Protein AF-A0A936GLV2-F1 (afdb_monomer)

Foldseek 3Di:
DQFWDDPPADLVNLLVVLLVCLQVVVLVVVVVVVVDPPDAAEAEAFAFFAQDQVCVQVLQAPCVVVVVVTGTDHRVSSRSSSVSSVVSNVVNCVVSVHHYQYADVCQADPVRHGDPQQADRRDRRHGDPVSVVRRVVSVCVVQCPPVVRVPPDVPPPPDDPCPPPDLLVDCCSQFVPDALLGRFNDDADPAFAELAFAEWEAAFLLRLLVQVLCVVVNRNDAALADDPDDPVVCVQLVRSSTNFLQPHDAALLLLLVLLCLLVVVDDDPDQWFADPVRAIAGQRRLPSPVVHHNDPVRRVVVSNSRSPSVNVSLLRGQEYEYEHHWQKWKAFPPRGDTGPDADPLSGHDHDCVGIDIGGDALVRRLVSLVSSLVSSCVSPVNYAYEYEYDLFFFLDDPDPDDSVVNRVRTRVSSVVNLVVLCPPVSSNYHYQYLNCSQPPVSCVLVQADPVSGQGDPSSSVSSSVSCPVRRHDDDDPDDDDDPPDDPVVVVVVVVVSSVPCGSSCSVVPD

Secondary structure (DSSP, 8-state):
--SB--TT--HHHHHHHHHHHHHHHHHHHHHHHTS---S--EEEPPPPPPS-HHHHHHT--TTTTGGGTSPBPPHHHHHHHHHHHHHHHHHHHHHTTPEEEPPPGGGB-TTSSBPGGGB-TT-TTSB-HHHHHHHHHHHHHHHHTSTTSTT--TT-----TTTT--GGGSHIIIIITS-GGG-------SS-B-TTS-EEEEESTHHHHHHHHHHHTT--B---S--SS-HHHHHHTTTTSSSSS-----SHHHHHHHHHHHTTS---S---EE-TTS-EE-TTSTTSSTT-BSSHHHHHHHHHHHHHHHHHHHHH-SEEEEEE--SEEEEETTT--EESS-TTTSSS---TTTEEEEE--HHHHHHHHHHHHHHHHHH-TT-EEEEEE--PPPS---SSS-HHHHHHHHHHHHHHHHHHHHHSGGG-EEE--HHHHHHSGGGTTTTB-TTSSSBPHHHHHHHHHHHHHHHBPPPP-------SS-HHHHHHHHHHHHTS--TTHHHH--

Nearest PDB structures (foldseek):
  7pzh-assembly4_GGG  TM=6.208E-01  e=1.234E-02  Phocaeicola vulgatus
  3skv-assembly3_A  TM=5.458E-01  e=1.063E-01  Streptomyces sp. SF2575
  6wgd-assembly3_C  TM=3.210E-01  e=5.577E-01  Bacillus licheniformis
  6wgd-assembly1_A  TM=3.170E-01  e=1.426E+00  Bacillus licheniformis
  6wgd-assembly2_B  TM=2.918E-01  e=9.688E-01  Bacillus licheniformis

Structure (mmCIF, N/CA/C/O backbone):
data_AF-A0A936GLV2-F1
#
_entry.id   AF-A0A936GLV2-F1
#
loop_
_atom_site.group_PDB
_atom_site.id
_atom_site.type_symbol
_atom_site.label_atom_id
_atom_site.label_alt_id
_atom_site.label_comp_id
_atom_site.label_asym_id
_atom_site.label_entity_id
_atom_site.label_seq_id
_atom_site.pdbx_PDB_ins_code
_atom_site.Cartn_x
_atom_site.Cartn_y
_atom_site.Cartn_z
_atom_site.occupancy
_atom_site.B_iso_or_equiv
_atom_site.auth_seq_id
_atom_site.auth_comp_id
_atom_site.auth_asym_id
_atom_site.auth_atom_id
_atom_site.pdbx_PDB_model_num
ATOM 1 N N . MET A 1 1 ? -44.659 -33.394 48.955 1.00 60.62 1 MET A N 1
ATOM 2 C CA . MET A 1 1 ? -45.405 -34.154 49.986 1.00 60.62 1 MET A CA 1
ATOM 3 C C . MET A 1 1 ? -46.129 -33.253 50.974 1.00 60.62 1 MET A C 1
ATOM 5 O O . MET A 1 1 ? -47.227 -33.599 51.362 1.00 60.62 1 MET A O 1
ATOM 9 N N . GLY A 1 2 ? -45.586 -32.088 51.345 1.00 77.75 2 GLY A N 1
ATOM 10 C CA . GLY A 1 2 ? -46.227 -31.228 52.347 1.00 77.75 2 GLY A CA 1
AT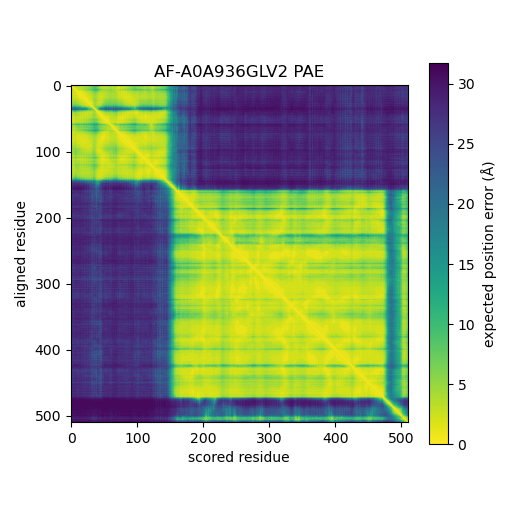OM 11 C C . GLY A 1 2 ? -47.503 -30.480 51.929 1.00 77.75 2 GLY A C 1
ATOM 12 O O . GLY A 1 2 ? -48.122 -29.882 52.794 1.00 77.75 2 GLY A O 1
ATOM 13 N N . LEU A 1 3 ? -47.900 -30.480 50.647 1.00 84.69 3 LEU A N 1
ATOM 14 C CA . LEU A 1 3 ? -49.025 -29.665 50.150 1.00 84.69 3 LEU A CA 1
ATOM 15 C C . LEU A 1 3 ? -50.387 -30.383 50.185 1.00 84.69 3 LEU A C 1
ATOM 17 O O . LEU A 1 3 ? -51.413 -29.748 50.411 1.00 84.69 3 LEU A O 1
ATOM 21 N N . VAL A 1 4 ? -50.403 -31.696 49.956 1.00 86.50 4 VAL A N 1
ATOM 22 C CA . VAL A 1 4 ? -51.623 -32.511 49.839 1.00 86.50 4 VAL A CA 1
ATOM 23 C C . VAL A 1 4 ? -51.592 -33.651 50.844 1.00 86.50 4 VAL A C 1
ATOM 25 O O . VAL A 1 4 ? -50.513 -34.075 51.267 1.00 86.50 4 VAL A O 1
ATOM 28 N N . ASP A 1 5 ? -52.759 -34.151 51.224 1.00 85.19 5 ASP A N 1
ATOM 29 C CA . ASP A 1 5 ? -52.865 -35.350 52.047 1.00 85.19 5 ASP A CA 1
ATOM 30 C C . ASP A 1 5 ? -52.547 -36.602 51.223 1.00 85.19 5 ASP A C 1
ATOM 32 O O . ASP A 1 5 ? -52.976 -36.751 50.074 1.00 85.19 5 ASP A O 1
ATOM 36 N N . ILE A 1 6 ? -51.759 -37.500 51.816 1.00 84.00 6 ILE A N 1
ATOM 37 C CA . ILE A 1 6 ? -51.332 -38.747 51.186 1.00 84.00 6 ILE A CA 1
ATOM 38 C C . ILE A 1 6 ? -51.916 -39.901 52.006 1.00 84.00 6 ILE A C 1
ATOM 40 O O . ILE A 1 6 ? -51.579 -40.021 53.188 1.00 84.00 6 ILE A O 1
ATOM 44 N N . PRO A 1 7 ? -52.786 -40.743 51.418 1.00 83.06 7 PRO A N 1
ATOM 45 C CA . PRO A 1 7 ? -53.372 -41.874 52.126 1.00 83.06 7 PRO A CA 1
ATOM 46 C C . PRO A 1 7 ? -52.301 -42.778 52.746 1.00 83.06 7 PRO A C 1
ATOM 48 O O . PRO A 1 7 ? -51.342 -43.162 52.081 1.00 83.06 7 PRO A O 1
ATOM 51 N N . GLY A 1 8 ? -52.470 -43.116 54.026 1.00 84.50 8 GLY A N 1
ATOM 52 C CA . GLY A 1 8 ? -51.568 -44.015 54.751 1.00 84.50 8 GLY A CA 1
ATOM 53 C C . GLY A 1 8 ? -50.257 -43.393 55.246 1.00 84.50 8 GLY A C 1
ATOM 54 O O . GLY A 1 8 ? -49.459 -44.115 55.832 1.00 84.50 8 GLY A O 1
ATOM 55 N N . ILE A 1 9 ? -50.032 -42.087 55.054 1.00 87.31 9 ILE A N 1
ATOM 56 C CA . ILE A 1 9 ? -48.833 -41.387 55.543 1.00 87.31 9 ILE A CA 1
ATOM 57 C C . ILE A 1 9 ? -49.235 -40.356 56.600 1.00 87.31 9 ILE A C 1
ATOM 59 O O . ILE A 1 9 ? -50.067 -39.483 56.342 1.00 87.31 9 ILE A O 1
ATOM 63 N N . THR A 1 10 ? -48.635 -40.432 57.788 1.00 90.81 10 THR A N 1
ATOM 64 C CA . THR A 1 10 ? -48.925 -39.497 58.883 1.00 90.81 10 THR A CA 1
ATOM 65 C C . THR A 1 10 ? -48.148 -38.185 58.737 1.00 90.81 10 THR A C 1
ATOM 67 O O . THR A 1 10 ? -47.119 -38.111 58.063 1.00 90.81 10 THR A O 1
ATOM 70 N N . ASP A 1 11 ? -48.590 -37.127 59.423 1.00 88.25 11 ASP A N 1
ATOM 71 C CA . ASP A 1 11 ? -47.835 -35.867 59.478 1.00 88.25 11 ASP A CA 1
ATOM 72 C C . ASP A 1 11 ? -46.449 -36.041 60.136 1.00 88.25 11 ASP A C 1
ATOM 74 O O . ASP A 1 11 ? -45.522 -35.295 59.813 1.00 88.25 11 ASP A O 1
ATOM 78 N N . ALA A 1 12 ? -46.272 -37.044 61.006 1.00 89.75 12 ALA A N 1
ATOM 79 C CA . ALA A 1 12 ? -44.973 -37.395 61.581 1.00 89.75 12 ALA A CA 1
ATOM 80 C C . ALA A 1 12 ? -44.027 -37.995 60.525 1.00 89.75 12 ALA A C 1
ATOM 82 O O . ALA A 1 12 ? -42.866 -37.587 60.442 1.00 89.75 12 ALA A O 1
ATOM 83 N N . ASP A 1 13 ? -44.536 -38.880 59.664 1.00 90.94 13 ASP A N 1
ATOM 84 C CA . ASP A 1 13 ? -43.765 -39.458 58.555 1.00 90.94 13 ASP A CA 1
ATOM 85 C C . ASP A 1 13 ? -43.343 -38.374 57.554 1.00 90.94 13 ASP A C 1
ATOM 87 O O . ASP A 1 13 ? -42.190 -38.325 57.114 1.00 90.94 13 ASP A O 1
ATOM 91 N N . ILE A 1 14 ? -44.256 -37.448 57.232 1.00 90.31 14 ILE A N 1
ATOM 92 C CA . ILE A 1 14 ? -43.960 -36.316 56.342 1.00 90.31 14 ILE A CA 1
ATOM 93 C C . ILE A 1 14 ? -42.936 -35.381 56.989 1.00 90.31 14 ILE A C 1
ATOM 95 O O . ILE A 1 14 ? -41.999 -34.963 56.314 1.00 90.31 14 ILE A O 1
ATOM 99 N N . SER A 1 15 ? -43.068 -35.087 58.284 1.00 91.44 15 SER A N 1
ATOM 100 C CA . SER A 1 15 ? -42.112 -34.261 59.035 1.00 91.44 15 SER A CA 1
ATOM 101 C C . SER A 1 15 ? -40.698 -34.839 58.984 1.00 91.44 15 SER A C 1
ATOM 103 O O . SER A 1 15 ? -39.748 -34.124 58.653 1.00 91.44 15 SER A O 1
ATOM 105 N N . LEU A 1 16 ? -40.559 -36.143 59.244 1.00 91.56 16 LEU A N 1
ATOM 106 C CA . LEU A 1 16 ? -39.280 -36.848 59.168 1.00 91.56 16 LEU A CA 1
ATOM 107 C C . LEU A 1 16 ? -38.716 -36.826 57.742 1.00 91.56 16 LEU A C 1
ATOM 109 O O . LEU A 1 16 ? -37.529 -36.566 57.539 1.00 91.56 16 LEU A O 1
ATOM 113 N N . SER A 1 17 ? -39.571 -37.049 56.745 1.00 91.69 17 SER A N 1
ATOM 114 C CA . SER A 1 17 ? -39.174 -37.022 55.339 1.00 91.69 17 SER A CA 1
ATOM 115 C C . SER A 1 17 ? -38.709 -35.635 54.882 1.00 91.69 17 SER A C 1
ATOM 117 O O . SER A 1 17 ? -37.665 -35.525 54.236 1.00 91.69 17 SER A O 1
ATOM 119 N N . VAL A 1 18 ? -39.427 -34.569 55.253 1.00 90.81 18 VAL A N 1
ATOM 120 C CA . VAL A 1 18 ? -39.057 -33.174 54.958 1.00 90.81 18 VAL A CA 1
ATOM 121 C C . VAL A 1 18 ? -37.712 -32.832 55.593 1.00 90.81 18 VAL A C 1
ATOM 123 O O . VAL A 1 18 ? -36.840 -32.292 54.912 1.00 90.81 18 VAL A O 1
ATOM 126 N N . TYR A 1 19 ? -37.513 -33.202 56.860 1.00 92.19 19 TYR A N 1
ATOM 127 C CA . TYR A 1 19 ? -36.254 -32.979 57.568 1.00 92.19 19 TYR A CA 1
ATOM 128 C C . TYR A 1 19 ? -35.074 -33.685 56.885 1.00 92.19 19 TYR A C 1
ATOM 130 O O . TYR A 1 19 ? -34.079 -33.042 56.546 1.00 92.19 19 TYR A O 1
ATOM 138 N N . ASN A 1 20 ? -35.202 -34.991 56.626 1.00 91.31 20 ASN A N 1
ATOM 139 C CA . ASN A 1 20 ? -34.143 -35.791 56.004 1.00 91.31 20 ASN A CA 1
ATOM 140 C C . ASN A 1 20 ? -33.834 -35.323 54.579 1.00 91.31 20 ASN A C 1
ATOM 142 O O . ASN A 1 20 ? -32.669 -35.225 54.199 1.00 91.31 20 ASN A O 1
ATOM 146 N N . THR A 1 21 ? -34.865 -34.984 53.801 1.00 90.31 21 THR A N 1
ATOM 147 C CA . THR A 1 21 ? -34.690 -34.474 52.434 1.00 90.31 21 THR A CA 1
ATOM 148 C C . THR A 1 21 ? -33.938 -33.147 52.442 1.00 90.31 21 THR A C 1
ATOM 150 O O . THR A 1 21 ? -33.019 -32.972 51.642 1.00 90.31 21 THR A O 1
ATOM 153 N N . ALA A 1 22 ? -34.285 -32.230 53.353 1.00 88.81 22 ALA A N 1
ATOM 154 C CA . ALA A 1 22 ? -33.618 -30.937 53.469 1.00 88.81 22 ALA A CA 1
ATOM 155 C C . ALA A 1 22 ? -32.148 -31.095 53.882 1.00 88.81 22 ALA A C 1
ATOM 157 O O . ALA A 1 22 ? -31.280 -30.498 53.250 1.00 88.81 22 ALA A O 1
ATOM 158 N N . ILE A 1 23 ? -31.860 -31.943 54.876 1.00 90.94 23 ILE A N 1
ATOM 159 C CA . ILE A 1 23 ? -30.488 -32.238 55.314 1.00 90.94 23 ILE A CA 1
ATOM 160 C C . ILE A 1 23 ? -29.645 -32.812 54.176 1.00 90.94 23 ILE A C 1
ATOM 162 O O . ILE A 1 23 ? -28.579 -32.274 53.879 1.00 90.94 23 ILE A O 1
ATOM 166 N N . ASN A 1 24 ? -30.129 -33.872 53.525 1.00 89.81 24 ASN A N 1
ATOM 167 C CA . ASN A 1 24 ? -29.355 -34.576 52.506 1.00 89.81 24 ASN A CA 1
ATOM 168 C C . ASN A 1 24 ? -29.131 -33.691 51.278 1.00 89.81 24 ASN A C 1
ATOM 170 O O . ASN A 1 24 ? -27.993 -33.505 50.859 1.00 89.81 24 ASN A O 1
ATOM 174 N N . SER A 1 25 ? -30.199 -33.068 50.763 1.00 88.12 25 SER A N 1
ATOM 175 C CA . SER A 1 25 ? -30.104 -32.228 49.566 1.00 88.12 25 SER A CA 1
ATOM 176 C C . SER A 1 25 ? -29.139 -31.070 49.794 1.00 88.12 25 SER A C 1
ATOM 178 O O . SER A 1 25 ? -28.206 -30.902 49.018 1.00 88.12 25 SER A O 1
ATOM 180 N N . TYR A 1 26 ? -29.320 -30.283 50.862 1.00 88.12 26 TYR A N 1
ATOM 181 C CA . TYR A 1 26 ? -28.457 -29.122 51.097 1.00 88.12 26 TYR A CA 1
ATOM 182 C C . TYR A 1 26 ? -27.014 -29.534 51.394 1.00 88.12 26 TYR A C 1
ATOM 184 O O . TYR A 1 26 ? -26.107 -28.861 50.918 1.00 88.12 26 TYR A O 1
ATOM 192 N N . SER A 1 27 ? -26.773 -30.639 52.108 1.00 86.69 27 SER A N 1
ATOM 193 C CA . SER A 1 27 ? -25.406 -31.135 52.311 1.00 86.69 27 SER A CA 1
ATOM 194 C C . SER A 1 27 ? -24.726 -31.482 50.982 1.00 86.69 27 SER A C 1
ATOM 196 O O . SER A 1 27 ? -23.574 -31.107 50.769 1.00 86.69 27 SER A O 1
ATOM 198 N N . ASP A 1 28 ? -25.434 -32.135 50.059 1.00 86.31 28 ASP A N 1
ATOM 199 C CA . ASP A 1 28 ? -24.874 -32.501 48.755 1.00 86.31 28 ASP A CA 1
ATOM 200 C C . ASP A 1 28 ? -24.660 -31.286 47.842 1.00 86.31 28 ASP A C 1
ATOM 202 O O . ASP A 1 28 ? -23.609 -31.184 47.208 1.00 86.31 28 ASP A O 1
ATOM 206 N N . TRP A 1 29 ? -25.585 -30.316 47.836 1.00 83.19 29 TRP A N 1
ATOM 207 C CA . TRP A 1 29 ? -25.387 -29.040 47.137 1.00 83.19 29 TRP A CA 1
ATOM 208 C C . TRP A 1 29 ? -24.157 -28.302 47.666 1.00 83.19 29 TRP A C 1
ATOM 210 O O . TRP A 1 29 ? -23.329 -27.851 46.880 1.00 83.19 29 TRP A O 1
ATOM 220 N N . LEU A 1 30 ? -24.005 -28.196 48.987 1.00 82.00 30 LEU A N 1
ATOM 221 C CA . LEU A 1 30 ? -22.909 -27.441 49.592 1.00 82.00 30 LEU A CA 1
ATOM 222 C C . LEU A 1 30 ? -21.536 -28.077 49.349 1.00 82.00 30 LEU A C 1
ATOM 224 O O . LEU A 1 30 ? -20.582 -27.341 49.108 1.00 82.00 30 LEU A O 1
ATOM 228 N N . LYS A 1 31 ? -21.433 -29.412 49.292 1.00 79.62 31 LYS A N 1
ATOM 229 C CA . LYS A 1 31 ? -20.189 -30.101 48.890 1.00 79.62 31 LYS A CA 1
ATOM 230 C C . LYS A 1 31 ? -19.727 -29.709 47.481 1.00 79.62 31 LYS A C 1
ATOM 232 O O . LYS A 1 31 ? -18.527 -29.586 47.254 1.00 79.62 31 LYS A O 1
ATOM 237 N N . LEU A 1 32 ? -20.648 -29.477 46.538 1.00 72.88 32 LEU A N 1
ATOM 238 C CA . LEU A 1 32 ? -20.296 -29.024 45.180 1.00 72.88 32 LEU A CA 1
ATOM 239 C C . LEU A 1 32 ? -19.688 -27.614 45.180 1.00 72.88 32 LEU A C 1
ATOM 241 O O . LEU A 1 32 ? -18.836 -27.313 44.347 1.00 72.88 32 LEU A O 1
ATOM 245 N N . PHE A 1 33 ? -20.092 -26.767 46.129 1.00 66.94 33 PHE A N 1
ATOM 246 C CA . PHE A 1 33 ? -19.599 -25.396 46.274 1.00 66.94 33 PHE A CA 1
ATOM 247 C C . PHE A 1 33 ? -18.344 -25.272 47.160 1.00 66.94 33 PHE A C 1
ATOM 249 O O . PHE A 1 33 ? -17.803 -24.173 47.289 1.00 66.94 33 PHE A O 1
ATOM 256 N N . GLU A 1 34 ? -17.851 -26.365 47.758 1.00 62.81 34 GLU A N 1
ATOM 257 C CA . GLU A 1 34 ? -16.586 -26.382 48.515 1.00 62.81 34 GLU A CA 1
ATOM 258 C C . GLU A 1 34 ? -15.338 -26.426 47.610 1.00 62.81 34 GLU A C 1
ATOM 260 O O . GLU A 1 34 ? -14.238 -26.082 48.055 1.00 62.81 34 GLU A O 1
ATOM 265 N N . LEU A 1 35 ? -15.490 -26.770 46.324 1.00 51.72 35 LEU A N 1
ATOM 266 C CA . LEU A 1 35 ? -14.418 -26.730 45.325 1.00 51.72 35 LEU A CA 1
ATOM 267 C C . LEU A 1 35 ? -14.140 -25.282 44.884 1.00 51.72 35 LEU A C 1
ATOM 269 O O . LEU A 1 35 ? -14.658 -24.806 43.879 1.00 51.72 35 LEU A O 1
ATOM 273 N N . GLY A 1 36 ? -13.295 -24.588 45.650 1.00 55.31 36 GLY A N 1
ATOM 274 C CA . GLY A 1 36 ? -12.797 -23.246 45.327 1.00 55.31 36 GLY A CA 1
ATOM 275 C C . GLY A 1 36 ? -13.491 -22.138 46.117 1.00 55.31 36 GLY A C 1
ATOM 276 O O . GLY A 1 36 ? -14.279 -21.370 45.573 1.00 55.31 36 GLY A O 1
ATOM 277 N N . LYS A 1 37 ? -13.181 -22.024 47.416 1.00 56.50 37 LYS A N 1
ATOM 278 C CA . LYS A 1 37 ? -13.643 -20.911 48.263 1.00 56.50 37 LYS A CA 1
ATOM 279 C C . LYS A 1 37 ? -13.028 -19.582 47.803 1.00 56.50 37 LYS A C 1
ATOM 281 O O . LYS A 1 37 ? -11.984 -19.181 48.306 1.00 56.50 37 LYS A O 1
ATOM 286 N N . THR A 1 38 ? -13.677 -18.899 46.864 1.00 58.59 38 THR A N 1
ATOM 287 C CA . THR A 1 38 ? -13.286 -17.546 46.424 1.00 58.59 38 THR A CA 1
ATOM 288 C C . THR A 1 38 ? -14.354 -16.479 46.676 1.00 58.59 38 THR A C 1
ATOM 290 O O . THR A 1 38 ? -14.065 -15.306 46.469 1.00 58.59 38 THR A O 1
ATOM 293 N N . PHE A 1 39 ? -15.560 -16.840 47.142 1.00 68.19 39 PHE A N 1
ATOM 294 C CA . PHE A 1 39 ? -16.662 -15.888 47.359 1.00 68.19 39 PHE A CA 1
ATOM 295 C C . PHE A 1 39 ? -17.483 -16.202 48.625 1.00 68.19 39 PHE A C 1
ATOM 297 O O . PHE A 1 39 ? -17.589 -17.376 48.995 1.00 68.19 39 PHE A O 1
ATOM 304 N N . PRO A 1 40 ? -18.104 -15.191 49.269 1.00 74.44 40 PRO A N 1
ATOM 305 C CA . PRO A 1 40 ? -19.064 -15.399 50.351 1.00 74.44 40 PRO A CA 1
ATOM 306 C C . PRO A 1 40 ? -20.275 -16.204 49.876 1.00 74.44 40 PRO A C 1
ATOM 308 O O . PRO A 1 40 ? -20.822 -15.949 48.802 1.00 74.44 40 PRO A O 1
ATOM 311 N N . GLN A 1 41 ? -20.721 -17.151 50.696 1.00 81.81 41 GLN A N 1
ATOM 312 C CA . GLN A 1 41 ? -21.889 -17.982 50.423 1.00 81.81 41 GLN A CA 1
ATOM 313 C C . GLN A 1 41 ? -22.998 -17.639 51.416 1.00 81.81 41 GLN A C 1
ATOM 315 O O . GLN A 1 41 ? -22.746 -17.499 52.613 1.00 81.81 41 GLN A O 1
ATOM 320 N N . TYR A 1 42 ? -24.226 -17.530 50.911 1.00 87.06 42 TYR A N 1
ATOM 321 C CA . TYR A 1 42 ? -25.418 -17.269 51.709 1.00 87.06 42 TYR A CA 1
ATOM 322 C C . TYR A 1 42 ? -26.536 -18.225 51.304 1.00 87.06 42 TYR A C 1
ATOM 324 O O . TYR A 1 42 ? -26.696 -18.533 50.123 1.00 87.06 42 TYR A O 1
ATOM 332 N N . ILE A 1 43 ? -27.340 -18.659 52.273 1.00 90.19 43 ILE A N 1
ATOM 333 C CA . ILE A 1 43 ? -28.557 -19.439 52.020 1.00 90.19 43 ILE A CA 1
ATOM 334 C C . ILE A 1 43 ? -29.779 -18.569 52.288 1.00 90.19 43 ILE A C 1
ATOM 336 O O . ILE A 1 43 ? -29.888 -17.943 53.338 1.00 90.19 43 ILE A O 1
ATOM 340 N N . VAL A 1 44 ? -30.720 -18.570 51.349 1.00 91.69 44 VAL A N 1
ATOM 341 C CA . VAL A 1 44 ? -32.014 -17.894 51.475 1.00 91.69 44 VAL A CA 1
ATOM 342 C C . VAL A 1 44 ? -33.090 -18.959 51.636 1.00 91.69 44 VAL A C 1
ATOM 344 O O . VAL A 1 44 ? -33.069 -19.977 50.939 1.00 91.69 44 VAL A O 1
ATOM 347 N N . PHE A 1 45 ? -34.016 -18.747 52.568 1.00 91.81 45 PHE A N 1
ATOM 348 C CA . PHE A 1 45 ? -35.100 -19.698 52.802 1.00 91.81 45 PHE A CA 1
ATOM 349 C C . PHE A 1 45 ? -36.093 -19.734 51.631 1.00 91.81 45 PHE A C 1
ATOM 351 O O . PHE A 1 45 ? -36.295 -18.717 50.958 1.00 91.81 45 PHE A O 1
ATOM 358 N N . PRO A 1 46 ? -36.726 -20.895 51.375 1.00 91.31 46 PRO A N 1
ATOM 359 C CA . PRO A 1 46 ? -37.845 -20.964 50.443 1.00 91.31 46 PRO A CA 1
ATOM 360 C C . PRO A 1 46 ? -39.003 -20.067 50.919 1.00 91.31 46 PRO A C 1
ATOM 362 O O . PRO A 1 46 ? -39.054 -19.712 52.097 1.00 91.31 46 PRO A O 1
ATOM 365 N N . PRO A 1 47 ? -39.946 -19.701 50.035 1.00 93.81 47 PRO A N 1
ATOM 366 C CA . PRO A 1 47 ? -41.132 -18.957 50.447 1.00 93.81 47 PRO A CA 1
ATOM 367 C C . PRO A 1 47 ? -41.943 -19.744 51.490 1.00 93.81 47 PRO A C 1
ATOM 369 O O . PRO A 1 47 ? -42.042 -20.972 51.380 1.00 93.81 47 PRO A O 1
ATOM 372 N N . PRO A 1 48 ? -42.563 -19.066 52.476 1.00 95.62 48 PRO A N 1
ATOM 373 C CA . PRO A 1 48 ? -43.530 -19.703 53.357 1.00 95.62 48 PRO A CA 1
ATOM 374 C C . PRO A 1 48 ? -44.714 -20.268 52.555 1.00 95.62 48 PRO A C 1
ATOM 376 O O . PRO A 1 48 ? -44.977 -19.825 51.434 1.00 95.62 48 PRO A O 1
ATOM 379 N N . PRO A 1 49 ? -45.464 -21.235 53.103 1.00 95.38 49 PRO A N 1
ATOM 380 C CA . PRO A 1 49 ? -46.625 -21.776 52.417 1.00 95.38 49 PRO A CA 1
ATOM 381 C C . PRO A 1 49 ? -47.752 -20.738 52.342 1.00 95.38 49 PRO A C 1
ATOM 383 O O . PRO A 1 49 ? -47.835 -19.817 53.155 1.00 95.38 49 PRO A O 1
ATOM 386 N N . VAL A 1 50 ? -48.665 -20.929 51.393 1.00 94.81 50 VAL A N 1
ATOM 387 C CA . VAL A 1 50 ? -49.925 -20.176 51.325 1.00 94.81 50 VAL A CA 1
ATOM 388 C C . VAL A 1 50 ? -50.862 -20.631 52.449 1.00 94.81 50 VAL A C 1
ATOM 390 O O . VAL A 1 50 ? -50.935 -21.828 52.734 1.00 94.81 50 VAL A O 1
ATOM 393 N N . GLU A 1 51 ? -51.584 -19.704 53.086 1.00 94.94 51 GLU A N 1
ATOM 394 C CA . GLU A 1 51 ? -52.518 -19.988 54.193 1.00 94.94 51 GLU A CA 1
ATOM 395 C C . GLU A 1 51 ? -53.855 -20.571 53.706 1.00 94.94 51 GLU A C 1
ATOM 397 O O . GLU A 1 51 ? -54.322 -21.599 54.201 1.00 94.94 51 GLU A O 1
ATOM 402 N N . SER A 1 52 ? -54.459 -19.957 52.687 1.00 93.56 52 SER A N 1
ATOM 403 C CA . SER A 1 52 ? -55.781 -20.348 52.192 1.00 93.56 52 SER A CA 1
ATOM 404 C C . SER A 1 52 ? -55.726 -21.639 51.374 1.00 93.56 52 SER A C 1
ATOM 406 O O . SER A 1 52 ? -55.213 -21.668 50.256 1.00 93.56 52 SER A O 1
ATOM 408 N N . SER A 1 53 ? -56.308 -22.718 51.910 1.00 91.62 53 SER A N 1
ATOM 409 C CA . SER A 1 53 ? -56.506 -23.960 51.149 1.00 91.62 53 SER A CA 1
ATOM 410 C C . SER A 1 53 ? -57.421 -23.749 49.940 1.00 91.62 53 SER A C 1
ATOM 412 O O . SER A 1 53 ? -57.184 -24.355 48.901 1.00 91.62 53 SER A O 1
ATOM 414 N N . GLN A 1 54 ? -58.420 -22.866 50.055 1.00 90.50 54 GLN A N 1
ATOM 415 C CA . GLN A 1 54 ? -59.334 -22.547 48.957 1.00 90.50 54 GLN A CA 1
ATOM 416 C C . GLN A 1 54 ? -58.588 -21.875 47.801 1.00 90.50 54 GLN A C 1
ATOM 418 O O . GLN A 1 54 ? -58.701 -22.309 46.662 1.00 90.50 54 GLN A O 1
ATOM 423 N N . TRP A 1 55 ? -57.723 -20.904 48.105 1.00 91.81 55 TRP A N 1
ATOM 424 C CA . TRP A 1 55 ? -56.902 -20.250 47.087 1.00 91.81 55 TRP A CA 1
ATOM 425 C C . TRP A 1 55 ? -55.991 -21.248 46.356 1.00 91.81 55 TRP A C 1
ATOM 427 O O . TRP A 1 55 ? -55.855 -21.189 45.138 1.00 91.81 55 TRP A O 1
ATOM 437 N N . ILE A 1 56 ? -55.402 -22.213 47.077 1.00 90.12 56 ILE A N 1
ATOM 438 C CA . ILE A 1 56 ? -54.572 -23.270 46.471 1.00 90.12 56 ILE A CA 1
ATOM 439 C C . ILE A 1 56 ? -55.397 -24.108 45.482 1.00 90.12 56 ILE A C 1
ATOM 441 O O . ILE A 1 56 ? -54.909 -24.400 44.389 1.00 90.12 56 ILE A O 1
ATOM 445 N N . ILE A 1 57 ? -56.630 -24.472 45.846 1.00 88.19 57 ILE A N 1
ATOM 446 C CA . ILE A 1 57 ? -57.553 -25.222 44.977 1.00 88.19 57 ILE A CA 1
ATOM 447 C C . ILE A 1 57 ? -57.896 -24.398 43.729 1.00 88.19 57 ILE A C 1
ATOM 449 O O . ILE A 1 57 ? -57.809 -24.907 42.610 1.00 88.19 57 ILE A O 1
ATOM 453 N N . ASP A 1 58 ? -58.200 -23.115 43.914 1.00 88.19 58 ASP A N 1
ATOM 454 C CA . ASP A 1 58 ? -58.635 -22.218 42.842 1.00 88.19 58 ASP A CA 1
ATOM 455 C C . ASP A 1 58 ? -57.490 -21.804 41.902 1.00 88.19 58 ASP A C 1
ATOM 457 O O . ASP A 1 58 ? -57.733 -21.473 40.742 1.00 88.19 58 ASP A O 1
ATOM 461 N N . SER A 1 59 ? -56.233 -21.887 42.357 1.00 82.00 59 SER A N 1
ATOM 462 C CA . SER A 1 59 ? -55.039 -21.442 41.620 1.00 82.00 59 SER A CA 1
ATOM 463 C C . SER A 1 59 ? -54.736 -22.201 40.316 1.00 82.00 59 SER A C 1
ATOM 465 O O . SER A 1 59 ? -53.793 -21.821 39.626 1.00 82.00 59 SER A O 1
ATOM 467 N N . LYS A 1 60 ? -55.488 -23.264 39.974 1.00 76.81 60 LYS A N 1
ATOM 468 C CA . LYS A 1 60 ? -55.310 -24.111 38.766 1.00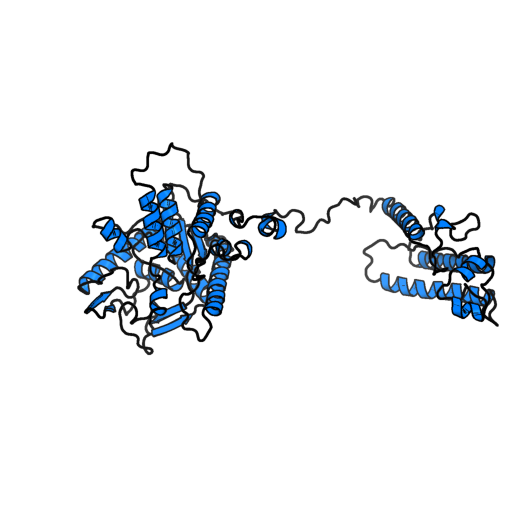 76.81 60 LYS A CA 1
ATOM 469 C C . LYS A 1 60 ? -53.845 -24.469 38.473 1.00 76.81 60 LYS A C 1
ATOM 471 O O . LYS A 1 60 ? -53.359 -24.356 37.350 1.00 76.81 60 LYS A O 1
ATOM 476 N N . SER A 1 61 ? -53.124 -24.853 39.519 1.00 81.94 61 SER A N 1
ATOM 477 C CA . SER A 1 61 ? -51.693 -25.134 39.452 1.00 81.94 61 SER A CA 1
ATOM 478 C C . SER A 1 61 ? -51.373 -26.535 38.928 1.00 81.94 61 SER A C 1
ATOM 480 O O . SER A 1 61 ? -52.251 -27.369 38.722 1.00 81.94 61 SER A O 1
ATOM 482 N N . GLN A 1 62 ? -50.081 -26.853 38.823 1.00 79.56 62 GLN A N 1
ATOM 483 C CA . GLN A 1 62 ? -49.587 -28.210 38.534 1.00 79.56 62 GLN A CA 1
ATOM 484 C C . GLN A 1 62 ? -50.103 -29.304 39.496 1.00 79.56 62 GLN A C 1
ATOM 486 O O . GLN A 1 62 ? -49.900 -30.492 39.258 1.00 79.56 62 GLN A O 1
ATOM 491 N N . PHE A 1 63 ? -50.745 -28.926 40.606 1.00 80.81 63 PHE A N 1
ATOM 492 C CA . PHE A 1 63 ? -51.335 -29.855 41.566 1.00 80.81 63 PHE A CA 1
ATOM 493 C C . PHE A 1 63 ? -52.805 -30.178 41.284 1.00 80.81 63 PHE A C 1
ATOM 495 O O . PHE A 1 63 ? -53.340 -31.062 41.949 1.00 80.81 63 PHE A O 1
ATOM 502 N N . SER A 1 64 ? -53.452 -29.528 40.309 1.00 81.56 64 SER A N 1
ATOM 503 C CA . SER A 1 64 ? -54.883 -29.703 40.029 1.00 81.56 64 SER A CA 1
ATOM 504 C C . SER A 1 64 ? -55.292 -31.162 39.807 1.00 81.56 64 SER A C 1
ATOM 506 O O . SER A 1 64 ? -56.303 -31.578 40.358 1.00 81.56 64 SER A O 1
ATOM 508 N N . GLU A 1 65 ? -54.490 -31.968 39.102 1.00 80.44 65 GLU A N 1
ATOM 509 C CA . GLU A 1 65 ? -54.773 -33.403 38.925 1.00 80.44 65 GLU A CA 1
ATOM 510 C C . GLU A 1 65 ? -54.706 -34.186 40.243 1.00 80.44 65 GLU A C 1
ATOM 512 O O . GLU A 1 65 ? -55.568 -35.013 40.522 1.00 80.44 65 GLU A O 1
ATOM 517 N N . LYS A 1 66 ? -53.716 -33.899 41.100 1.00 79.19 66 LYS A N 1
ATOM 518 C CA . LYS A 1 66 ? -53.581 -34.559 42.411 1.00 79.19 66 LYS A CA 1
ATOM 519 C C . LYS A 1 66 ? -54.699 -34.167 43.372 1.00 79.19 66 LYS A C 1
ATOM 521 O O . LYS A 1 66 ? -55.065 -34.964 44.230 1.00 79.19 66 LYS A O 1
ATOM 526 N N . LEU A 1 67 ? -55.250 -32.964 43.219 1.00 82.19 67 LEU A N 1
ATOM 527 C CA . LEU A 1 67 ? -56.388 -32.489 44.003 1.00 82.19 67 LEU A CA 1
ATOM 528 C C . LEU A 1 67 ? -57.717 -33.154 43.609 1.00 82.19 67 LEU A C 1
ATOM 530 O O . LEU A 1 67 ? -58.676 -33.062 44.367 1.00 82.19 67 LEU A O 1
ATOM 534 N N . LEU A 1 68 ? -57.774 -33.879 42.482 1.00 80.00 68 LEU A N 1
ATOM 535 C CA . LEU A 1 68 ? -58.925 -34.729 42.147 1.00 80.00 68 LEU A CA 1
ATOM 536 C C . LEU A 1 68 ? -59.021 -35.955 43.065 1.00 80.00 68 LEU A C 1
ATOM 538 O O . LEU A 1 68 ? -60.110 -36.484 43.274 1.00 80.00 68 LEU A O 1
ATOM 542 N N . THR A 1 69 ? -57.887 -36.418 43.598 1.00 80.38 69 THR A N 1
ATOM 543 C CA . THR A 1 69 ? -57.785 -37.662 44.379 1.00 80.38 69 THR A CA 1
ATOM 544 C C . THR A 1 69 ? -57.359 -37.450 45.836 1.00 80.38 69 THR A C 1
ATOM 546 O O . THR A 1 69 ? -57.380 -38.403 46.610 1.00 80.38 69 THR A O 1
ATOM 549 N N . SER A 1 70 ? -56.972 -36.227 46.217 1.00 83.31 70 SER A N 1
ATOM 550 C CA . SER A 1 70 ? -56.461 -35.872 47.551 1.00 83.31 70 SER A CA 1
ATOM 551 C C . SER A 1 70 ? -56.910 -34.472 47.979 1.00 83.31 70 SER A C 1
ATOM 553 O O . SER A 1 70 ? -57.004 -33.563 47.159 1.00 83.31 70 SER A O 1
ATOM 555 N N . SER A 1 71 ? -57.099 -34.254 49.283 1.00 88.25 71 SER A N 1
ATOM 556 C CA . SER A 1 71 ? -57.337 -32.922 49.853 1.00 88.25 71 SER A CA 1
ATOM 557 C C . SER A 1 71 ? -56.050 -32.103 49.984 1.00 88.25 71 SER A C 1
ATOM 559 O O . SER A 1 71 ? -54.953 -32.644 50.153 1.00 88.25 71 SER A O 1
ATOM 561 N N . VAL A 1 72 ? -56.180 -30.771 49.948 1.00 89.56 72 VAL A N 1
ATOM 562 C CA . VAL A 1 72 ? -55.105 -29.871 50.388 1.00 89.56 72 VAL A CA 1
ATOM 563 C C . VAL A 1 72 ? -54.915 -30.060 51.890 1.00 89.56 72 VAL A C 1
ATOM 565 O O . VAL A 1 72 ? -55.854 -29.878 52.667 1.00 89.56 72 VAL A O 1
ATOM 568 N N . LYS A 1 73 ? -53.684 -30.362 52.303 1.00 91.12 73 LYS A N 1
ATOM 569 C CA . LYS A 1 73 ? -53.337 -30.549 53.713 1.00 91.12 73 LYS A CA 1
ATOM 570 C C . LYS A 1 73 ? -53.615 -29.280 54.501 1.00 91.12 73 LYS A C 1
ATOM 572 O O . LYS A 1 73 ? -53.336 -28.210 53.986 1.00 91.12 73 LYS A O 1
ATOM 577 N N . ASN A 1 74 ? -54.100 -29.359 55.738 1.00 92.12 74 ASN A N 1
ATOM 578 C CA . ASN A 1 74 ? -54.437 -28.168 56.530 1.00 92.12 74 ASN A CA 1
ATOM 579 C C . ASN A 1 74 ? -53.262 -27.167 56.680 1.00 92.12 74 ASN A C 1
ATOM 581 O O . ASN A 1 74 ? -52.090 -27.552 56.702 1.00 92.12 74 ASN A O 1
ATOM 585 N N . ALA A 1 75 ? -53.586 -25.875 56.804 1.00 93.31 75 ALA A N 1
ATOM 586 C CA . ALA A 1 75 ? -52.608 -24.784 56.811 1.00 93.31 75 ALA A CA 1
ATOM 587 C C . ALA A 1 75 ? -51.548 -24.915 57.914 1.00 93.31 75 ALA A C 1
ATOM 589 O O . ALA A 1 75 ? -50.363 -24.707 57.649 1.00 93.31 75 ALA A O 1
ATOM 590 N N . GLN A 1 76 ? -51.949 -25.328 59.119 1.00 93.94 76 GLN A N 1
ATOM 591 C CA . GLN A 1 76 ? -51.030 -25.461 60.247 1.00 93.94 76 GLN A CA 1
ATOM 592 C C . GLN A 1 76 ? -49.993 -26.561 60.008 1.00 93.94 76 GLN A C 1
ATOM 594 O O . GLN A 1 76 ? -48.808 -26.346 60.254 1.00 93.94 76 GLN A O 1
ATOM 599 N N . SER A 1 77 ? -50.397 -27.714 59.470 1.00 93.56 77 SER A N 1
ATOM 600 C CA . SER A 1 77 ? -49.455 -28.776 59.110 1.00 93.56 77 SER A CA 1
ATOM 601 C C . SER A 1 77 ? -48.483 -28.318 58.017 1.00 93.56 77 SER A C 1
ATOM 603 O O . SER A 1 77 ? -47.287 -28.585 58.124 1.00 93.56 77 SER A O 1
ATOM 605 N N . ARG A 1 78 ? -48.943 -27.554 57.011 1.00 94.75 78 ARG A N 1
ATOM 606 C CA . ARG A 1 78 ? -48.051 -26.978 55.981 1.00 94.75 78 ARG A CA 1
ATOM 607 C C . ARG A 1 78 ? -47.014 -26.034 56.594 1.00 94.75 78 ARG A C 1
ATOM 609 O O . ARG A 1 78 ? -45.832 -26.135 56.266 1.00 94.75 78 ARG A O 1
ATOM 616 N N . LEU A 1 79 ? -47.442 -25.152 57.500 1.00 94.75 79 LEU A N 1
ATOM 617 C CA . LEU A 1 79 ? -46.550 -24.232 58.208 1.00 94.75 79 LEU A CA 1
ATOM 618 C C . LEU A 1 79 ? -45.552 -24.984 59.098 1.00 94.75 79 LEU A C 1
ATOM 620 O O . LEU A 1 79 ? -44.366 -24.657 59.110 1.00 94.75 79 LEU A O 1
ATOM 624 N N . ASN A 1 80 ? -45.998 -26.037 59.785 1.00 95.19 80 ASN A N 1
ATOM 625 C CA . ASN A 1 80 ? -45.125 -26.887 60.594 1.00 95.19 80 ASN A CA 1
ATOM 626 C C . ASN A 1 80 ? -44.034 -27.543 59.737 1.00 95.19 80 ASN A C 1
ATOM 628 O O . ASN A 1 80 ? -42.862 -27.515 60.111 1.00 95.19 80 ASN A O 1
ATOM 632 N N . PHE A 1 81 ? -44.380 -28.076 58.564 1.00 94.94 81 PHE A N 1
ATOM 633 C CA . PHE A 1 81 ? -43.396 -28.669 57.654 1.00 94.94 81 PHE A CA 1
ATOM 634 C C . PHE A 1 81 ? -42.404 -27.642 57.111 1.00 94.94 81 PHE A C 1
ATOM 636 O O . PHE A 1 81 ? -41.209 -27.929 57.049 1.00 94.94 81 PHE A O 1
ATOM 643 N N . TYR A 1 82 ? -42.876 -26.443 56.768 1.00 94.88 82 TYR A N 1
ATOM 644 C CA . TYR A 1 82 ? -42.010 -25.333 56.376 1.00 94.88 82 TYR A CA 1
ATOM 645 C C . TYR A 1 82 ? -41.015 -24.971 57.487 1.00 94.88 82 TYR A C 1
ATOM 647 O O . TYR A 1 82 ? -39.816 -24.862 57.236 1.00 94.88 82 TYR A O 1
ATOM 655 N N . ASN A 1 83 ? -41.476 -24.875 58.736 1.00 94.62 83 ASN A N 1
ATOM 656 C CA . ASN A 1 83 ? -40.603 -24.593 59.875 1.00 94.62 83 ASN A CA 1
ATOM 657 C C . ASN A 1 83 ? -39.553 -25.695 60.076 1.00 94.62 83 ASN A C 1
ATOM 659 O O . ASN A 1 83 ? -38.379 -25.388 60.273 1.00 94.62 83 ASN A O 1
ATOM 663 N N . ILE A 1 84 ? -39.941 -26.968 59.949 1.00 94.75 84 ILE A N 1
ATOM 664 C CA . ILE A 1 84 ? -39.014 -28.109 60.011 1.00 94.75 84 ILE A CA 1
ATOM 665 C C . ILE A 1 84 ? -37.964 -28.026 58.898 1.00 94.75 84 ILE A C 1
ATOM 667 O O . ILE A 1 84 ? -36.775 -28.221 59.164 1.00 94.75 84 ILE A O 1
ATOM 671 N N . GLN A 1 85 ? -38.378 -27.700 57.671 1.00 94.50 85 GLN A N 1
ATOM 672 C CA . GLN A 1 85 ? -37.472 -27.503 56.541 1.00 94.50 85 GLN A CA 1
ATOM 673 C C . GLN A 1 85 ? -36.477 -26.370 56.823 1.00 94.50 85 GLN A C 1
ATOM 675 O O . GLN A 1 85 ? -35.269 -26.571 56.702 1.00 94.50 85 GLN A O 1
ATOM 680 N N . CYS A 1 86 ? -36.953 -25.202 57.254 1.00 93.38 86 CYS A N 1
ATOM 681 C CA . CYS A 1 86 ? -36.105 -24.057 57.581 1.00 93.38 86 CYS A CA 1
ATOM 682 C C . CYS A 1 86 ? -35.133 -24.366 58.729 1.00 93.38 86 CYS A C 1
ATOM 684 O O . CYS A 1 86 ? -33.959 -24.005 58.647 1.00 93.38 86 CYS A O 1
ATOM 686 N N . SER A 1 87 ? -35.568 -25.083 59.768 1.00 93.56 87 SER A N 1
ATOM 687 C CA . SER A 1 87 ? -34.695 -25.538 60.859 1.00 93.56 87 SER A CA 1
ATOM 688 C C . SER A 1 87 ? -33.622 -26.523 60.384 1.00 93.56 87 SER A C 1
ATOM 690 O O . SER A 1 87 ? -32.469 -26.415 60.804 1.00 93.56 87 SER A O 1
ATOM 692 N N . ALA A 1 88 ? -33.967 -27.460 59.496 1.00 93.56 88 ALA A N 1
ATOM 693 C CA . ALA A 1 88 ? -33.009 -28.386 58.890 1.00 93.56 88 ALA A CA 1
ATOM 694 C C . ALA A 1 88 ? -31.958 -27.645 58.048 1.00 93.56 88 ALA A C 1
ATOM 696 O O . ALA A 1 88 ? -30.760 -27.882 58.208 1.00 93.56 88 ALA A O 1
ATOM 697 N N . ILE A 1 89 ? -32.400 -26.692 57.221 1.00 93.25 89 ILE A N 1
ATOM 698 C CA . ILE A 1 89 ? -31.524 -25.834 56.415 1.00 93.25 89 ILE A CA 1
ATOM 699 C C . ILE A 1 89 ? -30.589 -25.018 57.318 1.00 93.25 89 ILE A C 1
ATOM 701 O O . ILE A 1 89 ? -29.381 -25.029 57.095 1.00 93.25 89 ILE A O 1
ATOM 705 N N . LYS A 1 90 ? -31.110 -24.377 58.380 1.00 91.50 90 LYS A N 1
ATOM 706 C CA . LYS A 1 90 ? -30.301 -23.623 59.362 1.00 91.50 90 LYS A CA 1
ATOM 707 C C . LYS A 1 90 ? -29.215 -24.494 59.993 1.00 91.50 90 LYS A C 1
ATOM 709 O O . LYS A 1 90 ? -28.077 -24.052 60.136 1.00 91.50 90 LYS A O 1
ATOM 714 N N . LYS A 1 91 ? -29.549 -25.740 60.343 1.00 91.12 91 LYS A N 1
ATOM 715 C CA . LYS A 1 91 ? -28.598 -26.697 60.922 1.00 91.12 91 LYS A CA 1
ATOM 716 C C . LYS A 1 91 ? -27.467 -27.041 59.949 1.00 91.12 91 LYS A C 1
ATOM 718 O O . LYS A 1 91 ? -26.308 -27.002 60.355 1.00 91.12 91 LYS A O 1
ATOM 723 N N . ILE A 1 92 ? -27.786 -27.346 58.690 1.00 91.00 92 ILE A N 1
ATOM 724 C CA . ILE A 1 92 ? -26.777 -27.636 57.659 1.00 91.00 92 ILE A CA 1
ATOM 725 C C . ILE A 1 92 ? -25.913 -26.408 57.364 1.00 91.00 92 ILE A C 1
ATOM 727 O O . ILE A 1 92 ? -24.690 -26.511 57.341 1.00 91.00 92 ILE A O 1
ATOM 731 N N . ALA A 1 93 ? -26.526 -25.236 57.206 1.00 88.38 93 ALA A N 1
ATOM 732 C CA . ALA A 1 93 ? -25.803 -23.991 56.970 1.00 88.38 93 ALA A CA 1
ATOM 733 C C . ALA A 1 93 ? -24.770 -23.721 58.076 1.00 88.38 93 ALA A C 1
ATOM 735 O O . ALA A 1 93 ? -23.609 -23.444 57.785 1.00 88.38 93 ALA A O 1
ATOM 736 N N . HIS A 1 94 ? -25.158 -23.913 59.343 1.00 86.75 94 HIS A N 1
ATOM 737 C CA . HIS A 1 94 ? -24.252 -23.785 60.484 1.00 86.75 94 HIS A CA 1
ATOM 738 C C . HIS A 1 94 ? -23.089 -24.793 60.439 1.00 86.75 94 HIS A C 1
ATOM 740 O O . HIS A 1 94 ? -21.960 -24.433 60.761 1.00 86.75 94 HIS A O 1
ATOM 746 N N . GLN A 1 95 ? -23.329 -26.043 60.024 1.00 87.44 95 GLN A N 1
ATOM 747 C CA . GLN A 1 95 ? -22.272 -27.060 59.893 1.00 87.44 95 GLN A CA 1
ATOM 748 C C . GLN A 1 95 ? -21.219 -26.692 58.838 1.00 87.44 95 GLN A C 1
ATOM 750 O O . GLN A 1 95 ? -20.043 -26.983 59.040 1.00 87.44 95 GLN A O 1
ATOM 755 N N . HIS A 1 96 ? -21.623 -26.020 57.758 1.00 84.94 96 HIS A N 1
ATOM 756 C CA . HIS A 1 96 ? -20.719 -25.554 56.699 1.00 84.94 96 HIS A CA 1
ATOM 757 C C . HIS A 1 96 ? -20.221 -24.109 56.902 1.00 84.94 96 HIS A C 1
ATOM 759 O O . HIS A 1 96 ? -19.542 -23.574 56.028 1.00 84.94 96 HIS A O 1
ATOM 765 N N . LEU A 1 97 ? -20.519 -23.477 58.047 1.00 84.38 97 LEU A N 1
ATOM 766 C CA . LEU A 1 97 ? -20.177 -22.077 58.349 1.00 84.38 97 LEU A CA 1
ATOM 767 C C . LEU A 1 97 ? -20.744 -21.072 57.323 1.00 84.38 97 LEU A C 1
ATOM 769 O O . LEU A 1 97 ? -20.113 -20.065 57.009 1.00 84.38 97 LEU A O 1
ATOM 773 N N . ILE A 1 98 ? -21.941 -21.344 56.802 1.00 86.12 98 ILE A N 1
ATOM 774 C CA . ILE A 1 98 ? -22.644 -20.507 55.825 1.00 86.12 98 ILE A CA 1
ATOM 775 C C . ILE A 1 98 ? -23.732 -19.699 56.526 1.00 86.12 98 ILE A C 1
ATOM 777 O O . ILE A 1 98 ? -24.547 -20.234 57.283 1.00 86.12 98 ILE A O 1
ATOM 781 N N . GLN A 1 99 ? -23.780 -18.399 56.244 1.00 86.56 99 GLN A N 1
ATOM 782 C CA . GLN A 1 99 ? -24.791 -17.517 56.810 1.00 86.56 99 GLN A CA 1
ATOM 783 C C . GLN A 1 99 ? -26.144 -17.714 56.112 1.00 86.56 99 GLN A C 1
ATOM 785 O O . GLN A 1 99 ? -26.246 -17.712 54.885 1.00 86.56 99 GLN A O 1
ATOM 790 N N . CYS A 1 100 ? -27.211 -17.846 56.900 1.00 89.31 100 CYS A N 1
ATOM 791 C CA . CYS A 1 100 ? -28.578 -17.789 56.388 1.00 89.31 100 CYS A CA 1
ATOM 792 C C . CYS A 1 100 ? -29.088 -16.344 56.380 1.00 89.31 100 CYS A C 1
ATOM 794 O O . CYS A 1 100 ? -28.878 -15.607 57.344 1.00 89.31 100 CYS A O 1
ATOM 796 N N . ILE A 1 101 ? -29.801 -15.965 55.324 1.00 90.81 101 ILE A N 1
ATOM 797 C CA . ILE A 1 101 ? -30.502 -14.687 55.209 1.00 90.81 101 ILE A CA 1
ATOM 798 C C . ILE A 1 101 ? -31.978 -14.946 55.505 1.00 90.81 101 ILE A C 1
ATOM 800 O O . ILE A 1 101 ? -32.658 -15.656 54.761 1.00 90.81 101 ILE A O 1
ATOM 804 N N . ASP A 1 102 ? -32.468 -14.386 56.612 1.00 89.75 102 ASP A N 1
ATOM 805 C CA . ASP A 1 102 ? -33.892 -14.434 56.937 1.00 89.75 102 ASP A CA 1
ATOM 806 C C . ASP A 1 102 ? -34.704 -13.625 55.913 1.00 89.75 102 ASP A C 1
ATOM 808 O O . ASP A 1 102 ? -34.256 -12.598 55.390 1.00 89.75 102 ASP A O 1
ATOM 812 N N . LEU A 1 103 ? -35.921 -14.095 55.643 1.00 92.69 103 LEU A N 1
ATOM 813 C CA . LEU A 1 103 ? -36.831 -13.435 54.717 1.00 92.69 103 LEU A CA 1
ATOM 814 C C . LEU A 1 103 ? -37.270 -12.052 55.242 1.00 92.69 103 LEU A C 1
ATOM 816 O O . LEU A 1 103 ? -37.402 -11.866 56.456 1.00 92.69 103 LEU A O 1
ATOM 820 N N . PRO A 1 104 ? -37.533 -11.087 54.342 1.00 92.94 104 PRO A N 1
ATOM 821 C CA . PRO A 1 104 ? -38.100 -9.795 54.714 1.00 92.94 104 PRO A CA 1
ATOM 822 C C . PRO A 1 104 ? -39.450 -9.961 55.423 1.00 92.94 104 PRO A C 1
ATOM 824 O O . PRO A 1 104 ? -40.247 -10.831 55.070 1.00 92.94 104 PRO A O 1
ATOM 827 N N . LYS A 1 105 ? -39.748 -9.111 56.411 1.00 93.19 105 LYS A N 1
ATOM 828 C CA . LYS A 1 105 ? -41.028 -9.194 57.141 1.00 93.19 105 LYS A CA 1
ATOM 829 C C . LYS A 1 105 ? -42.219 -8.938 56.217 1.00 93.19 105 LYS A C 1
ATOM 831 O O . LYS A 1 105 ? -43.287 -9.485 56.430 1.00 93.19 105 LYS A O 1
ATOM 836 N N . GLU A 1 106 ? -42.015 -8.165 55.159 1.00 94.19 106 GLU A N 1
ATOM 837 C CA . GLU A 1 106 ? -43.010 -7.780 54.160 1.00 94.19 106 GLU A CA 1
ATOM 838 C C . GLU A 1 106 ? -43.469 -8.946 53.277 1.00 94.19 106 GLU A C 1
ATOM 840 O O . GLU A 1 106 ? -44.458 -8.807 52.563 1.00 94.19 106 GLU A O 1
ATOM 845 N N . VAL A 1 107 ? -42.754 -10.076 53.266 1.00 95.94 107 VAL A N 1
ATOM 846 C CA . VAL A 1 107 ? -43.193 -11.280 52.536 1.00 95.94 107 VAL A CA 1
ATOM 847 C C . VAL A 1 107 ? -43.855 -12.313 53.443 1.00 95.94 107 VAL A C 1
ATOM 849 O O . VAL A 1 107 ? -44.307 -13.350 52.957 1.00 95.94 107 VAL A O 1
ATOM 852 N N . ILE A 1 108 ? -43.935 -12.037 54.747 1.00 95.31 108 ILE A N 1
ATOM 853 C CA . ILE A 1 108 ? -44.526 -12.917 55.750 1.00 95.31 108 ILE A CA 1
ATOM 854 C C . ILE A 1 108 ? -45.754 -12.217 56.343 1.00 95.31 108 ILE A C 1
ATOM 856 O O . ILE A 1 108 ? -45.677 -11.117 56.882 1.00 95.31 108 ILE A O 1
ATOM 860 N N . SER A 1 109 ? -46.909 -12.862 56.248 1.00 94.88 109 SER A N 1
ATOM 861 C CA . SER A 1 109 ? -48.139 -12.442 56.922 1.00 94.88 109 SER A CA 1
ATOM 862 C C . SER A 1 109 ? -47.996 -12.490 58.450 1.00 94.88 109 SER A C 1
ATOM 864 O O . SER A 1 109 ? -47.092 -13.124 58.996 1.00 94.88 109 SER A O 1
ATOM 866 N N . GLN A 1 110 ? -48.940 -11.880 59.172 1.00 91.12 110 GLN A N 1
ATOM 867 C CA . GLN A 1 110 ? -48.954 -11.898 60.643 1.00 91.12 110 GLN A CA 1
ATOM 868 C C . GLN A 1 110 ? -48.988 -13.321 61.232 1.00 91.12 110 GLN A C 1
ATOM 870 O O . GLN A 1 110 ? -48.466 -13.544 62.322 1.00 91.12 110 GLN A O 1
ATOM 875 N N . ASN A 1 111 ? -49.534 -14.286 60.485 1.00 93.00 111 ASN A N 1
ATOM 876 C CA . ASN A 1 111 ? -49.666 -15.685 60.891 1.00 93.00 111 ASN A CA 1
ATOM 877 C C . ASN A 1 111 ? -48.476 -16.566 60.456 1.00 93.00 111 ASN A C 1
ATOM 879 O O . ASN A 1 111 ? -48.498 -17.776 60.666 1.00 93.00 111 ASN A O 1
ATOM 883 N N . GLY A 1 112 ? -47.436 -15.992 59.838 1.00 92.94 112 GLY A N 1
ATOM 884 C CA . GLY A 1 112 ? -46.241 -16.733 59.409 1.00 92.94 112 GLY A CA 1
ATOM 885 C C . GLY A 1 112 ? -46.325 -17.368 58.013 1.00 92.94 112 GLY A C 1
ATOM 886 O O . GLY A 1 112 ? -45.380 -18.033 57.593 1.00 92.94 112 GLY A O 1
ATOM 887 N N . PHE A 1 113 ? -47.422 -17.158 57.282 1.00 96.62 113 PHE A N 1
ATOM 888 C CA . PHE A 1 113 ? -47.615 -17.611 55.895 1.00 96.62 113 PHE A CA 1
ATOM 889 C C . PHE A 1 113 ? -47.133 -16.575 54.876 1.00 96.62 113 PHE A C 1
ATOM 891 O O . PHE A 1 113 ? -46.849 -15.436 55.245 1.00 96.62 113 PHE A O 1
ATOM 898 N N . LEU A 1 114 ? -47.079 -16.938 53.594 1.00 96.81 114 LEU A N 1
ATOM 899 C CA . LEU A 1 114 ? -46.723 -16.013 52.515 1.00 96.81 114 LEU A CA 1
ATOM 900 C C . LEU A 1 114 ? -47.726 -14.851 52.451 1.00 96.81 114 LEU A C 1
ATOM 902 O O . LEU A 1 114 ? -48.934 -15.078 52.507 1.00 96.81 114 LEU A O 1
ATOM 906 N N . ALA A 1 115 ? -47.229 -13.618 52.341 1.00 96.69 115 ALA A N 1
ATOM 907 C CA . ALA A 1 115 ? -48.079 -12.435 52.212 1.00 96.69 115 ALA A CA 1
ATOM 908 C C . ALA A 1 115 ? -48.993 -12.517 50.972 1.00 96.69 115 ALA A C 1
ATOM 910 O O . ALA A 1 115 ? -48.601 -13.043 49.929 1.00 96.69 115 ALA A O 1
ATOM 911 N N . GLU A 1 116 ? -50.210 -11.979 51.074 1.00 94.75 116 GLU A N 1
ATOM 912 C CA . GLU A 1 116 ? -51.240 -12.090 50.029 1.00 94.75 116 GLU A CA 1
ATOM 913 C C . GLU A 1 116 ? -50.812 -11.454 48.694 1.00 94.75 116 GLU A C 1
ATOM 915 O O . GLU A 1 116 ? -51.006 -12.028 47.624 1.00 94.75 116 GLU A O 1
ATOM 920 N N . ASP A 1 117 ? -50.126 -10.313 48.749 1.00 95.81 117 ASP A N 1
ATOM 921 C CA . ASP A 1 117 ? -49.586 -9.621 47.573 1.00 95.81 117 ASP A CA 1
ATOM 922 C C . ASP A 1 117 ? -48.374 -10.330 46.940 1.00 95.81 117 ASP A C 1
ATOM 924 O O . ASP A 1 117 ? -47.902 -9.940 45.870 1.00 95.81 117 ASP A O 1
ATOM 928 N N . CYS A 1 118 ? -47.870 -11.376 47.596 1.00 95.94 118 CYS A N 1
ATOM 929 C CA . CYS A 1 118 ? -46.738 -12.188 47.171 1.00 95.94 118 CYS A CA 1
ATOM 930 C C . CYS A 1 118 ? -47.175 -13.532 46.563 1.00 95.94 118 CYS A C 1
ATOM 932 O O . CYS A 1 118 ? -46.318 -14.276 46.079 1.00 95.94 118 CYS A O 1
ATOM 934 N N . LEU A 1 119 ? -48.477 -13.844 46.553 1.00 94.44 119 LEU A N 1
ATOM 935 C CA . LEU A 1 119 ? -49.029 -15.065 45.964 1.00 94.44 119 LEU A CA 1
ATOM 936 C C . LEU A 1 119 ? -48.821 -15.100 44.441 1.00 94.44 119 LEU A C 1
ATOM 938 O O . LEU A 1 119 ? -48.947 -14.083 43.752 1.00 94.44 119 LEU A O 1
ATOM 942 N N . LYS A 1 120 ? -48.502 -16.284 43.907 1.00 92.81 120 LYS A N 1
ATOM 943 C CA . LYS A 1 120 ? -48.256 -16.510 42.478 1.00 92.81 120 LYS A CA 1
ATOM 944 C C . LYS A 1 120 ? -49.367 -17.355 41.860 1.00 92.81 120 LYS A C 1
ATOM 946 O O . LYS A 1 120 ? -49.489 -18.543 42.142 1.00 92.81 120 LYS A O 1
ATOM 951 N N . GLU A 1 121 ? -50.158 -16.745 40.986 1.00 87.81 121 GLU A N 1
ATOM 952 C CA . GLU A 1 121 ? -51.195 -17.455 40.234 1.00 87.81 121 GLU A CA 1
ATOM 953 C C . GLU A 1 121 ? -50.596 -18.635 39.444 1.00 87.81 121 GLU A C 1
ATOM 955 O O . GLU A 1 121 ? -49.504 -18.529 38.881 1.00 87.81 121 GLU A O 1
ATOM 960 N N . GLY A 1 122 ? -51.273 -19.787 39.454 1.00 88.25 122 GLY A N 1
ATOM 961 C CA . GLY A 1 122 ? -50.778 -21.016 38.825 1.00 88.25 122 GLY A CA 1
ATOM 962 C C . GLY A 1 122 ? -49.714 -21.789 39.618 1.00 88.25 122 GLY A C 1
ATOM 963 O O . GLY A 1 122 ? -49.366 -22.901 39.220 1.00 88.25 122 GLY A O 1
ATOM 964 N N . ASP A 1 123 ? -49.190 -21.263 40.732 1.00 89.12 123 ASP A N 1
ATOM 965 C CA . ASP A 1 123 ? -48.088 -21.894 41.471 1.00 89.12 123 ASP A CA 1
ATOM 966 C C . ASP A 1 123 ? -48.126 -21.585 42.984 1.00 89.12 123 ASP A C 1
ATOM 968 O O . ASP A 1 123 ? -47.499 -20.633 43.449 1.00 89.12 123 ASP A O 1
ATOM 972 N N . PRO A 1 124 ? -48.794 -22.427 43.795 1.00 87.75 124 PRO A N 1
ATOM 973 C CA . PRO A 1 124 ? -48.926 -22.235 45.240 1.00 87.75 124 PRO A CA 1
ATOM 974 C C . PRO A 1 124 ? -47.644 -22.541 46.028 1.00 87.75 124 PRO A C 1
ATOM 976 O O . PRO A 1 124 ? -47.664 -22.512 47.258 1.00 87.75 124 PRO A O 1
ATOM 979 N N . THR A 1 125 ? -46.548 -22.894 45.352 1.00 87.19 125 THR A N 1
ATOM 980 C CA . THR A 1 125 ? -45.274 -23.257 45.992 1.00 87.19 125 THR A CA 1
ATOM 981 C C . THR A 1 125 ? -44.205 -22.178 45.871 1.00 87.19 125 THR A C 1
ATOM 983 O O . THR A 1 125 ? -43.162 -22.294 46.512 1.00 87.19 125 THR A O 1
ATOM 986 N N . HIS A 1 126 ? -44.463 -21.120 45.100 1.00 89.94 126 HIS A N 1
ATOM 987 C CA . HIS A 1 126 ? -43.528 -20.019 44.896 1.00 89.94 126 HIS A CA 1
ATOM 988 C C . HIS A 1 126 ? -44.191 -18.663 45.131 1.00 89.94 126 HIS A C 1
ATOM 990 O O . HIS A 1 126 ? -45.394 -18.494 44.948 1.00 89.94 126 HIS A O 1
ATOM 996 N N . GLY A 1 127 ? -43.376 -17.670 45.487 1.00 92.50 127 GLY A N 1
ATOM 997 C CA . GLY A 1 127 ? -43.799 -16.276 45.457 1.00 92.50 127 GLY A CA 1
ATOM 998 C C . GLY A 1 127 ? -43.767 -15.695 44.040 1.00 92.50 127 GLY A C 1
ATOM 999 O O . GLY A 1 127 ? -43.077 -16.201 43.150 1.00 92.50 127 GLY A O 1
ATOM 1000 N N . ASN A 1 128 ? -44.517 -14.618 43.824 1.00 94.69 128 ASN A N 1
ATOM 1001 C CA . ASN A 1 128 ? -44.544 -13.885 42.558 1.00 94.69 128 ASN A CA 1
ATOM 1002 C C . ASN A 1 128 ? -43.305 -12.972 42.372 1.00 94.69 128 ASN A C 1
ATOM 1004 O O . ASN A 1 128 ? -42.339 -13.009 43.137 1.00 94.69 128 ASN A O 1
ATOM 1008 N N . ALA A 1 129 ? -43.317 -12.117 41.345 1.00 93.00 129 ALA A N 1
ATOM 1009 C CA . ALA A 1 129 ? -42.214 -11.189 41.083 1.00 93.00 129 ALA A CA 1
ATOM 1010 C C . ALA A 1 129 ? -41.984 -10.169 42.221 1.00 93.00 129 ALA A C 1
ATOM 1012 O O . ALA A 1 129 ? -40.844 -9.763 42.460 1.00 93.00 129 ALA A O 1
ATOM 1013 N N . LEU A 1 130 ? -43.037 -9.774 42.948 1.00 93.50 130 LEU A N 1
ATOM 1014 C CA . LEU A 1 130 ? -42.938 -8.855 44.084 1.00 93.50 130 LEU A CA 1
ATOM 1015 C C . LEU A 1 130 ? -42.226 -9.512 45.273 1.00 93.50 130 LEU A C 1
ATOM 1017 O O . LEU A 1 130 ? -41.338 -8.888 45.859 1.00 93.50 130 LEU A O 1
ATOM 1021 N N . TYR A 1 131 ? -42.536 -10.781 45.561 1.00 95.88 131 TYR A N 1
ATOM 1022 C CA . TYR A 1 131 ? -41.777 -11.601 46.513 1.00 95.88 131 TYR A CA 1
ATOM 1023 C C . TYR A 1 131 ? -40.289 -11.623 46.150 1.00 95.88 131 TYR A C 1
ATOM 1025 O O . TYR A 1 131 ? -39.442 -11.272 46.973 1.00 95.88 131 TYR A O 1
ATOM 1033 N N . GLY A 1 132 ? -39.974 -11.961 44.893 1.00 92.38 132 GLY A N 1
ATOM 1034 C CA . GLY A 1 132 ? -38.594 -12.021 44.407 1.00 92.38 132 GLY A CA 1
ATOM 1035 C C . GLY A 1 132 ? -37.853 -10.694 44.587 1.00 92.38 132 GLY A C 1
ATOM 1036 O O . GLY A 1 132 ? -36.736 -10.677 45.099 1.00 92.38 132 GLY A O 1
ATOM 1037 N N . LYS A 1 133 ? -38.498 -9.569 44.253 1.00 91.81 133 LYS A N 1
ATOM 1038 C CA . LYS A 1 133 ? -37.933 -8.223 44.439 1.00 91.81 133 LYS A CA 1
ATOM 1039 C C . LYS A 1 133 ? -37.634 -7.913 45.910 1.00 91.81 133 LYS A C 1
ATOM 1041 O O . LYS A 1 133 ? -36.549 -7.425 46.214 1.00 91.81 133 LYS A O 1
ATOM 1046 N N . ARG A 1 134 ? -38.572 -8.194 46.822 1.00 94.19 134 ARG A N 1
ATOM 1047 C CA . ARG A 1 134 ? -38.396 -7.951 48.267 1.00 94.19 134 ARG A CA 1
ATOM 1048 C C . ARG A 1 134 ? -37.251 -8.788 48.837 1.00 94.19 134 ARG A C 1
ATOM 1050 O O . ARG A 1 134 ? -36.399 -8.256 49.543 1.00 94.19 134 ARG A O 1
ATOM 1057 N N . VAL A 1 135 ? -37.190 -10.071 48.480 1.00 93.56 135 VAL A N 1
ATOM 1058 C CA . VAL A 1 135 ? -36.117 -10.980 48.908 1.00 93.56 135 VAL A CA 1
ATOM 1059 C C . VAL A 1 135 ? -34.757 -10.537 48.365 1.00 93.56 135 VAL A C 1
ATOM 1061 O O . VAL A 1 135 ? -33.797 -10.486 49.127 1.00 93.56 135 VAL A O 1
ATOM 1064 N N . LEU A 1 136 ? -34.668 -10.147 47.089 1.00 89.19 136 LEU A N 1
ATOM 1065 C CA . LEU A 1 136 ? -33.427 -9.624 46.507 1.00 89.19 136 LEU A CA 1
ATOM 1066 C C . LEU A 1 136 ? -32.940 -8.367 47.229 1.00 89.19 136 LEU A C 1
ATOM 1068 O O . LEU A 1 136 ? -31.763 -8.295 47.571 1.00 89.19 136 LEU A O 1
ATOM 1072 N N . ASN A 1 137 ? -33.829 -7.417 47.528 1.00 88.50 137 ASN A N 1
ATOM 1073 C CA . ASN A 1 137 ? -33.463 -6.229 48.303 1.00 88.50 137 ASN A CA 1
ATOM 1074 C C . ASN A 1 137 ? -32.884 -6.607 49.674 1.00 88.50 137 ASN A C 1
ATOM 1076 O O . ASN A 1 137 ? -31.840 -6.085 50.056 1.00 88.50 137 ASN A O 1
ATOM 1080 N N . ARG A 1 138 ? -33.495 -7.574 50.372 1.00 88.12 138 ARG A N 1
ATOM 1081 C CA . ARG A 1 138 ? -32.995 -8.060 51.665 1.00 88.12 138 ARG A CA 1
ATOM 1082 C C . ARG A 1 138 ? -31.616 -8.718 51.558 1.00 88.12 138 ARG A C 1
ATOM 1084 O O . ARG A 1 138 ? -30.771 -8.531 52.437 1.00 88.12 138 ARG A O 1
ATOM 1091 N N . ILE A 1 139 ? -31.380 -9.478 50.489 1.00 87.69 139 ILE A N 1
ATOM 1092 C CA . ILE A 1 139 ? -30.068 -10.065 50.193 1.00 87.69 139 ILE A CA 1
ATOM 1093 C C . ILE A 1 139 ? -29.040 -8.951 49.977 1.00 87.69 139 ILE A C 1
ATOM 1095 O O . ILE A 1 139 ? -27.986 -8.976 50.608 1.00 87.69 139 ILE A O 1
ATOM 1099 N N . PHE A 1 140 ? -29.359 -7.947 49.155 1.00 82.69 140 PHE A N 1
ATOM 1100 C CA . PHE A 1 140 ? -28.468 -6.814 48.906 1.00 82.69 140 PHE A CA 1
ATOM 1101 C C . PHE A 1 140 ? -28.160 -6.026 50.180 1.00 82.69 140 PHE A C 1
ATOM 1103 O O . PHE A 1 140 ? -26.991 -5.786 50.448 1.00 82.69 140 PHE A O 1
ATOM 1110 N N . GLU A 1 141 ? -29.150 -5.693 51.008 1.00 82.69 141 GLU A N 1
ATOM 1111 C CA . GLU A 1 141 ? -28.926 -5.043 52.311 1.00 82.69 141 GLU A CA 1
ATOM 1112 C C . GLU A 1 141 ? -27.963 -5.849 53.198 1.00 82.69 141 GLU A C 1
ATOM 1114 O O . GLU A 1 141 ? -27.033 -5.300 53.793 1.00 82.69 141 GLU A O 1
ATOM 1119 N N . THR A 1 142 ? -28.157 -7.168 53.261 1.00 77.56 142 THR A N 1
ATOM 1120 C CA . THR A 1 142 ? -27.329 -8.057 54.090 1.00 77.56 142 THR A CA 1
ATOM 1121 C C . THR A 1 142 ? -25.894 -8.150 53.563 1.00 77.56 142 THR A C 1
ATOM 1123 O O . THR A 1 142 ? -24.951 -8.138 54.347 1.00 77.56 142 THR A O 1
ATOM 1126 N N . ILE A 1 143 ? -25.708 -8.193 52.241 1.00 73.12 143 ILE A N 1
ATOM 1127 C CA . ILE A 1 143 ? -24.379 -8.246 51.614 1.00 73.12 143 ILE A CA 1
ATOM 1128 C C . ILE A 1 143 ? -23.663 -6.886 51.703 1.00 73.12 143 ILE A C 1
ATOM 1130 O O . ILE A 1 143 ? -22.475 -6.846 52.009 1.00 73.12 143 ILE A O 1
ATOM 1134 N N . ILE A 1 144 ? -24.372 -5.775 51.475 1.00 65.62 144 ILE A N 1
ATOM 1135 C CA . ILE A 1 144 ? -23.814 -4.410 51.449 1.00 65.62 144 ILE A CA 1
ATOM 1136 C C . ILE A 1 144 ? -23.389 -3.941 52.846 1.00 65.62 144 ILE A C 1
ATOM 1138 O O . ILE A 1 144 ? -22.440 -3.177 52.969 1.00 65.62 144 ILE A O 1
ATOM 1142 N N . THR A 1 145 ? -24.049 -4.397 53.913 1.00 60.03 145 THR A N 1
ATOM 1143 C CA . THR A 1 145 ? -23.651 -4.067 55.297 1.00 60.03 145 THR A CA 1
ATOM 1144 C C . THR A 1 145 ? -22.391 -4.799 55.777 1.00 60.03 145 THR A C 1
ATOM 1146 O O . THR A 1 145 ? -21.889 -4.484 56.856 1.00 60.03 145 THR A O 1
ATOM 1149 N N . ASN A 1 146 ? -21.841 -5.734 54.991 1.00 54.09 146 ASN A N 1
ATOM 1150 C CA . ASN A 1 146 ? -20.571 -6.389 55.289 1.00 54.09 146 ASN A CA 1
ATOM 1151 C C . ASN A 1 146 ? -19.394 -5.480 54.849 1.00 54.09 146 ASN A C 1
ATOM 1153 O O . ASN A 1 146 ? -19.253 -5.229 53.648 1.00 54.09 146 ASN A O 1
ATOM 1157 N N . PRO A 1 147 ? -18.542 -4.975 55.771 1.00 48.31 147 PRO A N 1
ATOM 1158 C CA . PRO A 1 147 ? -17.534 -3.945 55.482 1.00 48.31 147 PRO A CA 1
ATOM 1159 C C . PRO A 1 147 ? -16.525 -4.295 54.378 1.00 48.31 147 PRO A C 1
ATOM 1161 O O . PRO A 1 147 ? -15.932 -3.392 53.793 1.00 48.31 147 PRO A O 1
ATOM 1164 N N . GLU A 1 148 ? -16.340 -5.580 54.062 1.00 50.31 148 GLU A N 1
ATOM 1165 C CA . GLU A 1 148 ? -15.453 -6.032 52.981 1.00 50.31 148 GLU A CA 1
ATOM 1166 C C . GLU A 1 148 ? -16.015 -5.794 51.563 1.00 50.31 148 GLU A C 1
ATOM 1168 O O . GLU A 1 148 ? -15.252 -5.826 50.599 1.00 50.31 148 GLU A O 1
ATOM 1173 N N . TYR A 1 149 ? -17.317 -5.513 51.404 1.00 50.53 149 TYR A N 1
ATOM 1174 C CA . TYR A 1 149 ? -17.990 -5.481 50.091 1.00 50.53 149 TYR A CA 1
ATOM 1175 C C . TYR A 1 149 ? -18.735 -4.169 49.778 1.00 50.53 149 TYR A C 1
ATOM 1177 O O . TYR A 1 149 ? -19.457 -4.088 48.783 1.00 50.53 149 TYR A O 1
ATOM 1185 N N . VAL A 1 150 ? -18.512 -3.106 50.561 1.00 42.97 150 VAL A N 1
ATOM 1186 C CA . VAL A 1 150 ? -19.199 -1.792 50.461 1.00 42.97 150 VAL A CA 1
ATOM 1187 C C . VAL A 1 150 ? -18.881 -1.006 49.165 1.00 42.97 150 VAL A C 1
ATOM 1189 O O . VAL A 1 150 ? -19.378 0.095 48.968 1.00 42.97 150 VAL A O 1
ATOM 1192 N N . ASN A 1 151 ? -18.114 -1.557 48.220 1.00 42.41 151 ASN A N 1
ATOM 1193 C CA . ASN A 1 151 ? -17.714 -0.866 46.984 1.00 42.41 151 ASN A CA 1
ATOM 1194 C C . ASN A 1 151 ? -18.297 -1.462 45.689 1.00 42.41 151 ASN A C 1
ATOM 1196 O O . ASN A 1 151 ? -17.661 -1.374 44.639 1.00 42.41 151 ASN A O 1
ATOM 1200 N N . PHE A 1 152 ? -19.507 -2.027 45.713 1.00 42.00 152 PHE A N 1
ATOM 1201 C CA . PHE A 1 152 ? -20.260 -2.278 44.475 1.00 42.00 152 PHE A CA 1
ATOM 1202 C C . PHE A 1 152 ? -21.184 -1.099 44.162 1.00 42.00 152 PHE A C 1
ATOM 1204 O O . PHE A 1 152 ? -22.374 -1.092 44.472 1.00 42.00 152 PHE A O 1
ATOM 1211 N N . ASP A 1 153 ? -20.606 -0.078 43.537 1.00 44.25 153 ASP A N 1
ATOM 1212 C CA . ASP A 1 153 ? -21.368 0.964 42.858 1.00 44.25 153 ASP A CA 1
ATOM 1213 C C . ASP A 1 153 ? -22.140 0.320 41.692 1.00 44.25 153 ASP A C 1
ATOM 1215 O O . ASP A 1 153 ? -21.555 -0.284 40.797 1.00 44.25 153 ASP A O 1
ATOM 1219 N N . VAL A 1 154 ? -23.468 0.431 41.678 1.00 44.50 154 VAL A N 1
ATOM 1220 C CA . VAL A 1 154 ? -24.315 -0.076 40.578 1.00 44.50 154 VAL A CA 1
ATOM 1221 C C . VAL A 1 154 ? -24.064 0.715 39.277 1.00 44.50 154 VAL A C 1
ATOM 1223 O O . VAL A 1 154 ? -24.422 0.260 38.190 1.00 44.50 154 VAL A O 1
ATOM 1226 N N . ASN A 1 155 ? -23.382 1.865 39.373 1.00 44.94 155 ASN A N 1
ATOM 1227 C CA . ASN A 1 155 ? -22.824 2.636 38.264 1.00 44.94 155 ASN A CA 1
ATOM 1228 C C . ASN A 1 155 ? -21.330 2.381 38.010 1.00 44.94 155 ASN A C 1
ATOM 1230 O O . ASN A 1 155 ? -20.760 3.063 37.149 1.00 44.94 155 ASN A O 1
ATOM 1234 N N . GLN A 1 156 ? -20.686 1.397 38.660 1.00 47.59 156 GLN A N 1
ATOM 1235 C CA . GLN A 1 156 ? -19.383 0.915 38.199 1.00 47.59 156 GLN A CA 1
ATOM 1236 C C . GLN A 1 156 ? -19.594 0.304 36.816 1.00 47.59 156 GLN A C 1
ATOM 1238 O O . GLN A 1 156 ? -19.932 -0.871 36.651 1.00 47.59 156 GLN A O 1
ATOM 1243 N N . ARG A 1 157 ? -19.411 1.149 35.792 1.00 52.97 157 ARG A N 1
ATOM 1244 C CA . ARG A 1 157 ? -19.190 0.736 34.411 1.00 52.97 157 ARG A CA 1
ATOM 1245 C C . ARG A 1 157 ? -18.249 -0.447 34.490 1.00 52.97 157 ARG A C 1
ATOM 1247 O O . ARG A 1 157 ? -17.145 -0.279 35.000 1.00 52.97 157 ARG A O 1
ATOM 1254 N N . LYS A 1 158 ? -18.708 -1.616 34.029 1.00 53.78 158 LYS A N 1
ATOM 1255 C CA . LYS A 1 158 ? -17.890 -2.826 33.947 1.00 53.78 158 LYS A CA 1
ATOM 1256 C C . LYS A 1 158 ? -16.525 -2.412 33.411 1.00 53.78 158 LYS A C 1
ATOM 1258 O O . LYS A 1 158 ? -16.418 -2.004 32.255 1.00 53.78 158 LYS A O 1
ATOM 1263 N N . THR A 1 159 ? -15.517 -2.426 34.270 1.00 70.44 159 THR A N 1
ATOM 1264 C CA . THR A 1 159 ? -14.159 -2.084 33.880 1.00 70.44 159 THR A CA 1
ATOM 1265 C C . THR A 1 159 ? -13.649 -3.300 33.126 1.00 70.44 159 THR A C 1
ATOM 1267 O O . THR A 1 159 ? -13.371 -4.354 33.687 1.00 70.44 159 THR A O 1
ATOM 1270 N N . HIS A 1 160 ? -13.652 -3.201 31.805 1.00 84.12 160 HIS A N 1
ATOM 1271 C CA . HIS A 1 160 ? -13.079 -4.208 30.923 1.00 84.12 160 HIS A CA 1
ATOM 1272 C C . HIS A 1 160 ? -11.943 -3.557 30.137 1.00 84.12 160 HIS A C 1
ATOM 1274 O O . HIS A 1 160 ? -11.933 -2.336 29.998 1.00 84.12 160 HIS A O 1
ATOM 1280 N N . PRO A 1 161 ? -11.015 -4.325 29.543 1.00 88.56 161 PRO A N 1
ATOM 1281 C CA . PRO A 1 161 ? -9.874 -3.755 28.818 1.00 88.56 161 PRO A CA 1
ATOM 1282 C C . PRO A 1 161 ? -10.220 -2.796 27.661 1.00 88.56 161 PRO A C 1
ATOM 1284 O O . PRO A 1 161 ? -9.334 -2.132 27.141 1.00 88.56 161 PRO A O 1
ATOM 1287 N N . TYR A 1 162 ? -11.499 -2.700 27.271 1.00 89.31 162 TYR A N 1
ATOM 1288 C CA . TYR A 1 162 ? -11.980 -1.777 26.241 1.00 89.31 162 TYR A CA 1
ATOM 1289 C C . TYR A 1 162 ? -12.666 -0.521 26.816 1.00 89.31 162 TYR A C 1
ATOM 1291 O O . TYR A 1 162 ? -12.896 0.418 26.070 1.00 89.31 162 TYR A O 1
ATOM 1299 N N . SER A 1 163 ? -12.980 -0.442 28.117 1.00 86.81 163 SER A N 1
ATOM 1300 C CA . SER A 1 163 ? -13.823 0.629 28.692 1.00 86.81 163 SER A CA 1
ATOM 1301 C C . SER A 1 163 ? -13.231 2.040 28.586 1.00 86.81 163 SER A C 1
ATOM 1303 O O . SER A 1 163 ? -13.960 3.019 28.728 1.00 86.81 163 SER A O 1
ATOM 1305 N N . HIS A 1 164 ? -11.925 2.142 28.332 1.00 87.12 164 HIS A N 1
ATOM 1306 C CA . HIS A 1 164 ? -11.187 3.398 28.166 1.00 87.12 164 HIS A CA 1
ATOM 1307 C C . HIS A 1 164 ? -10.497 3.509 26.803 1.00 87.12 164 HIS A C 1
ATOM 1309 O O . HIS A 1 164 ? -9.653 4.385 26.618 1.00 87.12 164 HIS A O 1
ATOM 1315 N N . LEU A 1 165 ? -10.815 2.617 25.857 1.00 92.62 165 LEU A N 1
ATOM 1316 C CA . LEU A 1 165 ? -10.282 2.746 24.509 1.00 92.62 165 LEU A CA 1
ATOM 1317 C C . LEU A 1 165 ? -10.920 3.949 23.799 1.00 92.62 165 LEU A C 1
ATOM 1319 O O . LEU A 1 165 ? -12.078 4.280 24.057 1.00 92.62 165 LEU A O 1
ATOM 1323 N N . PRO A 1 166 ? -10.167 4.619 22.917 1.00 93.62 166 PRO A N 1
ATOM 1324 C CA . PRO A 1 166 ? -10.683 5.730 22.127 1.00 93.62 166 PRO A CA 1
ATOM 1325 C C . PRO A 1 166 ? -11.748 5.259 21.127 1.00 93.62 166 PRO A C 1
ATOM 1327 O O . PRO A 1 166 ? -11.774 4.091 20.741 1.00 93.62 166 PRO A O 1
ATOM 1330 N N . ASP A 1 167 ? -12.570 6.191 20.637 1.00 93.81 167 ASP A N 1
ATOM 1331 C CA . ASP A 1 167 ? -13.643 5.912 19.668 1.00 93.81 167 ASP A CA 1
ATOM 1332 C C . ASP A 1 167 ? -13.168 5.106 18.453 1.00 93.81 167 ASP A C 1
ATOM 1334 O O . ASP A 1 167 ? -13.880 4.201 18.022 1.00 93.81 167 ASP A O 1
ATOM 1338 N N . HIS A 1 168 ? -11.947 5.375 17.965 1.00 93.69 168 HIS A N 1
ATOM 1339 C CA . HIS A 1 168 ? -11.351 4.687 16.813 1.00 93.69 168 HIS A CA 1
ATOM 1340 C C . HIS A 1 168 ? -11.164 3.168 17.010 1.00 93.69 168 HIS A C 1
ATOM 1342 O O . HIS A 1 168 ? -10.942 2.439 16.047 1.00 93.69 168 HIS A O 1
ATOM 1348 N N . ALA A 1 169 ? -11.229 2.673 18.252 1.00 94.88 169 ALA A N 1
ATOM 1349 C CA . ALA A 1 169 ? -11.164 1.246 18.566 1.00 94.88 169 ALA A CA 1
ATOM 1350 C C . ALA A 1 169 ? -12.517 0.530 18.401 1.00 94.88 169 ALA A C 1
ATOM 1352 O O . ALA A 1 169 ? -12.578 -0.698 18.478 1.00 94.88 169 ALA A O 1
ATOM 1353 N N . PHE A 1 170 ? -13.607 1.273 18.189 1.00 95.19 170 PHE A N 1
ATOM 1354 C CA . PHE A 1 170 ? -14.955 0.727 18.104 1.00 95.19 170 PHE A CA 1
ATOM 1355 C C . PHE A 1 170 ? -15.580 0.982 16.734 1.00 95.19 170 PHE A C 1
ATOM 1357 O O . PHE A 1 170 ? -15.718 2.123 16.288 1.00 95.19 170 PHE A O 1
ATOM 1364 N N . TRP A 1 171 ? -16.039 -0.092 16.085 1.00 95.06 171 TRP A N 1
ATOM 1365 C CA . TRP A 1 171 ? -16.625 -0.037 14.741 1.00 95.06 171 TRP A CA 1
ATOM 1366 C C . TRP A 1 171 ? -17.813 0.923 14.641 1.00 95.06 171 TRP A C 1
ATOM 1368 O O . TRP A 1 171 ? -17.898 1.714 13.707 1.00 95.06 171 TRP A O 1
ATOM 1378 N N . LYS A 1 172 ? -18.725 0.894 15.620 1.00 95.56 172 LYS A N 1
ATOM 1379 C CA . LYS A 1 172 ? -19.922 1.742 15.594 1.00 95.56 172 LYS A CA 1
ATOM 1380 C C . LYS A 1 172 ? -19.555 3.231 15.563 1.00 95.56 172 LYS A C 1
ATOM 1382 O O . LYS A 1 172 ? -20.115 3.978 14.772 1.00 95.56 172 LYS A O 1
ATOM 1387 N N . GLN A 1 173 ? -18.601 3.648 16.390 1.00 94.94 173 GLN A N 1
ATOM 1388 C CA . GLN A 1 173 ? -18.150 5.035 16.516 1.00 94.94 173 GLN A CA 1
ATOM 1389 C C . GLN A 1 173 ? -17.273 5.481 15.336 1.00 94.94 173 GLN A C 1
ATOM 1391 O O . GLN A 1 173 ? -17.336 6.641 14.928 1.00 94.94 173 GLN A O 1
ATOM 1396 N N . SER A 1 174 ? -16.465 4.565 14.797 1.00 93.25 174 SER A N 1
ATOM 1397 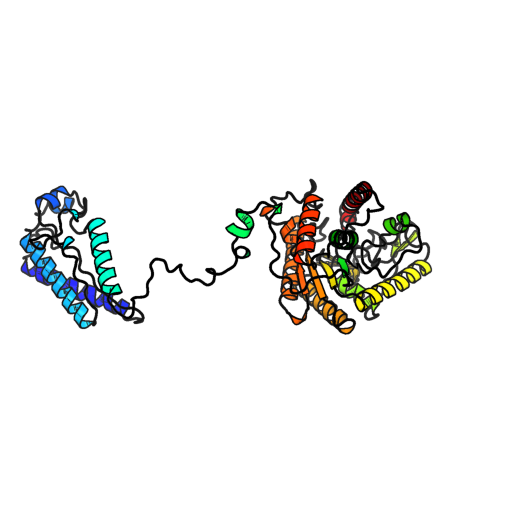C CA . SER A 1 174 ? -15.456 4.862 13.767 1.00 93.25 174 SER A CA 1
ATOM 1398 C C . SER A 1 174 ? -15.969 4.724 12.343 1.00 93.25 174 SER A C 1
ATOM 1400 O O . SER A 1 174 ? -15.445 5.374 11.448 1.00 93.25 174 SER A O 1
ATOM 1402 N N . ILE A 1 175 ? -16.955 3.849 12.139 1.00 95.19 175 ILE A N 1
ATOM 1403 C CA . ILE A 1 175 ? -17.451 3.454 10.823 1.00 95.19 175 ILE A CA 1
ATOM 1404 C C . ILE A 1 175 ? -18.959 3.679 10.726 1.00 95.19 175 ILE A C 1
ATOM 1406 O O . ILE A 1 175 ? -19.390 4.507 9.938 1.00 95.19 175 ILE A O 1
ATOM 1410 N N . SER A 1 176 ? -19.782 2.993 11.531 1.00 94.44 176 SER A N 1
ATOM 1411 C CA . SER A 1 176 ? -21.248 3.024 11.340 1.00 94.44 176 SER A CA 1
ATOM 1412 C C . SER A 1 176 ? -21.882 4.403 11.535 1.00 94.44 176 SER A C 1
ATOM 1414 O O . SER A 1 176 ? -22.899 4.692 10.917 1.00 94.44 176 SER A O 1
ATOM 1416 N N . ASN A 1 177 ? -21.308 5.233 12.406 1.00 93.69 177 ASN A N 1
ATOM 1417 C CA . ASN A 1 177 ? -21.799 6.579 12.707 1.00 93.69 177 ASN A CA 1
ATOM 1418 C C . ASN A 1 177 ? -21.074 7.678 11.903 1.00 93.69 177 ASN A C 1
ATOM 1420 O O . ASN A 1 177 ? -21.159 8.850 12.273 1.00 93.69 177 ASN A O 1
ATOM 1424 N N . ARG A 1 178 ? -20.297 7.318 10.876 1.00 92.56 178 ARG A N 1
ATOM 1425 C CA . ARG A 1 178 ? -19.519 8.254 10.056 1.00 92.56 178 ARG A CA 1
ATOM 1426 C C . ARG A 1 178 ? -19.960 8.151 8.604 1.00 92.56 178 ARG A C 1
ATOM 1428 O O . ARG A 1 178 ? -20.169 7.054 8.096 1.00 92.56 178 ARG A O 1
ATOM 1435 N N . GLU A 1 179 ? -20.037 9.293 7.934 1.00 92.94 179 GLU A N 1
ATOM 1436 C CA . GLU A 1 179 ? -20.139 9.321 6.479 1.00 92.94 179 GLU A CA 1
ATOM 1437 C C . GLU A 1 179 ? -18.832 8.823 5.857 1.00 92.94 179 GLU A C 1
ATOM 1439 O O . GLU A 1 179 ? -17.758 8.981 6.444 1.00 92.94 179 GLU A O 1
ATOM 1444 N N . ALA A 1 180 ? -18.899 8.251 4.652 1.00 90.81 180 ALA A N 1
ATOM 1445 C CA . ALA A 1 180 ? -17.728 7.654 4.004 1.00 90.81 180 ALA A CA 1
ATOM 1446 C C . ALA A 1 180 ? -16.543 8.632 3.898 1.00 90.81 180 ALA A C 1
ATOM 1448 O O . ALA A 1 180 ? -15.408 8.258 4.174 1.00 90.81 180 ALA A O 1
ATOM 1449 N N . GLY A 1 181 ? -16.820 9.901 3.575 1.00 92.88 181 GLY A N 1
ATOM 1450 C CA . GLY A 1 181 ? -15.817 10.967 3.477 1.00 92.88 181 GLY A CA 1
ATOM 1451 C C . GLY A 1 181 ? -15.240 11.455 4.812 1.00 92.88 181 GLY A C 1
ATOM 1452 O O . GLY A 1 181 ? -14.287 12.233 4.799 1.00 92.88 181 GLY A O 1
ATOM 1453 N N . ASP A 1 182 ? -15.785 11.020 5.946 1.00 92.69 182 ASP A N 1
ATOM 1454 C CA . ASP A 1 182 ? -15.318 11.390 7.288 1.00 92.69 182 ASP A CA 1
ATOM 1455 C C . ASP A 1 182 ? -14.545 10.259 7.983 1.00 92.69 182 ASP A C 1
ATOM 1457 O O . ASP A 1 182 ? -14.023 10.454 9.086 1.00 92.69 182 ASP A O 1
ATOM 1461 N N . VAL A 1 183 ? -14.478 9.072 7.371 1.00 96.00 183 VAL A N 1
ATOM 1462 C CA . VAL A 1 183 ? -13.745 7.929 7.921 1.00 96.00 183 VAL A CA 1
ATOM 1463 C C . VAL A 1 183 ? -12.243 8.173 7.809 1.00 96.00 183 VAL A C 1
ATOM 1465 O O . VAL A 1 183 ? -11.669 8.174 6.725 1.00 96.00 183 VAL A O 1
ATOM 1468 N N . ASP A 1 184 ? -11.598 8.319 8.964 1.00 95.69 184 ASP A N 1
ATOM 1469 C CA . ASP A 1 184 ? -10.159 8.518 9.091 1.00 95.69 184 ASP A CA 1
ATOM 1470 C C . ASP A 1 184 ? -9.542 7.420 9.976 1.00 95.69 184 ASP A C 1
ATOM 1472 O O . ASP A 1 184 ? -9.643 7.483 11.206 1.00 95.69 184 ASP A O 1
ATOM 1476 N N . PRO A 1 185 ? -8.908 6.397 9.374 1.00 95.62 185 PRO A N 1
ATOM 1477 C CA . PRO A 1 185 ? -8.290 5.301 10.115 1.00 95.62 185 PRO A CA 1
ATOM 1478 C C . PRO A 1 185 ? -6.876 5.624 10.637 1.00 95.62 185 PRO A C 1
ATOM 1480 O O . PRO A 1 185 ? -6.218 4.748 11.205 1.00 95.62 185 PRO A O 1
ATOM 1483 N N . VAL A 1 186 ? -6.367 6.849 10.460 1.00 95.31 186 VAL A N 1
ATOM 1484 C CA . VAL A 1 186 ? -5.025 7.226 10.923 1.00 95.31 186 VAL A CA 1
ATOM 1485 C C . VAL A 1 186 ? -5.044 7.602 12.403 1.00 95.31 186 VAL A C 1
ATOM 1487 O O . VAL A 1 186 ? -5.644 8.591 12.816 1.00 95.31 186 VAL A O 1
ATOM 1490 N N . THR A 1 187 ? -4.310 6.842 13.217 1.00 88.31 187 THR A N 1
ATOM 1491 C CA . THR A 1 187 ? -4.253 7.044 14.672 1.00 88.31 187 THR A CA 1
ATOM 1492 C C . THR A 1 187 ? -3.118 7.976 15.102 1.00 88.31 187 THR A C 1
ATOM 1494 O O . THR A 1 187 ? -3.359 9.104 15.529 1.00 88.31 187 THR A O 1
ATOM 1497 N N . SER A 1 188 ? -1.862 7.528 15.045 1.00 86.31 188 SER A N 1
ATOM 1498 C CA . SER A 1 188 ? -0.711 8.292 15.552 1.00 86.31 188 SER A CA 1
ATOM 1499 C C . SER A 1 188 ? 0.562 8.000 14.755 1.00 86.31 188 SER A C 1
ATOM 1501 O O . SER A 1 188 ? 1.296 7.066 15.084 1.00 86.31 188 SER A O 1
ATOM 1503 N N . PRO A 1 189 ? 0.850 8.792 13.705 1.00 92.44 189 PRO A N 1
ATOM 1504 C CA . PRO A 1 189 ? 2.111 8.697 12.982 1.00 92.44 189 PRO A CA 1
ATOM 1505 C C . PRO A 1 189 ? 3.305 8.982 13.914 1.00 92.44 189 PRO A C 1
ATOM 1507 O O . PRO A 1 189 ? 3.282 9.978 14.641 1.00 92.44 189 PRO A O 1
ATOM 1510 N N . PRO A 1 190 ? 4.377 8.167 13.889 1.00 92.38 190 PRO A N 1
ATOM 1511 C CA . PRO A 1 190 ? 5.545 8.349 14.759 1.00 92.38 190 PRO A CA 1
ATOM 1512 C C . PRO A 1 190 ? 6.415 9.553 14.364 1.00 92.38 190 PRO A C 1
ATOM 1514 O O . PRO A 1 190 ? 7.344 9.928 15.078 1.00 92.38 190 PRO A O 1
ATOM 1517 N N . PHE A 1 191 ? 6.148 10.150 13.204 1.00 94.19 191 PHE A N 1
ATOM 1518 C CA . PHE A 1 191 ? 6.780 11.364 12.715 1.00 94.19 191 PHE A CA 1
ATOM 1519 C C . PHE A 1 191 ? 5.838 12.092 11.759 1.00 94.19 191 PHE A C 1
ATOM 1521 O O . PHE A 1 191 ? 4.917 11.498 11.200 1.00 94.19 191 PHE A O 1
ATOM 1528 N N . LYS A 1 192 ? 6.121 13.376 11.543 1.00 95.44 192 LYS A N 1
ATOM 1529 C CA . LYS A 1 192 ? 5.487 14.193 10.513 1.00 95.44 192 LYS A CA 1
ATOM 1530 C C . LYS A 1 192 ? 6.518 14.652 9.489 1.00 95.44 192 LYS A C 1
ATOM 1532 O O . LYS A 1 192 ? 7.692 14.788 9.829 1.00 95.44 192 LYS A O 1
ATOM 1537 N N . ILE A 1 193 ? 6.051 14.869 8.268 1.00 96.94 193 ILE A N 1
ATOM 1538 C CA . ILE A 1 193 ? 6.780 15.456 7.150 1.00 96.94 193 ILE A CA 1
ATOM 1539 C C . ILE A 1 193 ? 6.718 16.976 7.302 1.00 96.94 193 ILE A C 1
ATOM 1541 O O . ILE A 1 193 ? 5.628 17.549 7.374 1.00 96.94 193 ILE A O 1
ATOM 1545 N N . SER A 1 194 ? 7.875 17.624 7.360 1.00 96.19 194 SER A N 1
ATOM 1546 C CA . SER A 1 194 ? 7.998 19.080 7.281 1.00 96.19 194 SER A CA 1
ATOM 1547 C C . SER A 1 194 ? 8.181 19.542 5.833 1.00 96.19 194 SER A C 1
ATOM 1549 O O . SER A 1 194 ? 8.630 18.773 4.986 1.00 96.19 194 SER A O 1
ATOM 1551 N N . GLN A 1 195 ? 7.919 20.818 5.537 1.00 95.19 195 GLN A N 1
ATOM 1552 C CA . GLN A 1 195 ? 8.186 21.382 4.204 1.00 95.19 195 GLN A CA 1
ATOM 1553 C C . GLN A 1 195 ? 9.671 21.325 3.804 1.00 95.19 195 GLN A C 1
ATOM 1555 O O . GLN A 1 195 ? 9.984 21.393 2.620 1.00 95.19 195 GLN A O 1
ATOM 1560 N N . LYS A 1 196 ? 10.589 21.182 4.772 1.00 96.00 196 LYS A N 1
ATOM 1561 C CA . LYS A 1 196 ? 12.036 21.089 4.527 1.00 96.00 196 LYS A CA 1
ATOM 1562 C C . LYS A 1 196 ? 12.495 19.661 4.231 1.00 96.00 196 LYS A C 1
ATOM 1564 O O . LYS A 1 196 ? 13.538 19.499 3.593 1.00 96.00 196 LYS A O 1
ATOM 1569 N N . ASP A 1 197 ? 11.736 18.659 4.677 1.00 97.69 197 ASP A N 1
ATOM 1570 C CA . ASP A 1 197 ? 12.089 17.249 4.522 1.00 97.69 197 ASP A CA 1
ATOM 1571 C C . ASP A 1 197 ? 12.121 16.888 3.038 1.00 97.69 197 ASP A C 1
ATOM 1573 O O . ASP A 1 197 ? 11.155 17.122 2.314 1.00 97.69 197 ASP A O 1
ATOM 1577 N N . LYS A 1 198 ? 13.220 16.290 2.580 1.00 98.12 198 LYS A N 1
ATOM 1578 C CA . LYS A 1 198 ? 13.344 15.777 1.213 1.00 98.12 198 LYS A CA 1
ATOM 1579 C C . LYS A 1 198 ? 12.516 14.507 1.080 1.00 98.12 198 LYS A C 1
ATOM 1581 O O . LYS A 1 198 ? 12.966 13.430 1.486 1.00 98.12 198 LYS A O 1
ATOM 1586 N N . VAL A 1 199 ? 11.317 14.627 0.523 1.00 97.88 199 VAL A N 1
ATOM 1587 C CA . VAL A 1 199 ? 10.410 13.489 0.346 1.00 97.88 199 VAL A CA 1
ATOM 1588 C C . VAL A 1 199 ? 10.662 12.829 -0.996 1.00 97.88 199 VAL A C 1
ATOM 1590 O O . VAL A 1 199 ? 10.602 13.496 -2.026 1.00 97.88 199 VAL A O 1
ATOM 1593 N N . ALA A 1 200 ? 10.899 11.521 -0.989 1.00 97.81 200 ALA A N 1
ATOM 1594 C CA . ALA A 1 200 ? 10.926 10.716 -2.198 1.00 97.81 200 ALA A CA 1
ATOM 1595 C C . ALA A 1 200 ? 9.767 9.719 -2.234 1.00 97.81 200 ALA A C 1
ATOM 1597 O O . ALA A 1 200 ? 9.431 9.140 -1.203 1.00 97.81 200 ALA A O 1
ATOM 1598 N N . THR A 1 201 ? 9.166 9.499 -3.402 1.00 96.19 201 THR A N 1
ATOM 1599 C CA . THR A 1 201 ? 8.073 8.526 -3.592 1.00 96.19 201 THR A CA 1
ATOM 1600 C C . THR A 1 201 ? 8.463 7.502 -4.643 1.00 96.19 201 THR A C 1
ATOM 1602 O O . THR A 1 201 ? 9.055 7.900 -5.635 1.00 96.19 201 THR A O 1
ATOM 1605 N N . ALA A 1 202 ? 8.102 6.232 -4.446 1.00 96.31 202 ALA A N 1
ATOM 1606 C CA . ALA A 1 202 ? 8.150 5.157 -5.444 1.00 96.31 202 ALA A CA 1
ATOM 1607 C C . ALA A 1 202 ? 6.922 4.242 -5.284 1.00 96.31 202 ALA A C 1
ATOM 1609 O O . ALA A 1 202 ? 6.269 4.253 -4.234 1.00 96.31 202 ALA A O 1
ATOM 1610 N N . GLY A 1 203 ? 6.625 3.397 -6.270 1.00 94.56 203 GLY A N 1
ATOM 1611 C CA . GLY A 1 203 ? 5.567 2.392 -6.144 1.00 94.56 203 GLY A CA 1
ATOM 1612 C C . GLY A 1 203 ? 4.711 2.249 -7.395 1.00 94.56 203 GLY A C 1
ATOM 1613 O O . GLY A 1 203 ? 5.145 2.584 -8.494 1.00 94.56 203 GLY A O 1
ATOM 1614 N N . SER A 1 204 ? 3.475 1.785 -7.198 1.00 88.06 204 SER A N 1
ATOM 1615 C CA . SER A 1 204 ? 2.414 1.829 -8.221 1.00 88.06 204 SER A CA 1
ATOM 1616 C C . SER A 1 204 ? 2.015 3.267 -8.599 1.00 88.06 204 SER A C 1
ATOM 1618 O O . SER A 1 204 ? 2.307 4.191 -7.836 1.00 88.06 204 SER A O 1
ATOM 1620 N N . CYS A 1 205 ? 1.223 3.443 -9.667 1.00 82.31 205 CYS A N 1
ATOM 1621 C CA . CYS A 1 205 ? 0.696 4.745 -10.112 1.00 82.31 205 CYS A CA 1
ATOM 1622 C C . CYS A 1 205 ? 0.060 5.577 -8.983 1.00 82.31 205 CYS A C 1
ATOM 1624 O O . CYS A 1 205 ? 0.200 6.795 -8.956 1.00 82.31 205 CYS A O 1
ATOM 1626 N N . PHE A 1 206 ? -0.565 4.935 -7.987 1.00 83.50 206 PHE A N 1
ATOM 1627 C CA . PHE A 1 206 ? -1.182 5.637 -6.856 1.00 83.50 206 PHE A CA 1
ATOM 1628 C C . PHE A 1 206 ? -0.189 6.514 -6.059 1.00 83.50 206 PHE A C 1
ATOM 1630 O O . PHE A 1 206 ? -0.568 7.550 -5.510 1.00 83.50 206 PHE A O 1
ATOM 1637 N N . ALA A 1 207 ? 1.102 6.161 -6.040 1.00 86.06 207 ALA A N 1
ATOM 1638 C CA . ALA A 1 207 ? 2.150 6.965 -5.404 1.00 86.06 207 ALA A CA 1
ATOM 1639 C C . ALA A 1 207 ? 2.377 8.326 -6.091 1.00 86.06 207 ALA A C 1
ATOM 1641 O O . ALA A 1 2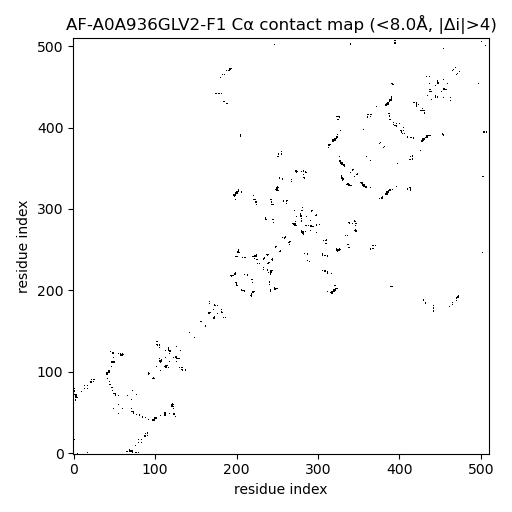07 ? 2.867 9.255 -5.442 1.00 86.06 207 ALA A O 1
ATOM 1642 N N . GLN A 1 208 ? 2.004 8.471 -7.366 1.00 87.75 208 GLN A N 1
ATOM 1643 C CA . GLN A 1 208 ? 2.110 9.733 -8.103 1.00 87.75 208 GLN A CA 1
ATOM 1644 C C . GLN A 1 208 ? 1.127 10.786 -7.567 1.00 87.75 208 GLN A C 1
ATOM 1646 O O . GLN A 1 208 ? 1.425 11.979 -7.566 1.00 87.75 208 GLN A O 1
ATOM 1651 N N . HIS A 1 209 ? -0.026 10.377 -7.024 1.00 88.31 209 HIS A N 1
ATOM 1652 C CA . HIS A 1 209 ? -0.942 11.323 -6.375 1.00 88.31 209 HIS A CA 1
ATOM 1653 C C . HIS A 1 209 ? -0.318 11.947 -5.119 1.00 88.31 209 HIS A C 1
ATOM 1655 O O . HIS A 1 209 ? -0.506 13.137 -4.862 1.00 88.31 209 HIS A O 1
ATOM 1661 N N . ILE A 1 210 ? 0.482 11.175 -4.371 1.00 87.75 210 ILE A N 1
ATOM 1662 C CA . ILE A 1 210 ? 1.194 11.668 -3.184 1.00 87.75 210 ILE A CA 1
ATOM 1663 C C . ILE A 1 210 ? 2.268 12.684 -3.588 1.00 87.75 210 ILE A C 1
ATOM 1665 O O . ILE A 1 210 ? 2.342 13.757 -2.986 1.00 87.75 210 ILE A O 1
ATOM 1669 N N . SER A 1 211 ? 3.082 12.389 -4.612 1.00 86.31 211 SER A N 1
ATOM 1670 C CA . SER A 1 211 ? 4.119 13.322 -5.081 1.00 86.31 211 SER A CA 1
ATOM 1671 C C . SER A 1 211 ? 3.512 14.633 -5.575 1.00 86.31 211 SER A C 1
ATOM 1673 O O . SER A 1 211 ? 3.947 15.706 -5.146 1.00 86.31 211 SER A O 1
ATOM 1675 N N . LYS A 1 212 ? 2.462 14.564 -6.401 1.00 86.75 212 LYS A N 1
ATOM 1676 C CA . LYS A 1 212 ? 1.755 15.750 -6.905 1.00 86.75 212 LYS A CA 1
ATOM 1677 C C . LYS A 1 212 ? 1.152 16.576 -5.772 1.00 86.75 212 LYS A C 1
ATOM 1679 O O . LYS A 1 212 ? 1.382 17.784 -5.728 1.00 86.75 212 LYS A O 1
ATOM 1684 N N . ARG A 1 213 ? 0.471 15.941 -4.808 1.00 91.38 213 ARG A N 1
ATOM 1685 C CA . ARG A 1 213 ? -0.125 16.650 -3.664 1.00 91.38 213 ARG A CA 1
ATOM 1686 C C . ARG A 1 213 ? 0.926 17.322 -2.782 1.00 91.38 213 ARG A C 1
ATOM 1688 O O . ARG A 1 213 ? 0.709 18.447 -2.339 1.00 91.38 213 ARG A O 1
ATOM 1695 N N . LEU A 1 214 ? 2.060 16.673 -2.531 1.00 90.62 214 LEU A N 1
ATOM 1696 C CA . LEU A 1 214 ? 3.154 17.276 -1.766 1.00 90.62 214 LEU A CA 1
ATOM 1697 C C . LEU A 1 214 ? 3.726 18.503 -2.486 1.00 90.62 214 LEU A C 1
ATOM 1699 O O . LEU A 1 214 ? 3.849 19.567 -1.877 1.00 90.62 214 LEU A O 1
ATOM 1703 N N . ARG A 1 215 ? 4.009 18.385 -3.790 1.00 89.94 215 ARG A N 1
ATOM 1704 C CA . ARG A 1 215 ? 4.523 19.495 -4.612 1.00 89.94 215 ARG A CA 1
ATOM 1705 C C . ARG A 1 215 ? 3.560 20.676 -4.645 1.00 89.94 215 ARG A C 1
ATOM 1707 O O . ARG A 1 215 ? 3.980 21.801 -4.391 1.00 89.94 215 ARG A O 1
ATOM 1714 N N . SER A 1 216 ? 2.273 20.425 -4.894 1.00 90.06 216 SER A N 1
ATOM 1715 C CA . SER A 1 216 ? 1.256 21.480 -4.977 1.00 90.06 216 SER A CA 1
ATOM 1716 C C . SER A 1 216 ? 1.047 22.221 -3.650 1.00 90.06 216 SER A C 1
ATOM 1718 O O . SER A 1 216 ? 0.501 23.316 -3.646 1.00 90.06 216 SER A O 1
ATOM 1720 N N . ASN A 1 217 ? 1.466 21.633 -2.524 1.00 90.75 217 ASN A N 1
ATOM 1721 C CA . ASN A 1 217 ? 1.375 22.225 -1.185 1.00 90.75 217 ASN A CA 1
ATOM 1722 C C . ASN A 1 217 ? 2.737 22.727 -0.658 1.00 90.75 217 ASN A C 1
ATOM 1724 O O . ASN A 1 217 ? 2.903 22.934 0.545 1.00 90.75 217 ASN A O 1
ATOM 1728 N N . GLY A 1 218 ? 3.727 22.915 -1.539 1.00 91.81 218 GLY A N 1
ATOM 1729 C CA . GLY A 1 218 ? 5.010 23.536 -1.195 1.00 91.81 218 GLY A CA 1
ATOM 1730 C C . GLY A 1 218 ? 5.953 22.662 -0.362 1.00 91.81 218 GLY A C 1
ATOM 1731 O O . GLY A 1 218 ? 6.870 23.184 0.270 1.00 91.81 218 GLY A O 1
ATOM 1732 N N . PHE A 1 219 ? 5.748 21.343 -0.331 1.00 94.56 219 PHE A N 1
ATOM 1733 C CA . PHE A 1 219 ? 6.696 20.425 0.301 1.00 94.56 219 PHE A CA 1
ATOM 1734 C C . PHE A 1 219 ? 7.892 20.164 -0.614 1.00 94.56 219 PHE A C 1
ATOM 1736 O O . PHE A 1 219 ? 7.770 20.124 -1.840 1.00 94.56 219 PHE A O 1
ATOM 1743 N N . ASN A 1 220 ? 9.052 19.929 -0.003 1.00 94.75 220 ASN A N 1
ATOM 1744 C CA . ASN A 1 220 ? 10.291 19.607 -0.700 1.00 94.75 220 ASN A CA 1
ATOM 1745 C C . ASN A 1 220 ? 10.272 18.175 -1.265 1.00 94.75 220 ASN A C 1
ATOM 1747 O O . ASN A 1 220 ? 10.862 17.240 -0.718 1.00 94.75 220 ASN A O 1
ATOM 1751 N N . PHE A 1 221 ? 9.570 17.999 -2.383 1.00 95.06 221 PHE A N 1
ATOM 1752 C CA . PHE A 1 221 ? 9.613 16.763 -3.151 1.00 95.06 221 PHE A CA 1
ATOM 1753 C C . PHE A 1 221 ? 10.963 16.633 -3.865 1.00 95.06 221 PHE A C 1
ATOM 1755 O O . PHE A 1 221 ? 11.321 17.440 -4.724 1.00 95.06 221 PHE A O 1
ATOM 1762 N N . LEU A 1 222 ? 11.725 15.609 -3.493 1.00 95.94 222 LEU A N 1
ATOM 1763 C CA . LEU A 1 222 ? 13.071 15.375 -3.990 1.00 95.94 222 LEU A CA 1
ATOM 1764 C C . LEU A 1 222 ? 13.019 14.828 -5.418 1.00 95.94 222 LEU A C 1
ATOM 1766 O O . LEU A 1 222 ? 12.555 13.711 -5.631 1.00 95.94 222 LEU A O 1
ATOM 1770 N N . ILE A 1 223 ? 13.579 15.577 -6.367 1.00 94.38 223 ILE A N 1
ATOM 1771 C CA . ILE A 1 223 ? 13.757 15.164 -7.765 1.00 94.38 223 ILE A CA 1
ATOM 1772 C C . ILE A 1 223 ? 15.255 15.136 -8.073 1.00 94.38 223 ILE A C 1
ATOM 1774 O O . ILE A 1 223 ? 15.922 16.174 -8.072 1.00 94.38 223 ILE A O 1
ATOM 1778 N N . THR A 1 224 ? 15.809 13.951 -8.326 1.00 96.12 224 THR A N 1
ATOM 1779 C CA . THR A 1 224 ? 17.252 13.767 -8.561 1.00 96.12 224 THR A CA 1
ATOM 1780 C C . THR A 1 224 ? 17.622 13.526 -10.017 1.00 96.12 224 THR A C 1
ATOM 1782 O O . THR A 1 224 ? 18.816 13.554 -10.338 1.00 96.12 224 THR A O 1
ATOM 1785 N N . GLU A 1 225 ? 16.634 13.310 -10.880 1.00 94.00 225 GLU A N 1
ATOM 1786 C CA . GLU A 1 225 ? 16.785 13.123 -12.320 1.00 94.00 225 GLU A CA 1
ATOM 1787 C C . GLU A 1 225 ? 16.018 14.228 -13.045 1.00 94.00 225 GLU A C 1
ATOM 1789 O O . GLU A 1 225 ? 14.792 14.264 -13.018 1.00 94.00 225 GLU A O 1
ATOM 1794 N N . GLN A 1 226 ? 16.764 15.179 -13.604 1.00 88.19 226 GLN A N 1
ATOM 1795 C CA . GLN A 1 226 ? 16.223 16.382 -14.231 1.00 88.19 226 GLN A CA 1
ATOM 1796 C C . GLN A 1 226 ? 16.155 16.192 -15.744 1.00 88.19 226 GLN A C 1
ATOM 1798 O O . GLN A 1 226 ? 17.019 15.528 -16.321 1.00 88.19 226 GLN A O 1
ATOM 1803 N N . ALA A 1 227 ? 15.140 16.778 -16.372 1.00 87.12 227 ALA A N 1
ATOM 1804 C CA . ALA A 1 227 ? 14.976 16.719 -17.814 1.00 87.12 227 ALA A CA 1
ATOM 1805 C C . ALA A 1 227 ? 15.757 17.860 -18.489 1.00 87.12 227 ALA A C 1
ATOM 1807 O O . ALA A 1 227 ? 15.619 19.019 -18.108 1.00 87.12 227 ALA A O 1
ATOM 1808 N N . GLU A 1 228 ? 16.541 17.551 -19.522 1.00 85.25 228 GLU A N 1
ATOM 1809 C CA . GLU A 1 228 ? 17.187 18.549 -20.393 1.00 85.25 228 GLU A CA 1
ATOM 1810 C C . GLU A 1 228 ? 16.316 18.804 -21.641 1.00 85.25 228 GLU A C 1
ATOM 1812 O O . GLU A 1 228 ? 16.761 18.680 -22.780 1.00 85.25 228 GLU A O 1
ATOM 1817 N N . THR A 1 229 ? 15.020 19.058 -21.444 1.00 84.56 229 THR A N 1
ATOM 1818 C CA . THR A 1 229 ? 14.030 19.207 -22.527 1.00 84.56 229 THR A CA 1
ATOM 1819 C C . THR A 1 229 ? 12.865 20.102 -22.085 1.00 84.56 229 THR A C 1
ATOM 1821 O O . THR A 1 229 ? 12.863 20.601 -20.960 1.00 84.56 229 THR A O 1
ATOM 1824 N N . THR A 1 230 ? 11.892 20.348 -22.967 1.00 85.00 230 THR A N 1
ATOM 1825 C CA . THR A 1 230 ? 10.689 21.133 -22.638 1.00 85.00 230 THR A CA 1
ATOM 1826 C C . THR A 1 230 ? 9.849 20.432 -21.569 1.00 85.00 230 THR A C 1
ATOM 1828 O O . THR A 1 230 ? 9.893 19.210 -21.453 1.00 85.00 230 THR A O 1
ATOM 1831 N N . GLU A 1 231 ? 9.048 21.178 -20.803 1.00 81.81 231 GLU A N 1
ATOM 1832 C CA . GLU A 1 231 ? 8.174 20.586 -19.774 1.00 81.81 231 GLU A CA 1
ATOM 1833 C C . GLU A 1 231 ? 7.195 19.559 -20.354 1.00 81.81 231 GLU A C 1
ATOM 1835 O O . GLU A 1 231 ? 7.013 18.494 -19.774 1.00 81.81 231 GLU A O 1
ATOM 1840 N N . GLU A 1 232 ? 6.638 19.826 -21.538 1.00 81.12 232 GLU A N 1
ATOM 1841 C CA . GLU A 1 232 ? 5.754 18.895 -22.249 1.00 81.12 232 GLU A CA 1
ATOM 1842 C C . GLU A 1 232 ? 6.461 17.568 -22.573 1.00 81.12 232 GLU A C 1
ATOM 1844 O O . GLU A 1 232 ? 5.953 16.486 -22.275 1.00 81.12 232 GLU A O 1
ATOM 1849 N N . SER A 1 233 ? 7.673 17.641 -23.129 1.00 82.56 233 SER A N 1
ATOM 1850 C CA . SER A 1 233 ? 8.498 16.468 -23.441 1.00 82.56 233 SER A CA 1
ATOM 1851 C C . SER A 1 233 ? 8.927 15.728 -22.172 1.00 82.56 233 SER A C 1
ATOM 1853 O O . SER A 1 233 ? 8.901 14.497 -22.125 1.00 82.56 233 SER A O 1
ATOM 1855 N N . ALA A 1 234 ? 9.272 16.467 -21.116 1.00 83.31 234 ALA A N 1
ATOM 1856 C CA . ALA A 1 234 ? 9.623 15.914 -19.816 1.00 83.31 234 ALA A CA 1
ATOM 1857 C C . ALA A 1 234 ? 8.441 15.130 -19.223 1.00 83.31 234 ALA A C 1
ATOM 1859 O O . ALA A 1 234 ? 8.601 13.967 -18.856 1.00 83.31 234 ALA A O 1
ATOM 1860 N N . SER A 1 235 ? 7.252 15.730 -19.219 1.00 80.00 235 SER A N 1
ATOM 1861 C CA . SER A 1 235 ? 6.011 15.116 -18.744 1.00 80.00 235 SER A CA 1
ATOM 1862 C C . SER A 1 235 ? 5.658 13.854 -19.540 1.00 80.00 235 SER A C 1
ATOM 1864 O O . SER A 1 235 ? 5.479 12.784 -18.962 1.00 80.00 235 SER A O 1
ATOM 1866 N N . ARG A 1 236 ? 5.695 13.917 -20.882 1.00 80.19 236 ARG A N 1
ATOM 1867 C CA . ARG A 1 236 ? 5.449 12.752 -21.758 1.00 80.19 236 ARG A CA 1
ATOM 1868 C C . ARG A 1 236 ? 6.424 11.595 -21.510 1.00 80.19 236 ARG A C 1
ATOM 1870 O O . ARG A 1 236 ? 6.074 10.436 -21.712 1.00 80.19 236 ARG A O 1
ATOM 1877 N N . ARG A 1 237 ? 7.653 11.902 -21.097 1.00 82.12 237 ARG A N 1
ATOM 1878 C CA . ARG A 1 237 ? 8.717 10.930 -20.797 1.00 82.12 237 ARG A CA 1
ATOM 1879 C C . ARG A 1 237 ? 8.735 10.498 -19.323 1.00 82.12 237 ARG A C 1
ATOM 1881 O O . ARG A 1 237 ? 9.699 9.858 -18.894 1.00 82.12 237 ARG A O 1
ATOM 1888 N N . GLY A 1 238 ? 7.708 10.856 -18.548 1.00 82.00 238 GLY A N 1
ATOM 1889 C CA . GLY A 1 238 ? 7.554 10.487 -17.138 1.00 82.00 238 GLY A CA 1
ATOM 1890 C C . GLY A 1 238 ? 8.580 11.138 -16.209 1.00 82.00 238 GLY A C 1
ATOM 1891 O O . GLY A 1 238 ? 8.870 10.623 -15.123 1.00 82.00 238 GLY A O 1
ATOM 1892 N N . PHE A 1 239 ? 9.196 12.251 -16.624 1.00 77.69 239 PHE A N 1
ATOM 1893 C CA . PHE A 1 239 ? 9.993 13.048 -15.701 1.00 77.69 239 PHE A CA 1
ATOM 1894 C C . PHE A 1 239 ? 9.050 13.673 -14.671 1.00 77.69 239 PHE A C 1
ATOM 1896 O O . PHE A 1 239 ? 8.030 14.262 -15.013 1.00 77.69 239 PHE A O 1
ATOM 1903 N N . TYR A 1 240 ? 9.436 13.566 -13.399 1.00 81.00 240 TYR A N 1
ATOM 1904 C CA . TYR A 1 240 ? 8.742 14.144 -12.244 1.00 81.00 240 TYR A CA 1
ATOM 1905 C C . TYR A 1 240 ? 7.488 13.419 -11.733 1.00 81.00 240 TYR A C 1
ATOM 1907 O O . TYR A 1 240 ? 6.922 13.872 -10.733 1.00 81.00 240 TYR A O 1
ATOM 1915 N N . ASP A 1 241 ? 7.108 12.282 -12.324 1.00 82.56 241 ASP A N 1
ATOM 1916 C CA . ASP A 1 241 ? 6.112 11.368 -11.733 1.00 82.56 241 ASP A CA 1
ATOM 1917 C C . ASP A 1 241 ? 6.584 10.856 -10.363 1.00 82.56 241 ASP A C 1
ATOM 1919 O O . ASP A 1 241 ? 5.834 10.794 -9.381 1.00 82.56 241 ASP A O 1
ATOM 1923 N N . PHE A 1 242 ? 7.884 10.565 -10.302 1.00 90.44 242 PHE A N 1
ATOM 1924 C CA . PHE A 1 242 ? 8.612 10.090 -9.136 1.00 90.44 242 PHE A CA 1
ATOM 1925 C C . PHE A 1 242 ? 9.894 10.899 -8.915 1.00 90.44 242 PHE A C 1
ATOM 1927 O O . PHE A 1 242 ? 10.249 11.801 -9.676 1.00 90.44 242 PHE A O 1
ATOM 1934 N N . SER A 1 243 ? 10.624 10.556 -7.855 1.00 92.69 243 SER A N 1
ATOM 1935 C CA . SER A 1 243 ? 11.874 11.226 -7.480 1.00 92.69 243 SER A CA 1
ATOM 1936 C C . SER A 1 243 ? 13.051 10.973 -8.421 1.00 92.69 243 SER A C 1
ATOM 1938 O O . SER A 1 243 ? 13.989 11.769 -8.467 1.00 92.69 243 SER A O 1
ATOM 1940 N N . ALA A 1 244 ? 13.009 9.871 -9.163 1.00 94.75 244 ALA A N 1
ATOM 1941 C CA . ALA A 1 244 ? 13.878 9.582 -10.295 1.00 94.75 244 ALA A CA 1
ATOM 1942 C C . ALA A 1 244 ? 13.051 8.848 -11.359 1.00 94.75 244 ALA A C 1
ATOM 1944 O O . ALA A 1 244 ? 11.966 8.339 -11.071 1.00 94.75 244 ALA A O 1
ATOM 1945 N N . ARG A 1 245 ? 13.552 8.779 -12.589 1.00 93.50 245 ARG A N 1
ATOM 1946 C CA . ARG A 1 245 ? 12.806 8.322 -13.766 1.00 93.50 245 ARG A CA 1
ATOM 1947 C C . ARG A 1 245 ? 12.842 6.791 -13.894 1.00 93.50 245 ARG A C 1
ATOM 1949 O O . ARG A 1 245 ? 13.347 6.252 -14.877 1.00 93.50 245 ARG A O 1
ATOM 1956 N N . TYR A 1 246 ? 12.374 6.076 -12.863 1.00 93.69 246 TYR A N 1
ATOM 1957 C CA . TYR A 1 246 ? 12.293 4.601 -12.853 1.00 93.69 246 TYR A CA 1
ATOM 1958 C C . TYR A 1 246 ? 10.935 4.032 -13.283 1.00 93.69 246 TYR A C 1
ATOM 1960 O O . TYR A 1 246 ? 10.820 2.822 -13.438 1.00 93.69 246 TYR A O 1
ATOM 1968 N N . GLY A 1 247 ? 9.923 4.873 -13.511 1.00 91.56 247 GLY A N 1
ATOM 1969 C CA . GLY A 1 247 ? 8.565 4.405 -13.796 1.00 91.56 247 GLY A CA 1
ATOM 1970 C C . GLY A 1 247 ? 7.924 3.729 -12.580 1.00 91.56 247 GLY A C 1
ATOM 1971 O O . GLY A 1 247 ? 8.282 4.018 -11.441 1.00 91.56 247 GLY A O 1
ATOM 1972 N N . ASN A 1 248 ? 6.959 2.843 -12.799 1.00 90.69 248 ASN A N 1
ATOM 1973 C CA . ASN A 1 248 ? 6.307 2.147 -11.693 1.00 90.69 248 ASN A CA 1
ATOM 1974 C C . ASN A 1 248 ? 7.186 1.022 -11.131 1.00 90.69 248 ASN A C 1
ATOM 1976 O O . ASN A 1 248 ? 7.824 0.271 -11.867 1.00 90.69 248 ASN A O 1
ATOM 1980 N N . VAL A 1 249 ? 7.170 0.881 -9.806 1.00 95.00 249 VAL A N 1
ATOM 1981 C CA . VAL A 1 249 ? 7.852 -0.190 -9.066 1.00 95.00 249 VAL A CA 1
ATOM 1982 C C . VAL A 1 249 ? 6.791 -0.943 -8.277 1.00 95.00 249 VAL A C 1
ATOM 1984 O O . VAL A 1 249 ? 6.333 -0.474 -7.237 1.00 95.00 249 VAL A O 1
ATOM 1987 N N . TYR A 1 250 ? 6.356 -2.090 -8.785 1.00 89.81 250 TYR A N 1
ATOM 1988 C CA . TYR A 1 250 ? 5.168 -2.774 -8.277 1.00 89.81 250 TYR A CA 1
ATOM 1989 C C . TYR A 1 250 ? 5.462 -3.695 -7.095 1.00 89.81 250 TYR A C 1
ATOM 1991 O O . TYR A 1 250 ? 4.686 -3.722 -6.137 1.00 89.81 250 TYR A O 1
ATOM 1999 N N . THR A 1 251 ? 6.570 -4.439 -7.153 1.00 97.06 251 THR A N 1
ATOM 2000 C CA . THR A 1 251 ? 6.909 -5.469 -6.160 1.00 97.06 251 THR A CA 1
ATOM 2001 C C . THR A 1 251 ? 8.053 -5.035 -5.244 1.00 97.06 251 THR A C 1
ATOM 2003 O O . THR A 1 251 ? 8.909 -4.224 -5.610 1.00 97.06 251 THR A O 1
ATOM 2006 N N . ALA A 1 252 ? 8.113 -5.619 -4.043 1.00 98.31 252 ALA A N 1
ATOM 2007 C CA . ALA A 1 252 ? 9.236 -5.422 -3.123 1.00 98.31 252 ALA A CA 1
ATOM 2008 C C . ALA A 1 252 ? 10.582 -5.847 -3.743 1.00 98.31 252 ALA A C 1
ATOM 2010 O O . ALA A 1 252 ? 11.578 -5.135 -3.591 1.00 98.31 252 ALA A O 1
ATOM 2011 N N . ARG A 1 253 ? 10.602 -6.946 -4.516 1.00 98.50 253 ARG A N 1
ATOM 2012 C CA . ARG A 1 253 ? 11.796 -7.409 -5.239 1.00 98.50 253 ARG A CA 1
ATOM 2013 C C . ARG A 1 253 ? 12.303 -6.371 -6.238 1.00 98.50 253 ARG A C 1
ATOM 2015 O O . ARG A 1 253 ? 13.507 -6.140 -6.299 1.00 98.50 253 ARG A O 1
ATOM 2022 N N . GLN A 1 254 ? 11.413 -5.705 -6.980 1.00 98.19 254 GLN A N 1
ATOM 2023 C CA . GLN A 1 254 ? 11.806 -4.640 -7.912 1.00 98.19 254 GLN A CA 1
ATOM 2024 C C . GLN A 1 254 ? 12.428 -3.443 -7.183 1.00 98.19 254 GLN A C 1
ATOM 2026 O O . GLN A 1 254 ? 13.434 -2.910 -7.651 1.00 98.19 254 GLN A O 1
ATOM 2031 N N . LEU A 1 255 ? 11.887 -3.044 -6.025 1.00 98.62 255 LEU A N 1
ATOM 2032 C CA . LEU A 1 255 ? 12.463 -1.964 -5.216 1.00 98.62 255 LEU A CA 1
ATOM 2033 C C . LEU A 1 255 ? 13.863 -2.325 -4.697 1.00 98.62 255 LEU A C 1
ATOM 2035 O O . LEU A 1 255 ? 14.795 -1.524 -4.829 1.00 98.62 255 LEU A O 1
ATOM 2039 N N . LEU A 1 256 ? 14.022 -3.525 -4.128 1.00 98.81 256 LEU A N 1
ATOM 2040 C CA . LEU A 1 256 ? 15.321 -4.020 -3.670 1.00 98.81 256 LEU A CA 1
ATOM 2041 C C . LEU A 1 256 ? 16.322 -4.050 -4.830 1.00 98.81 256 LEU A C 1
ATOM 2043 O O . LEU A 1 256 ? 17.414 -3.496 -4.719 1.00 98.81 256 LEU A O 1
ATOM 2047 N N . GLN A 1 257 ? 15.921 -4.614 -5.967 1.00 98.50 257 GLN A N 1
ATOM 2048 C CA . GLN A 1 257 ? 16.748 -4.697 -7.164 1.00 98.50 257 GLN A CA 1
ATOM 2049 C C . GLN A 1 257 ? 17.141 -3.314 -7.702 1.00 98.50 257 GLN A C 1
ATOM 2051 O O . GLN A 1 257 ? 18.289 -3.116 -8.099 1.00 98.50 257 GLN A O 1
ATOM 2056 N N . LEU A 1 258 ? 16.227 -2.339 -7.712 1.00 98.62 258 LEU A N 1
ATOM 2057 C CA . LEU A 1 258 ? 16.522 -0.962 -8.117 1.00 98.62 258 LEU A CA 1
ATOM 2058 C C . LEU A 1 258 ? 17.619 -0.355 -7.233 1.00 98.62 258 LEU A C 1
ATOM 2060 O O . LEU A 1 258 ? 18.578 0.233 -7.743 1.00 98.62 258 LEU A O 1
ATOM 2064 N N . PHE A 1 259 ? 17.513 -0.542 -5.914 1.00 98.75 259 PHE A N 1
ATOM 2065 C CA . PHE A 1 259 ? 18.548 -0.124 -4.973 1.00 98.75 259 PHE A CA 1
ATOM 2066 C C . PHE A 1 259 ? 19.876 -0.840 -5.260 1.00 98.75 259 PHE A C 1
ATOM 2068 O O . PHE A 1 259 ? 20.921 -0.201 -5.386 1.00 98.75 259 PHE A O 1
ATOM 2075 N N . GLU A 1 260 ? 19.863 -2.163 -5.401 1.00 98.62 260 GLU A N 1
ATOM 2076 C CA . GLU A 1 260 ? 21.078 -2.953 -5.606 1.00 98.62 260 GLU A CA 1
ATOM 2077 C C . GLU A 1 260 ? 21.787 -2.631 -6.920 1.00 98.62 260 GLU A C 1
ATOM 2079 O O . GLU A 1 260 ? 23.015 -2.526 -6.928 1.00 98.62 260 GLU A O 1
ATOM 2084 N N . ARG A 1 261 ? 21.041 -2.377 -7.999 1.00 98.31 261 ARG A N 1
ATOM 2085 C CA . ARG A 1 261 ? 21.593 -1.888 -9.271 1.00 98.31 261 ARG A CA 1
ATOM 2086 C C . ARG A 1 261 ? 22.240 -0.515 -9.103 1.00 98.31 261 ARG A C 1
ATOM 2088 O O . ARG A 1 261 ? 23.367 -0.311 -9.550 1.00 98.31 261 ARG A O 1
ATOM 2095 N N . ALA A 1 262 ? 21.581 0.414 -8.406 1.00 98.50 262 ALA A N 1
ATOM 2096 C CA . ALA A 1 262 ? 22.100 1.767 -8.186 1.00 98.50 262 ALA A CA 1
ATOM 2097 C C . ALA A 1 262 ? 23.389 1.800 -7.340 1.00 98.50 262 ALA A C 1
ATOM 2099 O O . ALA A 1 262 ? 24.233 2.684 -7.516 1.00 98.50 262 ALA A O 1
ATOM 2100 N N . PHE A 1 263 ? 23.560 0.832 -6.436 1.00 98.50 263 PHE A N 1
ATOM 2101 C CA . PHE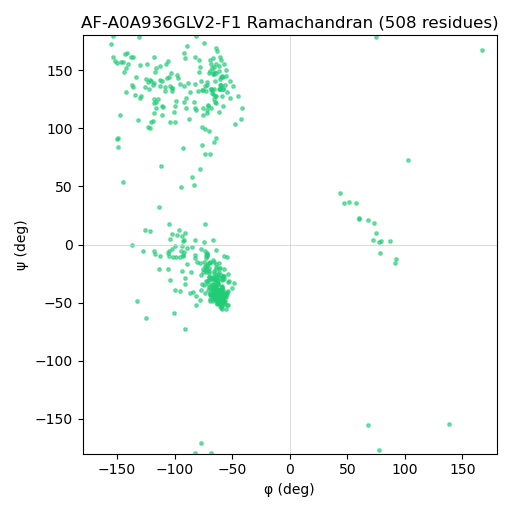 A 1 263 ? 24.744 0.683 -5.584 1.00 98.50 263 PHE A CA 1
ATOM 2102 C C . PHE A 1 263 ? 25.721 -0.407 -6.052 1.00 98.50 263 PHE A C 1
ATOM 2104 O O . PHE A 1 263 ? 26.690 -0.687 -5.349 1.00 98.50 263 PHE A O 1
ATOM 2111 N N . CYS A 1 264 ? 25.518 -0.975 -7.244 1.00 96.88 264 CYS A N 1
ATOM 2112 C CA . CYS A 1 264 ? 26.355 -2.028 -7.829 1.00 96.88 264 CYS A CA 1
ATOM 2113 C C . CYS A 1 264 ? 26.442 -3.332 -7.007 1.00 96.88 264 CYS A C 1
ATOM 2115 O O . CYS A 1 264 ? 27.387 -4.093 -7.199 1.00 96.88 264 CYS A O 1
ATOM 2117 N N . TYR A 1 265 ? 25.480 -3.609 -6.122 1.00 97.25 265 TYR A N 1
ATOM 2118 C CA . TYR A 1 265 ? 25.361 -4.906 -5.439 1.00 97.25 265 TYR A CA 1
ATOM 2119 C C . TYR A 1 265 ? 24.806 -5.996 -6.358 1.00 97.25 265 TYR A C 1
ATOM 2121 O O . TYR A 1 265 ? 25.058 -7.173 -6.125 1.00 97.25 265 TYR A O 1
ATOM 2129 N N . PHE A 1 266 ? 24.077 -5.599 -7.402 1.00 97.25 266 PHE A N 1
ATOM 2130 C CA . PHE A 1 266 ? 23.514 -6.501 -8.396 1.00 97.25 266 PHE A CA 1
ATOM 2131 C C . PHE A 1 266 ? 23.707 -5.931 -9.802 1.00 97.25 266 PHE A C 1
ATOM 2133 O O . PHE A 1 266 ? 23.517 -4.733 -10.033 1.00 97.25 266 PHE A O 1
ATOM 2140 N N . ARG A 1 267 ? 24.100 -6.791 -10.744 1.00 96.31 267 ARG A N 1
ATOM 2141 C CA . ARG A 1 267 ? 24.229 -6.472 -12.169 1.00 96.31 267 ARG A CA 1
ATOM 2142 C C . ARG A 1 267 ? 23.523 -7.570 -12.965 1.00 96.31 267 ARG A C 1
ATOM 2144 O O . ARG A 1 267 ? 24.063 -8.672 -13.013 1.00 96.31 267 ARG A O 1
ATOM 2151 N N . PRO A 1 268 ? 22.347 -7.288 -13.544 1.00 96.12 268 PRO A N 1
ATOM 2152 C CA . PRO A 1 268 ? 21.615 -8.287 -14.306 1.00 96.12 268 PRO A CA 1
ATOM 2153 C C . PRO A 1 268 ? 22.386 -8.668 -15.573 1.00 96.12 268 PRO A C 1
ATOM 2155 O O . PRO A 1 268 ? 23.064 -7.826 -16.172 1.00 96.12 268 PRO A O 1
ATOM 2158 N N . LEU A 1 269 ? 22.271 -9.930 -15.980 1.00 95.69 269 LEU A N 1
ATOM 2159 C CA . LEU A 1 269 ? 22.824 -10.446 -17.231 1.00 95.69 269 LEU A CA 1
ATOM 2160 C C . LEU A 1 269 ? 22.129 -9.787 -18.423 1.00 95.69 269 LEU A C 1
ATOM 2162 O O . LEU A 1 269 ? 22.783 -9.328 -19.361 1.00 95.69 269 LEU A O 1
ATOM 2166 N N . GLU A 1 270 ? 20.804 -9.679 -18.353 1.00 93.75 270 GLU A N 1
ATOM 2167 C CA . GLU A 1 270 ? 20.006 -8.995 -19.359 1.00 93.75 270 GLU A CA 1
ATOM 2168 C C . GLU A 1 270 ? 19.833 -7.515 -19.007 1.00 93.75 270 GLU A C 1
ATOM 2170 O O . GLU A 1 270 ? 19.268 -7.153 -17.975 1.00 93.75 270 GLU A O 1
ATOM 2175 N N . HIS A 1 271 ? 20.343 -6.646 -19.875 1.00 93.06 271 HIS A N 1
ATOM 2176 C CA . HIS A 1 271 ? 20.377 -5.198 -19.660 1.00 93.06 271 HIS A CA 1
ATOM 2177 C C . HIS A 1 271 ? 19.771 -4.401 -20.823 1.00 93.06 271 HIS A C 1
ATOM 2179 O O . HIS A 1 271 ? 19.614 -3.188 -20.702 1.00 93.06 271 HIS A O 1
ATOM 2185 N N . ILE A 1 272 ? 19.405 -5.071 -21.920 1.00 96.06 272 ILE A N 1
ATOM 2186 C CA . ILE A 1 272 ? 18.859 -4.462 -23.134 1.00 96.06 272 ILE A CA 1
ATOM 2187 C C . ILE A 1 272 ? 17.778 -5.376 -23.700 1.00 96.06 272 ILE A C 1
ATOM 2189 O O . ILE A 1 272 ? 18.009 -6.567 -23.899 1.00 96.06 272 ILE A O 1
ATOM 2193 N N . TRP A 1 273 ? 16.621 -4.801 -24.009 1.00 96.81 273 TRP A N 1
ATOM 2194 C CA . TRP A 1 273 ? 15.588 -5.440 -24.814 1.00 96.81 273 TRP A CA 1
ATOM 2195 C C . TRP A 1 273 ? 15.474 -4.750 -26.165 1.00 96.81 273 TRP A C 1
ATOM 2197 O O . TRP A 1 273 ? 15.543 -3.526 -26.257 1.00 96.81 273 TRP A O 1
ATOM 2207 N N . ARG A 1 274 ? 15.266 -5.543 -27.218 1.00 96.12 274 ARG A N 1
ATOM 2208 C CA . ARG A 1 274 ? 14.924 -5.033 -28.547 1.00 96.12 274 ARG A CA 1
ATOM 2209 C C . ARG A 1 274 ? 13.407 -4.965 -28.695 1.00 96.12 274 ARG A C 1
ATOM 2211 O O . ARG A 1 274 ? 12.707 -5.892 -28.288 1.00 96.12 274 ARG A O 1
ATOM 2218 N N . ARG A 1 275 ? 12.910 -3.876 -29.264 1.00 94.75 275 ARG A N 1
ATOM 2219 C CA . ARG A 1 275 ? 11.495 -3.649 -29.571 1.00 94.75 275 ARG A CA 1
ATOM 2220 C C . ARG A 1 275 ? 11.171 -4.117 -30.991 1.00 94.75 275 ARG A C 1
ATOM 2222 O O . ARG A 1 275 ? 12.064 -4.351 -31.808 1.00 94.75 275 ARG A O 1
ATOM 2229 N N . SER A 1 276 ? 9.882 -4.258 -31.288 1.00 91.38 276 SER A N 1
ATOM 2230 C CA . SER A 1 276 ? 9.389 -4.675 -32.608 1.00 91.38 276 SER A CA 1
ATOM 2231 C C . SER A 1 276 ? 9.681 -3.658 -33.719 1.00 91.38 276 SER A C 1
ATOM 2233 O O . SER A 1 276 ? 9.854 -4.052 -34.868 1.00 91.38 276 SER A O 1
ATOM 2235 N N . ASP A 1 277 ? 9.787 -2.373 -33.376 1.00 92.62 277 ASP A N 1
ATOM 2236 C CA . ASP A 1 277 ? 10.177 -1.273 -34.272 1.00 92.62 277 ASP A CA 1
ATOM 2237 C C . ASP A 1 277 ? 11.693 -1.218 -34.559 1.00 92.62 277 ASP A C 1
ATOM 2239 O O . ASP A 1 277 ? 12.146 -0.419 -35.375 1.00 92.62 277 ASP A O 1
ATOM 2243 N N . GLY A 1 278 ? 12.481 -2.091 -33.924 1.00 94.25 278 GLY A N 1
ATOM 2244 C CA . GLY A 1 278 ? 13.931 -2.163 -34.072 1.00 94.25 278 GLY A CA 1
ATOM 2245 C C . GLY A 1 278 ? 14.721 -1.332 -33.060 1.00 94.25 278 GLY A C 1
ATOM 2246 O O . GLY A 1 278 ? 15.923 -1.589 -32.946 1.00 94.25 278 GLY A O 1
ATOM 2247 N N . ASN A 1 279 ? 14.076 -0.435 -32.305 1.00 97.06 279 ASN A N 1
ATOM 2248 C CA . ASN A 1 279 ? 14.697 0.343 -31.230 1.00 97.06 279 ASN A CA 1
ATOM 2249 C C . ASN A 1 279 ? 14.948 -0.518 -29.980 1.00 97.06 279 ASN A C 1
ATOM 2251 O O . ASN A 1 279 ? 14.549 -1.685 -29.891 1.00 97.06 279 ASN A O 1
ATOM 2255 N N . PHE A 1 280 ? 15.625 0.060 -28.991 1.00 97.56 280 PHE A N 1
ATOM 2256 C CA . PHE A 1 280 ? 16.006 -0.609 -27.748 1.00 97.56 280 PHE A CA 1
ATOM 2257 C C . PHE A 1 280 ? 15.263 -0.031 -26.538 1.00 97.56 280 PHE A C 1
ATOM 2259 O O . PHE A 1 280 ? 14.886 1.139 -26.525 1.00 97.56 280 PHE A O 1
ATOM 2266 N N . CYS A 1 281 ? 15.071 -0.824 -25.487 1.00 96.69 281 CYS A N 1
ATOM 2267 C CA . CYS A 1 281 ? 14.533 -0.358 -24.209 1.00 96.69 281 CYS A CA 1
ATOM 2268 C C . CYS A 1 281 ? 15.232 -1.020 -23.014 1.00 96.69 281 CYS A C 1
ATOM 2270 O O . CYS A 1 281 ? 15.761 -2.128 -23.115 1.00 96.69 281 CYS A O 1
ATOM 2272 N N . ASP A 1 282 ? 15.206 -0.336 -21.867 1.00 96.81 282 ASP A N 1
ATOM 2273 C CA . ASP A 1 282 ? 15.669 -0.866 -20.579 1.00 96.81 282 ASP A CA 1
ATOM 2274 C C . ASP A 1 282 ? 14.675 -1.938 -20.087 1.00 96.81 282 ASP A C 1
ATOM 2276 O O . ASP A 1 282 ? 13.526 -1.580 -19.820 1.00 96.81 282 ASP A O 1
ATOM 2280 N N . PRO A 1 283 ? 15.067 -3.213 -19.894 1.00 96.00 283 PRO A N 1
ATOM 2281 C CA . PRO A 1 283 ? 14.175 -4.259 -19.374 1.00 96.00 283 PRO A CA 1
ATOM 2282 C C . PRO A 1 283 ? 13.494 -3.899 -18.048 1.00 96.00 283 PRO A C 1
ATOM 2284 O O . PRO A 1 283 ? 12.420 -4.400 -17.723 1.00 96.00 283 PRO A O 1
ATOM 2287 N N . PHE A 1 284 ? 14.115 -3.018 -17.263 1.00 96.25 284 PHE A N 1
ATOM 2288 C CA . PHE A 1 284 ? 13.638 -2.615 -15.943 1.00 96.25 284 PHE A CA 1
ATOM 2289 C C . PHE A 1 284 ? 12.802 -1.337 -15.968 1.00 96.25 284 PHE A C 1
ATOM 2291 O O . PHE A 1 284 ? 12.204 -0.989 -14.953 1.00 96.25 284 PHE A O 1
ATOM 2298 N N . ARG A 1 285 ? 12.786 -0.630 -17.103 1.00 94.31 285 ARG A N 1
ATOM 2299 C CA . ARG A 1 285 ? 12.014 0.596 -17.338 1.00 94.31 285 ARG A CA 1
ATOM 2300 C C . ARG A 1 285 ? 11.516 0.638 -18.796 1.00 94.31 285 ARG A C 1
ATOM 2302 O O . ARG A 1 285 ? 11.782 1.606 -19.507 1.00 94.31 285 ARG A O 1
ATOM 2309 N N . PRO A 1 286 ? 10.821 -0.403 -19.290 1.00 91.56 286 PRO A N 1
ATOM 2310 C CA . PRO A 1 286 ? 10.709 -0.646 -20.730 1.00 91.56 286 PRO A CA 1
ATOM 2311 C C . PRO A 1 286 ? 9.844 0.375 -21.475 1.00 91.56 286 PRO A C 1
ATOM 2313 O O . PRO A 1 286 ? 10.005 0.536 -22.679 1.00 91.56 286 PRO A O 1
ATOM 2316 N N . ARG A 1 287 ? 8.974 1.105 -20.766 1.00 88.31 287 ARG A N 1
ATOM 2317 C CA . ARG A 1 287 ? 8.145 2.186 -21.328 1.00 88.31 287 ARG A CA 1
ATOM 2318 C C . ARG A 1 287 ? 8.636 3.592 -20.994 1.00 88.31 287 ARG A C 1
ATOM 2320 O O . ARG A 1 287 ? 7.956 4.557 -21.320 1.00 88.31 287 ARG A O 1
ATOM 2327 N N . ILE A 1 288 ? 9.783 3.725 -20.323 1.00 90.00 288 ILE A N 1
ATOM 2328 C CA . ILE A 1 288 ? 10.227 5.035 -19.834 1.00 90.00 288 ILE A CA 1
ATOM 2329 C C . ILE A 1 288 ? 10.556 5.990 -20.974 1.00 90.00 288 ILE A C 1
ATOM 2331 O O . ILE A 1 288 ? 10.303 7.186 -20.869 1.00 90.00 288 ILE A O 1
ATOM 2335 N N . GLU A 1 289 ? 11.085 5.442 -22.068 1.00 92.31 289 GLU A N 1
ATOM 2336 C CA . GLU A 1 289 ? 11.294 6.140 -23.324 1.00 92.31 289 GLU A CA 1
ATOM 2337 C C . GLU A 1 289 ? 10.211 5.700 -24.322 1.00 92.31 289 GLU A C 1
ATOM 2339 O O . GLU A 1 289 ? 10.290 4.572 -24.817 1.00 92.31 289 GLU A O 1
ATOM 2344 N N . PRO A 1 290 ? 9.193 6.539 -24.611 1.00 89.00 290 PRO A N 1
ATOM 2345 C CA . PRO A 1 290 ? 8.022 6.132 -25.395 1.00 89.00 290 PRO A CA 1
ATOM 2346 C C . PRO A 1 290 ? 8.373 5.525 -26.758 1.00 89.00 290 PRO A C 1
ATOM 2348 O O . PRO A 1 290 ? 7.849 4.470 -27.126 1.00 89.00 290 PRO A O 1
ATOM 2351 N N . ASP A 1 291 ? 9.335 6.134 -27.450 1.00 91.06 291 ASP A N 1
ATOM 2352 C CA . ASP A 1 291 ? 9.790 5.718 -28.781 1.00 91.06 291 ASP A CA 1
ATOM 2353 C C . ASP A 1 291 ? 10.999 4.759 -28.717 1.00 91.06 291 ASP A C 1
ATOM 2355 O O . ASP A 1 291 ? 11.455 4.243 -29.733 1.00 91.06 291 ASP A O 1
ATOM 2359 N N . GLY A 1 292 ? 11.495 4.455 -27.511 1.00 93.69 292 GLY A N 1
ATOM 2360 C CA . GLY A 1 292 ? 12.699 3.657 -27.296 1.00 93.69 292 GLY A CA 1
ATOM 2361 C C . GLY A 1 292 ? 13.979 4.433 -27.609 1.00 93.69 292 GLY A C 1
ATOM 2362 O O . GLY A 1 292 ? 13.955 5.594 -28.005 1.00 93.69 292 GLY A O 1
ATOM 2363 N N . PHE A 1 293 ? 15.116 3.778 -27.407 1.00 96.31 293 PHE A N 1
ATOM 2364 C CA . PHE A 1 293 ? 16.439 4.319 -27.697 1.00 96.31 293 PHE A CA 1
ATOM 2365 C C . PHE A 1 293 ? 16.900 3.858 -29.077 1.00 96.31 293 PHE A C 1
ATOM 2367 O O . PHE A 1 293 ? 16.751 2.680 -29.420 1.00 96.31 293 PHE A O 1
ATOM 2374 N N . ALA A 1 294 ? 17.506 4.758 -29.849 1.00 96.69 294 ALA A N 1
ATOM 2375 C CA . ALA A 1 294 ? 17.942 4.456 -31.213 1.00 96.69 294 ALA A CA 1
ATOM 2376 C C . ALA A 1 294 ? 19.181 3.543 -31.247 1.00 96.69 294 ALA A C 1
ATOM 2378 O O . ALA A 1 294 ? 19.476 2.918 -32.266 1.00 96.69 294 ALA A O 1
ATOM 2379 N N . SER A 1 295 ? 19.927 3.460 -30.140 1.00 97.50 295 SER A N 1
ATOM 2380 C CA . SER A 1 295 ? 21.112 2.609 -30.017 1.00 97.50 295 SER A CA 1
ATOM 2381 C C . SER A 1 295 ? 21.299 2.055 -28.605 1.00 97.50 295 SER A C 1
ATOM 2383 O O . SER A 1 295 ? 20.859 2.646 -27.616 1.00 97.50 295 SER A O 1
ATOM 2385 N N . GLU A 1 296 ? 22.024 0.938 -28.506 1.00 97.38 296 GLU A N 1
ATOM 2386 C CA . GLU A 1 296 ? 22.447 0.362 -27.224 1.00 97.38 296 GLU A CA 1
ATOM 2387 C C . GLU A 1 296 ? 23.297 1.343 -26.402 1.00 97.38 296 GLU A C 1
ATOM 2389 O O . GLU A 1 296 ? 23.160 1.418 -25.183 1.00 97.38 296 GLU A O 1
ATOM 2394 N N . GLU A 1 297 ? 24.153 2.139 -27.053 1.00 97.75 297 GLU A N 1
ATOM 2395 C CA . GLU A 1 297 ? 24.995 3.127 -26.372 1.00 97.75 297 GLU A CA 1
ATOM 2396 C C . GLU A 1 297 ? 24.160 4.222 -25.696 1.00 97.75 297 GLU A C 1
ATOM 2398 O O . GLU A 1 297 ? 24.426 4.585 -24.544 1.00 97.75 297 GLU A O 1
ATOM 2403 N N . GLU A 1 298 ? 23.133 4.721 -26.388 1.00 96.88 298 GLU A N 1
ATOM 2404 C CA . GLU A 1 298 ? 22.212 5.730 -25.864 1.00 96.88 298 GLU A CA 1
ATOM 2405 C C . GLU A 1 298 ? 21.435 5.194 -24.656 1.00 96.88 298 GLU A C 1
ATOM 2407 O O . GLU A 1 298 ? 21.429 5.829 -23.597 1.00 96.88 298 GLU A O 1
ATOM 2412 N N . LEU A 1 299 ? 20.887 3.981 -24.773 1.00 97.19 299 LEU A N 1
ATOM 2413 C CA . LEU A 1 299 ? 20.233 3.281 -23.668 1.00 97.19 299 LEU A CA 1
ATOM 2414 C C . LEU A 1 299 ? 21.181 3.128 -22.467 1.00 97.19 299 LEU A C 1
ATOM 2416 O O . LEU A 1 299 ? 20.837 3.476 -21.338 1.00 97.19 299 LEU A O 1
ATOM 2420 N N . MET A 1 300 ? 22.408 2.656 -22.687 1.00 97.31 300 MET A N 1
ATOM 2421 C CA . MET A 1 300 ? 23.371 2.447 -21.603 1.00 97.31 300 MET A CA 1
ATOM 2422 C C . MET A 1 300 ? 23.889 3.757 -20.998 1.00 97.31 300 MET A C 1
ATOM 2424 O O . MET A 1 300 ? 24.334 3.779 -19.843 1.00 97.31 300 MET A O 1
ATOM 2428 N N . LYS A 1 301 ? 23.864 4.866 -21.743 1.00 96.81 301 LYS A N 1
ATOM 2429 C CA . LYS A 1 301 ? 24.115 6.208 -21.204 1.00 96.81 301 LYS A CA 1
ATOM 2430 C C . LYS A 1 301 ? 22.976 6.643 -20.282 1.00 96.81 301 LYS A C 1
ATOM 2432 O O . LYS A 1 301 ? 23.273 7.032 -19.148 1.00 96.81 301 LYS A O 1
ATOM 2437 N N . ASP A 1 302 ? 21.727 6.502 -20.718 1.00 96.00 302 ASP A N 1
ATOM 2438 C CA . ASP A 1 302 ? 20.536 6.814 -19.916 1.00 96.00 302 ASP A CA 1
ATOM 2439 C C . ASP A 1 302 ? 20.499 5.978 -18.626 1.00 96.00 302 ASP A C 1
ATOM 2441 O O . ASP A 1 302 ? 20.439 6.535 -17.531 1.00 96.00 302 ASP A O 1
ATOM 2445 N N . VAL A 1 303 ? 20.705 4.657 -18.711 1.00 97.06 303 VAL A N 1
ATOM 2446 C CA . VAL A 1 303 ? 20.751 3.757 -17.540 1.00 97.06 303 VAL A CA 1
ATOM 2447 C C . VAL A 1 303 ? 21.803 4.200 -16.516 1.00 97.06 303 VAL A C 1
ATOM 2449 O O . VAL A 1 303 ? 21.542 4.196 -15.310 1.00 97.06 303 VAL A O 1
ATOM 2452 N N . ARG A 1 304 ? 23.001 4.614 -16.955 1.00 97.25 304 ARG A N 1
ATOM 2453 C CA . ARG A 1 304 ? 24.054 5.101 -16.041 1.00 97.25 304 ARG A CA 1
ATOM 2454 C C . ARG A 1 304 ? 23.660 6.407 -15.354 1.00 97.25 304 ARG A C 1
ATOM 2456 O O . ARG A 1 304 ? 23.914 6.556 -14.155 1.00 97.25 304 ARG A O 1
ATOM 2463 N N . GLN A 1 305 ? 23.070 7.346 -16.093 1.00 96.94 305 GLN A N 1
ATOM 2464 C CA . GLN A 1 305 ? 22.592 8.619 -15.546 1.00 96.94 305 GLN A CA 1
ATOM 2465 C C . GLN A 1 305 ? 21.464 8.385 -14.533 1.00 96.94 305 GLN A C 1
ATOM 2467 O O . GLN A 1 305 ? 21.535 8.892 -13.406 1.00 96.94 305 GLN A O 1
ATOM 2472 N N . HIS A 1 306 ? 20.510 7.531 -14.894 1.00 97.56 306 HIS A N 1
ATOM 2473 C CA . HIS A 1 306 ? 19.386 7.120 -14.070 1.00 97.56 306 HIS A CA 1
ATOM 2474 C C . HIS A 1 306 ? 19.832 6.469 -12.753 1.00 97.56 306 HIS A C 1
ATOM 2476 O O . HIS A 1 306 ? 19.511 6.950 -11.664 1.00 97.56 306 HIS A O 1
ATOM 2482 N N . LEU A 1 307 ? 20.656 5.416 -12.807 1.00 98.38 307 LEU A N 1
ATOM 2483 C CA . LEU A 1 307 ? 21.120 4.722 -11.599 1.00 98.38 307 LEU A CA 1
ATOM 2484 C C . LEU A 1 307 ? 21.958 5.638 -10.690 1.00 98.38 307 LEU A C 1
ATOM 2486 O O . LEU A 1 307 ? 21.890 5.536 -9.460 1.00 98.38 307 LEU A O 1
ATOM 2490 N N . ALA A 1 308 ? 22.702 6.593 -11.260 1.00 98.44 308 ALA A N 1
ATOM 2491 C CA . ALA A 1 308 ? 23.376 7.623 -10.476 1.00 98.44 308 ALA A CA 1
ATOM 2492 C C . ALA A 1 308 ? 22.381 8.564 -9.770 1.00 98.44 308 ALA A C 1
ATOM 2494 O O . ALA A 1 308 ? 22.634 8.944 -8.620 1.00 98.44 308 ALA A O 1
ATOM 2495 N N . ALA A 1 309 ? 21.265 8.920 -10.412 1.00 98.38 309 ALA A N 1
ATOM 2496 C CA . ALA A 1 309 ? 20.189 9.714 -9.818 1.00 98.38 309 ALA A CA 1
ATOM 2497 C C . ALA A 1 309 ? 19.451 8.963 -8.700 1.00 98.38 309 ALA A C 1
ATOM 2499 O O . ALA A 1 309 ? 19.259 9.525 -7.617 1.00 98.38 309 ALA A O 1
ATOM 2500 N N . VAL A 1 310 ? 19.137 7.682 -8.899 1.00 98.62 310 VAL A N 1
ATOM 2501 C CA . VAL A 1 310 ? 18.543 6.800 -7.875 1.00 98.62 310 VAL A CA 1
ATOM 2502 C C . VAL A 1 310 ? 19.459 6.683 -6.656 1.00 98.62 310 VAL A C 1
ATOM 2504 O O . VAL A 1 310 ? 19.025 6.839 -5.513 1.00 98.62 310 VAL A O 1
ATOM 2507 N N . ARG A 1 311 ? 20.765 6.499 -6.878 1.00 98.62 311 ARG A N 1
ATOM 2508 C CA . ARG A 1 311 ? 21.753 6.478 -5.793 1.00 98.62 311 ARG A CA 1
ATOM 2509 C C . ARG A 1 311 ? 21.788 7.800 -5.020 1.00 98.62 311 ARG A C 1
ATOM 2511 O O . ARG A 1 311 ? 21.905 7.780 -3.796 1.00 98.62 311 ARG A O 1
ATOM 2518 N N . ARG A 1 312 ? 21.691 8.954 -5.699 1.00 98.56 312 ARG A N 1
ATOM 2519 C CA . ARG A 1 312 ? 21.584 10.266 -5.027 1.00 98.56 312 ARG A CA 1
ATOM 2520 C C . ARG A 1 312 ? 20.306 10.362 -4.195 1.00 98.56 312 ARG A C 1
ATOM 2522 O O . ARG A 1 312 ? 20.393 10.789 -3.048 1.00 98.56 312 ARG A O 1
ATOM 2529 N N . MET A 1 313 ? 19.172 9.920 -4.736 1.00 98.56 313 MET A N 1
ATOM 2530 C CA . MET A 1 313 ? 17.868 9.945 -4.064 1.00 98.56 313 MET A CA 1
ATOM 2531 C C . MET A 1 313 ? 17.925 9.217 -2.718 1.00 98.56 313 MET A C 1
ATOM 2533 O O . MET A 1 313 ? 17.680 9.832 -1.682 1.00 98.56 313 MET A O 1
ATOM 2537 N N . PHE A 1 314 ? 18.347 7.947 -2.701 1.00 98.75 314 PHE A N 1
ATOM 2538 C CA . PHE A 1 314 ? 18.417 7.166 -1.458 1.00 98.75 314 PHE A CA 1
ATOM 2539 C C . PHE A 1 314 ? 19.410 7.733 -0.433 1.00 98.75 314 PHE A C 1
ATOM 2541 O O . PHE A 1 314 ? 19.165 7.654 0.771 1.00 98.75 314 PHE A O 1
ATOM 2548 N N . LYS A 1 315 ? 20.504 8.360 -0.885 1.00 98.62 315 LYS A N 1
ATOM 2549 C CA . LYS A 1 315 ? 21.475 9.017 0.007 1.00 98.62 315 LYS A CA 1
ATOM 2550 C C . LYS A 1 315 ? 20.972 10.327 0.618 1.00 98.62 315 LYS A C 1
ATOM 2552 O O . LYS A 1 315 ? 21.534 10.755 1.621 1.00 98.62 315 LYS A O 1
ATOM 2557 N N . GLN A 1 316 ? 20.008 10.997 -0.013 1.00 98.38 316 GLN A N 1
ATOM 2558 C CA . GLN A 1 316 ? 19.632 12.373 0.327 1.00 98.38 316 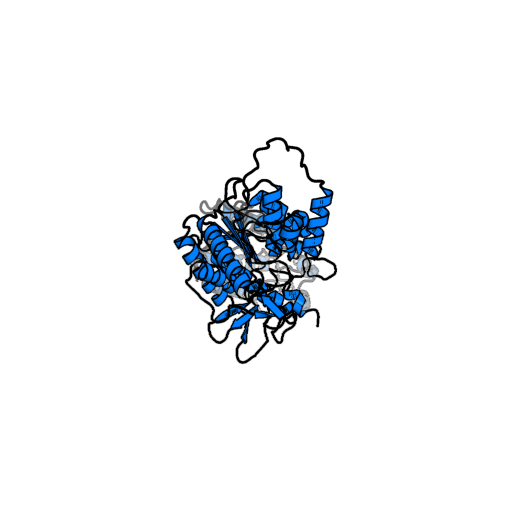GLN A CA 1
ATOM 2559 C C . GLN A 1 316 ? 18.230 12.522 0.909 1.00 98.38 316 GLN A C 1
ATOM 2561 O O . GLN A 1 316 ? 17.982 13.550 1.532 1.00 98.38 316 GLN A O 1
ATOM 2566 N N . LEU A 1 317 ? 17.329 11.563 0.684 1.00 98.44 317 LEU A N 1
ATOM 2567 C CA . LEU A 1 317 ? 15.962 11.634 1.195 1.00 98.44 317 LEU A CA 1
ATOM 2568 C C . LEU A 1 317 ? 15.922 11.673 2.728 1.00 98.44 317 LEU A C 1
ATOM 2570 O O . LEU A 1 317 ? 16.762 11.071 3.400 1.00 98.44 317 LEU A O 1
ATOM 2574 N N . ASP A 1 318 ? 14.909 12.337 3.268 1.00 98.38 318 ASP A N 1
ATOM 2575 C CA . ASP A 1 318 ? 14.567 12.293 4.690 1.00 98.38 318 ASP A CA 1
ATOM 2576 C C . ASP A 1 318 ? 13.399 11.326 4.928 1.00 98.38 318 ASP A C 1
ATOM 2578 O O . ASP A 1 318 ? 13.409 10.544 5.886 1.00 98.38 318 ASP A O 1
ATOM 2582 N N . VAL A 1 319 ? 12.420 11.333 4.016 1.00 98.38 319 VAL A N 1
ATOM 2583 C CA . VAL A 1 319 ? 11.234 10.470 4.050 1.00 98.38 319 VAL A CA 1
ATOM 2584 C C . VAL A 1 319 ? 11.066 9.780 2.702 1.00 98.38 319 VAL A C 1
ATOM 2586 O O . VAL A 1 319 ? 11.051 10.433 1.662 1.00 98.38 319 VAL A O 1
ATOM 2589 N N . PHE A 1 320 ? 10.929 8.458 2.720 1.00 98.56 320 PHE A N 1
ATOM 2590 C CA . PHE A 1 320 ? 10.635 7.645 1.546 1.00 98.56 320 PHE A CA 1
ATOM 2591 C C . PHE A 1 320 ? 9.224 7.071 1.649 1.00 98.56 320 PHE A C 1
ATOM 2593 O O . PHE A 1 320 ? 8.926 6.332 2.584 1.00 98.56 320 PHE A O 1
ATOM 2600 N N . VAL A 1 321 ? 8.355 7.399 0.701 1.00 98.19 321 VAL A N 1
ATOM 2601 C CA . VAL A 1 321 ? 7.011 6.831 0.598 1.00 98.19 321 VAL A CA 1
ATOM 2602 C C . VAL A 1 321 ? 7.032 5.736 -0.460 1.00 98.19 321 VAL A C 1
ATOM 2604 O O . VAL A 1 321 ? 7.308 6.013 -1.627 1.00 98.19 321 VAL A O 1
ATOM 2607 N N . PHE A 1 322 ? 6.727 4.501 -0.073 1.00 98.19 322 PHE A N 1
ATOM 2608 C CA . PHE A 1 322 ? 6.631 3.382 -1.004 1.00 98.19 322 PHE A CA 1
ATOM 2609 C C . PHE A 1 322 ? 5.220 2.801 -1.022 1.00 98.19 322 PHE A C 1
ATOM 2611 O O . PHE A 1 322 ? 4.701 2.369 0.010 1.00 98.19 322 PHE A O 1
ATOM 2618 N N . THR A 1 323 ? 4.605 2.794 -2.207 1.00 97.38 323 THR A N 1
ATOM 2619 C CA . THR A 1 323 ? 3.280 2.201 -2.422 1.00 97.38 323 THR A CA 1
ATOM 2620 C C . THR A 1 323 ? 3.409 0.817 -3.046 1.00 97.38 323 THR A C 1
ATOM 2622 O O . THR A 1 323 ? 3.681 0.696 -4.241 1.00 97.38 323 THR A O 1
ATOM 2625 N N . LEU A 1 324 ? 3.181 -0.215 -2.237 1.00 96.88 324 LEU A N 1
ATOM 2626 C CA . LEU A 1 324 ? 3.197 -1.619 -2.642 1.00 96.88 324 LEU A CA 1
ATOM 2627 C C . LEU A 1 324 ? 2.055 -1.894 -3.629 1.00 96.88 324 LEU A C 1
ATOM 2629 O O . LEU A 1 324 ? 0.886 -1.649 -3.318 1.00 96.88 324 LEU A O 1
ATOM 2633 N N . GLY A 1 325 ? 2.395 -2.383 -4.821 1.00 93.00 325 GLY A N 1
ATOM 2634 C CA . GLY A 1 325 ? 1.446 -2.581 -5.915 1.00 93.00 325 GLY A CA 1
ATOM 2635 C C . GLY A 1 325 ? 0.989 -4.027 -6.056 1.00 93.00 325 GLY A C 1
ATOM 2636 O O . GLY A 1 325 ? -0.209 -4.297 -5.949 1.00 93.00 325 GLY A O 1
ATOM 2637 N N . LEU A 1 326 ? 1.948 -4.926 -6.282 1.00 94.25 326 LEU A N 1
ATOM 2638 C CA . LEU A 1 326 ? 1.726 -6.304 -6.718 1.00 94.25 326 LEU A CA 1
ATOM 2639 C C . LEU A 1 326 ? 2.619 -7.305 -5.979 1.00 94.25 326 LEU A C 1
ATOM 2641 O O . LEU A 1 326 ? 3.676 -6.956 -5.448 1.00 94.25 326 LEU A O 1
ATOM 2645 N N . THR A 1 327 ? 2.211 -8.569 -6.036 1.00 97.50 327 THR A N 1
ATOM 2646 C CA . THR A 1 327 ? 3.024 -9.742 -5.672 1.00 97.50 327 THR A CA 1
ATOM 2647 C C . THR A 1 327 ? 3.498 -10.529 -6.895 1.00 97.50 327 THR A C 1
ATOM 2649 O O . THR A 1 327 ? 4.492 -11.242 -6.807 1.00 97.50 327 THR A O 1
ATOM 2652 N N . GLU A 1 328 ? 2.823 -10.372 -8.035 1.00 96.75 328 GLU A N 1
ATOM 2653 C CA . GLU A 1 328 ? 3.148 -11.031 -9.300 1.00 96.75 328 GLU A CA 1
ATOM 2654 C C . GLU A 1 328 ? 4.262 -10.297 -10.058 1.00 96.75 328 GLU A C 1
ATOM 2656 O O . GLU A 1 328 ? 4.270 -9.066 -10.148 1.00 96.75 328 GLU A O 1
ATOM 2661 N N . CYS A 1 329 ? 5.205 -11.047 -10.630 1.00 96.06 329 CYS A N 1
ATOM 2662 C CA . CYS A 1 329 ? 6.212 -10.520 -11.547 1.00 96.06 329 CYS A CA 1
ATOM 2663 C C . CYS A 1 329 ? 6.759 -11.596 -12.494 1.00 96.06 329 CYS A C 1
ATOM 2665 O O . CYS A 1 329 ? 6.512 -12.793 -12.334 1.00 96.06 329 CYS A O 1
ATOM 2667 N N . TRP A 1 330 ? 7.562 -11.147 -13.457 1.00 96.94 330 TRP A N 1
ATOM 2668 C CA . TRP A 1 330 ? 8.385 -12.015 -14.291 1.00 96.94 330 TRP A CA 1
ATOM 2669 C C . TRP A 1 330 ? 9.828 -11.970 -13.822 1.00 96.94 330 TRP A C 1
ATOM 2671 O O . TRP A 1 330 ? 10.366 -10.891 -13.576 1.00 96.94 330 TRP A O 1
ATOM 2681 N N . MET A 1 331 ? 10.450 -13.138 -13.715 1.00 97.94 331 MET A N 1
ATOM 2682 C CA . MET A 1 331 ? 11.801 -13.313 -13.202 1.00 97.94 331 MET A CA 1
ATOM 2683 C C . MET A 1 331 ? 12.664 -14.080 -14.202 1.00 97.94 331 MET A C 1
ATOM 2685 O O . MET A 1 331 ? 12.247 -15.101 -14.746 1.00 97.94 331 MET A O 1
ATOM 2689 N N . SER A 1 332 ? 13.887 -13.615 -14.421 1.00 97.81 332 SER A N 1
ATOM 2690 C CA . SER A 1 332 ? 14.927 -14.349 -15.134 1.00 97.81 332 SER A CA 1
ATOM 2691 C C . SER A 1 332 ? 15.319 -15.597 -14.343 1.00 97.81 332 SER A C 1
ATOM 2693 O O . SER A 1 332 ? 15.673 -15.533 -13.164 1.00 97.81 332 SER A O 1
ATOM 2695 N N . ARG A 1 333 ? 15.295 -16.750 -15.010 1.00 97.38 333 ARG A N 1
ATOM 2696 C CA . ARG A 1 333 ? 15.759 -18.035 -14.469 1.00 97.38 333 ARG A CA 1
ATOM 2697 C C . ARG A 1 333 ? 17.282 -18.101 -14.336 1.00 97.38 333 ARG A C 1
ATOM 2699 O O . ARG A 1 333 ? 17.777 -18.978 -13.637 1.00 97.38 333 ARG A O 1
ATOM 2706 N N . LEU A 1 334 ? 18.015 -17.213 -15.013 1.00 95.50 334 LEU A N 1
ATOM 2707 C CA . LEU A 1 334 ? 19.478 -17.247 -15.068 1.00 95.50 334 LEU A CA 1
ATOM 2708 C C . LEU A 1 334 ? 20.130 -16.563 -13.863 1.00 95.50 334 LEU A C 1
ATOM 2710 O O . LEU A 1 334 ? 21.122 -17.058 -13.338 1.00 95.50 334 LEU A O 1
ATOM 2714 N N . ASP A 1 335 ? 19.586 -15.424 -13.438 1.00 96.25 335 ASP A N 1
ATOM 2715 C CA . ASP A 1 335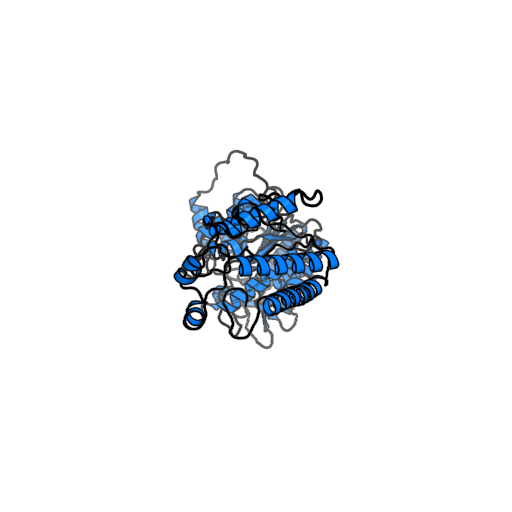 ? 20.191 -14.558 -12.417 1.00 96.25 335 ASP A CA 1
ATOM 2716 C C . ASP A 1 335 ? 19.192 -14.019 -11.381 1.00 96.25 335 ASP A C 1
ATOM 2718 O O . ASP A 1 335 ? 19.590 -13.296 -10.468 1.00 96.25 335 ASP A O 1
ATOM 2722 N N . GLY A 1 336 ? 17.906 -14.365 -11.499 1.00 96.75 336 GLY A N 1
ATOM 2723 C CA . GLY A 1 336 ? 16.858 -13.911 -10.587 1.00 96.75 336 GLY A CA 1
ATOM 2724 C C . GLY A 1 336 ? 16.423 -12.457 -10.788 1.00 96.75 336 GLY A C 1
ATOM 2725 O O . GLY A 1 336 ? 15.687 -11.940 -9.944 1.00 96.75 336 GLY A O 1
ATOM 2726 N N . ALA A 1 337 ? 16.850 -11.787 -11.867 1.00 98.00 337 ALA A N 1
ATOM 2727 C CA . ALA A 1 337 ? 16.402 -10.431 -12.168 1.00 98.00 337 ALA A CA 1
ATOM 2728 C C . ALA A 1 337 ? 14.882 -10.395 -12.387 1.00 98.00 337 ALA A C 1
ATOM 2730 O O . ALA A 1 337 ? 14.348 -11.223 -13.121 1.00 98.00 337 ALA A O 1
ATOM 2731 N N . VAL A 1 338 ? 14.179 -9.439 -11.781 1.00 97.56 338 VAL A N 1
ATOM 2732 C CA . VAL A 1 338 ? 12.729 -9.261 -11.956 1.00 97.56 338 VAL A CA 1
ATOM 2733 C C . VAL A 1 338 ? 12.397 -8.074 -12.847 1.00 97.56 338 VAL A C 1
ATOM 2735 O O . VAL A 1 338 ? 13.044 -7.025 -12.777 1.00 97.56 338 VAL A O 1
ATOM 2738 N N . TYR A 1 339 ? 11.338 -8.221 -13.636 1.00 95.56 339 TYR A N 1
ATOM 2739 C CA . TYR A 1 339 ? 10.905 -7.250 -14.635 1.00 95.56 339 TYR A CA 1
ATOM 2740 C C . TYR A 1 339 ? 9.510 -6.691 -14.303 1.00 95.56 339 TYR A C 1
ATOM 2742 O O . TYR A 1 339 ? 8.697 -7.396 -13.695 1.00 95.56 339 TYR A O 1
ATOM 2750 N N . PRO A 1 340 ? 9.221 -5.424 -14.666 1.00 91.06 340 PRO A N 1
ATOM 2751 C CA . PRO A 1 340 ? 7.914 -4.793 -14.453 1.00 91.06 340 PRO A CA 1
ATOM 2752 C C . PRO A 1 340 ? 6.816 -5.370 -15.347 1.00 91.06 340 PRO A C 1
ATOM 2754 O O . PRO A 1 340 ? 5.654 -5.376 -14.953 1.00 91.06 340 PRO A O 1
ATOM 2757 N N . VAL A 1 341 ? 7.183 -5.888 -16.519 1.00 91.94 341 VAL A N 1
ATOM 2758 C CA . VAL A 1 341 ? 6.274 -6.552 -17.458 1.00 91.94 341 VAL A CA 1
ATOM 2759 C C . VAL A 1 341 ? 6.903 -7.824 -18.007 1.00 91.94 341 VAL A C 1
ATOM 2761 O O . VAL A 1 341 ? 8.122 -7.992 -17.950 1.00 91.94 341 VAL A O 1
ATOM 2764 N N . ALA A 1 342 ? 6.074 -8.708 -18.559 1.00 93.38 342 ALA A N 1
ATOM 2765 C CA . ALA A 1 342 ? 6.549 -9.868 -19.291 1.00 93.38 342 ALA A CA 1
ATOM 2766 C C . ALA A 1 342 ? 7.410 -9.416 -20.484 1.00 93.38 342 ALA A C 1
ATOM 2768 O O . ALA A 1 342 ? 7.010 -8.495 -21.210 1.00 93.38 342 ALA A O 1
ATOM 2769 N N . PRO A 1 343 ? 8.550 -10.077 -20.741 1.00 93.25 343 PRO A N 1
ATOM 2770 C CA . PRO A 1 343 ? 9.246 -9.936 -22.013 1.00 93.25 343 PRO A CA 1
ATOM 2771 C C . PRO A 1 343 ? 8.277 -10.184 -23.178 1.00 93.25 343 PRO A C 1
ATOM 2773 O O . PRO A 1 343 ? 7.412 -11.052 -23.097 1.00 93.25 343 PRO A O 1
ATOM 2776 N N . GLY A 1 344 ? 8.400 -9.411 -24.253 1.00 91.69 344 GLY A N 1
ATOM 2777 C CA . GLY A 1 344 ? 7.487 -9.434 -25.401 1.00 91.69 344 GLY A CA 1
ATOM 2778 C C . GLY A 1 344 ? 6.320 -8.445 -25.319 1.00 91.69 344 GLY A C 1
ATOM 2779 O O . GLY A 1 344 ? 5.732 -8.143 -26.352 1.00 91.69 344 GLY A O 1
ATOM 2780 N N . VAL A 1 345 ? 6.010 -7.888 -24.142 1.00 90.62 345 VAL A N 1
ATOM 2781 C CA . VAL A 1 345 ? 4.911 -6.913 -23.993 1.00 90.62 345 VAL A CA 1
ATOM 2782 C C . VAL A 1 345 ? 5.337 -5.501 -24.393 1.00 90.62 345 VAL A C 1
ATOM 2784 O O . VAL A 1 345 ? 4.680 -4.860 -25.205 1.00 90.62 345 VAL A O 1
ATOM 2787 N N . ALA A 1 346 ? 6.444 -5.010 -23.831 1.00 88.19 346 ALA A N 1
ATOM 2788 C CA . ALA A 1 346 ? 6.992 -3.681 -24.139 1.00 88.19 346 ALA A CA 1
ATOM 2789 C C . ALA A 1 346 ? 8.350 -3.741 -24.866 1.00 88.19 346 ALA A C 1
ATOM 2791 O O . ALA A 1 346 ? 8.842 -2.731 -25.363 1.00 88.19 346 ALA A O 1
ATOM 2792 N N . GLY A 1 347 ? 8.948 -4.929 -24.944 1.00 92.38 347 GLY A N 1
ATOM 2793 C CA . GLY A 1 347 ? 10.235 -5.209 -25.572 1.00 92.38 347 GLY A CA 1
ATOM 2794 C C . GLY A 1 347 ? 10.724 -6.602 -25.178 1.00 92.38 347 GLY A C 1
ATOM 2795 O O . GLY A 1 347 ? 10.169 -7.224 -24.271 1.00 92.38 347 GLY A O 1
ATOM 2796 N N . GLY A 1 348 ? 11.750 -7.101 -25.862 1.00 94.06 348 GLY A N 1
ATOM 2797 C CA . GLY A 1 348 ? 12.273 -8.448 -25.642 1.00 94.06 348 GLY A CA 1
ATOM 2798 C C . GLY A 1 348 ? 11.394 -9.523 -26.282 1.00 94.06 348 GLY A C 1
ATOM 2799 O O . GLY A 1 348 ? 10.418 -9.227 -26.968 1.00 94.06 348 GLY A O 1
ATOM 2800 N N . ILE A 1 349 ? 11.762 -10.786 -26.079 1.00 93.69 349 ILE A N 1
ATOM 2801 C CA . ILE A 1 349 ? 11.033 -11.944 -26.607 1.00 93.69 349 ILE A CA 1
ATOM 2802 C C . ILE A 1 349 ? 10.802 -12.906 -25.451 1.00 93.69 349 ILE A C 1
ATOM 2804 O O . ILE A 1 349 ? 11.752 -13.285 -24.766 1.00 93.69 349 ILE A O 1
ATOM 2808 N N . TYR A 1 350 ? 9.546 -13.293 -25.236 1.00 94.56 350 TYR A N 1
ATOM 2809 C CA . TYR A 1 350 ? 9.217 -14.281 -24.220 1.00 94.56 350 TYR A CA 1
ATOM 2810 C C . TYR A 1 350 ? 9.796 -15.656 -24.573 1.00 94.56 350 TYR A C 1
ATOM 2812 O O . TYR A 1 350 ? 9.664 -16.135 -25.697 1.00 94.56 350 TYR A O 1
ATOM 2820 N N . ASP A 1 351 ? 10.413 -16.286 -23.579 1.00 94.94 351 ASP A N 1
ATOM 2821 C CA . ASP A 1 351 ? 11.014 -17.613 -23.655 1.00 94.94 351 ASP A CA 1
ATOM 2822 C C . ASP A 1 351 ? 10.876 -18.280 -22.277 1.00 94.94 351 ASP A C 1
ATOM 2824 O O . ASP A 1 351 ? 11.494 -17.855 -21.298 1.00 94.94 351 ASP A O 1
ATOM 2828 N N . GLU A 1 352 ? 10.048 -19.319 -22.181 1.00 95.44 352 GLU A N 1
ATOM 2829 C CA . GLU A 1 352 ? 9.759 -20.025 -20.923 1.00 95.44 352 GLU A CA 1
ATOM 2830 C C . GLU A 1 352 ? 10.999 -20.670 -20.278 1.00 95.44 352 GLU A C 1
ATOM 2832 O O . GLU A 1 352 ? 11.044 -20.867 -19.056 1.00 95.44 352 GLU A O 1
ATOM 2837 N N . SER A 1 353 ? 12.034 -20.955 -21.079 1.00 96.19 353 SER A N 1
ATOM 2838 C CA . SER A 1 353 ? 13.311 -21.486 -20.594 1.00 96.19 353 SER A CA 1
ATOM 2839 C C . SER A 1 353 ? 14.170 -20.414 -19.918 1.00 96.19 353 SER A C 1
ATOM 2841 O O . SER A 1 353 ? 15.027 -20.739 -19.094 1.00 96.19 353 SER A O 1
ATOM 2843 N N . LYS A 1 354 ? 13.908 -19.133 -20.209 1.00 96.12 354 LYS A N 1
ATOM 2844 C CA . LYS A 1 354 ? 14.629 -17.977 -19.657 1.00 96.12 354 LYS A CA 1
ATOM 2845 C C . LYS A 1 354 ? 13.848 -17.244 -18.583 1.00 96.12 354 LYS A C 1
ATOM 2847 O O . LYS A 1 354 ? 14.466 -16.702 -17.672 1.00 96.12 354 LYS A O 1
ATOM 2852 N N . TYR A 1 355 ? 12.520 -17.247 -18.655 1.00 97.44 355 TYR A N 1
ATOM 2853 C CA . TYR A 1 355 ? 11.672 -16.468 -17.759 1.00 97.44 355 TYR A CA 1
ATOM 2854 C C . TYR A 1 355 ? 10.671 -17.345 -17.015 1.00 97.44 355 TYR A C 1
ATOM 2856 O O . TYR A 1 355 ? 10.060 -18.259 -17.567 1.00 97.44 355 TYR A O 1
ATOM 2864 N N . ALA A 1 356 ? 10.481 -17.032 -15.742 1.00 97.12 356 ALA A N 1
ATOM 2865 C CA . ALA A 1 356 ? 9.492 -17.641 -14.877 1.00 97.12 356 ALA A CA 1
ATOM 2866 C C . ALA A 1 356 ? 8.506 -16.578 -14.399 1.00 97.12 356 ALA A C 1
ATOM 2868 O O . ALA A 1 356 ? 8.900 -15.471 -14.033 1.00 97.12 356 ALA A O 1
ATOM 2869 N N . PHE A 1 357 ? 7.228 -16.936 -14.371 1.00 97.38 357 PHE A N 1
ATOM 2870 C CA . PHE A 1 357 ? 6.254 -16.213 -13.571 1.00 97.38 357 PHE A CA 1
ATOM 2871 C C . PHE A 1 357 ? 6.495 -16.525 -12.088 1.00 97.38 357 PHE A C 1
ATOM 2873 O O . PHE A 1 357 ? 6.756 -17.679 -11.737 1.00 97.38 357 PHE A O 1
ATOM 2880 N N . VAL A 1 358 ? 6.423 -15.505 -11.236 1.00 97.94 358 VAL A N 1
ATOM 2881 C CA . VAL A 1 358 ? 6.575 -15.630 -9.783 1.00 97.94 358 VAL A CA 1
ATOM 2882 C C . VAL A 1 358 ? 5.508 -14.792 -9.095 1.00 97.94 358 VAL A C 1
ATOM 2884 O O . VAL A 1 358 ? 5.307 -13.632 -9.451 1.00 97.94 358 VAL A O 1
ATOM 2887 N N . ASN A 1 359 ? 4.878 -15.364 -8.074 1.00 98.12 359 ASN A N 1
ATOM 2888 C CA . ASN A 1 359 ? 3.939 -14.682 -7.196 1.00 98.12 359 ASN A CA 1
ATOM 2889 C C . ASN A 1 359 ? 4.461 -14.756 -5.758 1.00 98.12 359 ASN A C 1
ATOM 2891 O O . ASN A 1 359 ? 4.441 -15.819 -5.141 1.00 98.12 359 ASN A O 1
ATOM 2895 N N . PHE A 1 360 ? 4.981 -13.643 -5.245 1.00 98.50 360 PHE A N 1
ATOM 2896 C CA . PHE A 1 360 ? 5.627 -13.608 -3.934 1.00 98.50 360 PHE A CA 1
ATOM 2897 C C . PHE A 1 360 ? 4.615 -13.725 -2.788 1.00 98.50 360 PHE A C 1
ATOM 2899 O O . PHE A 1 360 ? 3.621 -12.996 -2.736 1.00 98.50 360 PHE A O 1
ATOM 2906 N N . GLY A 1 361 ? 4.902 -14.599 -1.827 1.00 98.62 361 GLY A N 1
ATOM 2907 C CA . GLY A 1 361 ? 4.205 -14.678 -0.549 1.00 98.62 361 GLY A CA 1
ATOM 2908 C C . GLY A 1 361 ? 4.714 -13.660 0.476 1.00 98.62 361 GLY A C 1
ATOM 2909 O O . GLY A 1 361 ? 5.634 -12.876 0.232 1.00 98.62 361 GLY A O 1
ATOM 2910 N N . VAL A 1 362 ? 4.115 -13.687 1.671 1.00 98.56 362 VAL A N 1
ATOM 2911 C CA . VAL A 1 362 ? 4.427 -12.744 2.765 1.00 98.56 362 VAL A CA 1
ATOM 2912 C C . VAL A 1 362 ? 5.903 -12.794 3.159 1.00 98.56 362 VAL A C 1
ATOM 2914 O O . VAL A 1 362 ? 6.537 -11.747 3.266 1.00 98.56 362 VAL A O 1
ATOM 2917 N N . GLU A 1 363 ? 6.469 -13.991 3.326 1.00 98.50 363 GLU A N 1
ATOM 2918 C CA . GLU A 1 363 ? 7.862 -14.164 3.760 1.00 98.50 363 GLU A CA 1
ATOM 2919 C C . GLU A 1 363 ? 8.868 -13.592 2.757 1.00 98.50 363 GLU A C 1
ATOM 2921 O O . GLU A 1 363 ? 9.841 -12.947 3.147 1.00 98.50 363 GLU A O 1
ATOM 2926 N N . GLU A 1 364 ? 8.622 -13.766 1.458 1.00 98.69 364 GLU A N 1
ATOM 2927 C CA . GLU A 1 364 ? 9.494 -13.242 0.402 1.00 98.69 364 GLU A CA 1
ATOM 2928 C C . GLU A 1 364 ? 9.421 -11.714 0.339 1.00 98.69 364 GLU A C 1
ATOM 2930 O O . GLU A 1 364 ? 10.458 -11.048 0.296 1.00 98.69 364 GLU A O 1
ATOM 2935 N N . VAL A 1 365 ? 8.215 -11.142 0.439 1.00 98.75 365 VAL A N 1
ATOM 2936 C CA . VAL A 1 365 ? 8.023 -9.684 0.512 1.00 98.75 365 VAL A CA 1
ATOM 2937 C C . VAL A 1 365 ? 8.710 -9.107 1.754 1.00 98.75 365 VAL A C 1
ATOM 2939 O O . VAL A 1 365 ? 9.387 -8.079 1.666 1.00 98.75 365 VAL A O 1
ATOM 2942 N N . LEU A 1 366 ? 8.582 -9.760 2.912 1.00 98.50 366 LEU A N 1
ATOM 2943 C CA . LEU A 1 366 ? 9.252 -9.348 4.145 1.00 98.50 366 LEU A CA 1
ATOM 2944 C C . LEU A 1 366 ? 10.772 -9.431 4.029 1.00 98.50 366 LEU A C 1
ATOM 2946 O O . LEU A 1 366 ? 11.457 -8.496 4.450 1.00 98.50 366 LEU A O 1
ATOM 2950 N N . ALA A 1 367 ? 11.305 -10.517 3.471 1.00 98.50 367 ALA A N 1
ATOM 2951 C CA . ALA A 1 367 ? 12.739 -10.692 3.269 1.00 98.50 367 ALA A CA 1
ATOM 2952 C C . ALA A 1 367 ? 13.307 -9.585 2.369 1.00 98.50 367 ALA A C 1
ATOM 2954 O O . ALA A 1 367 ? 14.298 -8.940 2.733 1.00 98.50 367 ALA A O 1
ATOM 2955 N N . ASP A 1 368 ? 12.636 -9.301 1.253 1.00 98.75 368 ASP A N 1
ATOM 2956 C CA . ASP A 1 368 ? 13.041 -8.264 0.306 1.00 98.75 368 ASP A CA 1
ATOM 2957 C C . ASP A 1 368 ? 13.007 -6.874 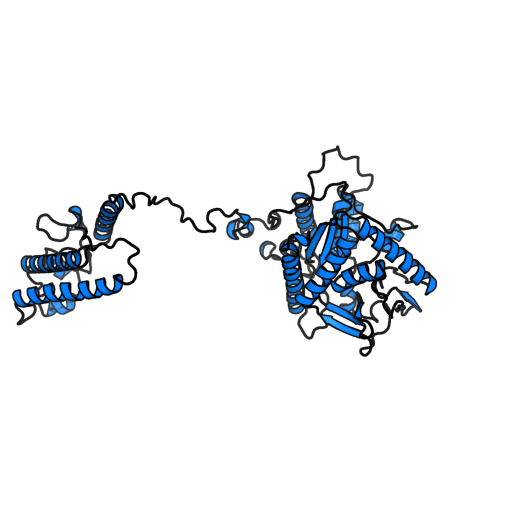0.941 1.00 98.75 368 ASP A C 1
ATOM 2959 O O . ASP A 1 368 ? 13.987 -6.125 0.877 1.00 98.75 368 ASP A O 1
ATOM 2963 N N . MET A 1 369 ? 11.908 -6.538 1.618 1.00 98.56 369 MET A N 1
ATOM 2964 C CA . MET A 1 369 ? 11.757 -5.239 2.270 1.00 98.56 369 MET A CA 1
ATOM 2965 C C . MET A 1 369 ? 12.728 -5.065 3.439 1.00 98.56 369 MET A C 1
ATOM 2967 O O . MET A 1 369 ? 13.301 -3.987 3.586 1.00 98.56 369 MET A O 1
ATOM 2971 N N . ARG A 1 370 ? 12.981 -6.100 4.251 1.00 98.19 370 ARG A N 1
ATOM 2972 C CA . ARG A 1 370 ? 13.997 -6.046 5.320 1.00 98.19 370 ARG A CA 1
ATOM 2973 C C . ARG A 1 370 ? 15.394 -5.845 4.737 1.00 98.19 370 ARG A C 1
ATOM 2975 O O . ARG A 1 370 ? 16.142 -5.011 5.243 1.00 98.19 370 ARG A O 1
ATOM 2982 N N . SER A 1 371 ? 15.736 -6.559 3.664 1.00 98.50 371 SER A N 1
ATOM 2983 C CA . SER A 1 371 ? 17.008 -6.379 2.953 1.00 98.50 371 SER A CA 1
ATOM 2984 C C . SER A 1 371 ? 17.150 -4.949 2.424 1.00 98.50 371 SER A C 1
ATOM 2986 O O . SER A 1 371 ? 18.165 -4.293 2.677 1.00 98.50 371 SER A O 1
ATOM 2988 N N . PHE A 1 372 ? 16.104 -4.421 1.782 1.00 98.75 372 PHE A N 1
ATOM 2989 C CA . PHE A 1 372 ? 16.068 -3.045 1.292 1.00 98.75 372 PHE A CA 1
ATOM 2990 C C . PHE A 1 372 ? 16.237 -2.028 2.426 1.00 98.75 372 PHE A C 1
ATOM 2992 O O . PHE A 1 372 ? 17.108 -1.166 2.334 1.00 98.75 372 PHE A O 1
ATOM 2999 N N . LEU A 1 373 ? 15.459 -2.137 3.508 1.00 98.56 373 LEU A N 1
ATOM 3000 C CA . LEU A 1 373 ? 15.524 -1.221 4.652 1.00 98.56 373 LEU A CA 1
ATOM 3001 C C . LEU A 1 373 ? 16.913 -1.232 5.295 1.00 98.56 373 LEU A C 1
ATOM 3003 O O . LEU A 1 373 ? 17.501 -0.171 5.493 1.00 98.56 373 LEU A O 1
ATOM 3007 N N . ASN A 1 374 ? 17.483 -2.418 5.530 1.00 97.62 374 ASN A N 1
ATOM 3008 C CA . ASN A 1 374 ? 18.837 -2.555 6.064 1.00 97.62 374 ASN A CA 1
ATOM 3009 C C . ASN A 1 374 ? 19.860 -1.845 5.167 1.00 97.62 374 ASN A C 1
ATOM 3011 O O . ASN A 1 374 ? 20.667 -1.049 5.650 1.00 97.62 374 ASN A O 1
ATOM 3015 N N . LYS A 1 375 ? 19.808 -2.075 3.851 1.00 98.50 375 LYS A N 1
ATOM 3016 C CA . LYS A 1 375 ? 20.712 -1.436 2.883 1.00 98.50 375 LYS A CA 1
ATOM 3017 C C . LYS A 1 375 ? 20.498 0.078 2.793 1.00 98.50 375 LYS A C 1
ATOM 3019 O O . LYS A 1 375 ? 21.479 0.824 2.754 1.00 98.50 375 LYS A O 1
ATOM 3024 N N . LEU A 1 376 ? 19.251 0.545 2.826 1.00 98.44 376 LEU A N 1
ATOM 3025 C CA . LEU A 1 376 ? 18.908 1.966 2.871 1.00 98.44 376 LEU A CA 1
ATOM 3026 C C . LEU A 1 376 ? 19.496 2.625 4.121 1.00 98.44 376 LEU A C 1
ATOM 3028 O O . LEU A 1 376 ? 20.146 3.662 4.016 1.00 98.44 376 LEU A O 1
ATOM 3032 N N . HIS A 1 377 ? 19.338 2.018 5.296 1.00 97.50 377 HIS A N 1
ATOM 3033 C CA . HIS A 1 377 ? 19.846 2.582 6.548 1.00 97.50 377 HIS A CA 1
ATOM 3034 C C . HIS A 1 377 ? 21.369 2.514 6.681 1.00 97.50 377 HIS A C 1
ATOM 3036 O O . HIS A 1 377 ? 21.935 3.330 7.413 1.00 97.50 377 HIS A O 1
ATOM 3042 N N . LEU A 1 378 ? 22.046 1.619 5.952 1.00 97.31 378 LEU A N 1
ATOM 3043 C CA . LEU A 1 378 ? 23.509 1.628 5.831 1.00 97.31 378 LEU A CA 1
ATOM 3044 C C . LEU A 1 378 ? 24.016 2.872 5.090 1.00 97.31 378 LEU A C 1
ATOM 3046 O O . LEU A 1 378 ? 25.032 3.444 5.481 1.00 97.31 378 LEU A O 1
ATOM 3050 N N . VAL A 1 379 ? 23.315 3.315 4.043 1.00 98.19 379 VAL A N 1
ATOM 3051 C CA . VAL A 1 379 ? 23.727 4.480 3.234 1.00 98.19 379 VAL A CA 1
ATOM 3052 C C . VAL A 1 379 ? 23.099 5.793 3.707 1.00 98.19 379 VAL A C 1
ATOM 3054 O O . VAL A 1 379 ? 23.644 6.865 3.447 1.00 98.19 379 VAL A O 1
ATOM 3057 N N . ASN A 1 380 ? 21.967 5.712 4.405 1.00 98.19 380 ASN A N 1
ATOM 3058 C CA . ASN A 1 380 ? 21.207 6.831 4.942 1.00 98.19 380 ASN A CA 1
ATOM 3059 C C . ASN A 1 380 ? 20.480 6.422 6.235 1.00 98.19 380 ASN A C 1
ATOM 3061 O O . ASN A 1 380 ? 19.293 6.095 6.260 1.00 98.19 380 ASN A O 1
ATOM 3065 N N . ARG A 1 381 ? 21.200 6.490 7.359 1.00 96.75 381 ARG A N 1
ATOM 3066 C CA . ARG A 1 381 ? 20.697 6.098 8.689 1.00 96.75 381 ARG A CA 1
ATOM 3067 C C . ARG A 1 381 ? 19.490 6.920 9.169 1.00 96.75 381 ARG A C 1
ATOM 3069 O O . ARG A 1 381 ? 18.799 6.500 10.102 1.00 96.75 381 ARG A O 1
ATOM 3076 N N . LYS A 1 382 ? 19.259 8.110 8.601 1.00 95.50 382 LYS A N 1
ATOM 3077 C CA . LYS A 1 382 ? 18.175 9.021 9.005 1.00 95.50 382 LYS A CA 1
ATOM 3078 C C . LYS A 1 382 ? 16.869 8.777 8.251 1.00 95.50 382 LYS A C 1
ATOM 3080 O O . LYS A 1 382 ? 15.839 9.205 8.765 1.00 95.50 382 LYS A O 1
ATOM 3085 N N . ALA A 1 383 ? 16.912 8.067 7.121 1.00 97.88 383 ALA A N 1
ATOM 3086 C CA . ALA A 1 383 ? 15.745 7.779 6.299 1.00 97.88 383 ALA A CA 1
ATOM 3087 C C . ALA A 1 383 ? 14.597 7.176 7.121 1.00 97.88 383 ALA A C 1
ATOM 3089 O O . ALA A 1 383 ? 14.765 6.167 7.819 1.00 97.88 383 ALA A O 1
ATOM 3090 N N . LYS A 1 384 ? 13.429 7.803 7.014 1.00 98.06 384 LYS A N 1
ATOM 3091 C CA . LYS A 1 384 ? 12.152 7.292 7.516 1.00 98.06 384 LYS A CA 1
ATOM 3092 C C . LYS A 1 384 ? 11.346 6.761 6.341 1.00 98.06 384 LYS A C 1
ATOM 3094 O O . LYS A 1 384 ? 11.454 7.298 5.240 1.00 98.06 384 LYS A O 1
ATOM 3099 N N . VAL A 1 385 ? 10.538 5.734 6.565 1.00 98.44 385 VAL A N 1
ATOM 3100 C CA . VAL A 1 385 ? 9.766 5.097 5.496 1.00 98.44 385 VAL A CA 1
ATOM 3101 C C . VAL A 1 385 ? 8.281 5.137 5.825 1.00 98.44 385 VAL A C 1
ATOM 3103 O O . VAL A 1 385 ? 7.877 4.825 6.942 1.00 98.44 385 VAL A O 1
ATOM 3106 N N . ILE A 1 386 ? 7.465 5.516 4.849 1.00 98.38 386 ILE A N 1
ATOM 3107 C CA . ILE A 1 386 ? 6.015 5.351 4.884 1.00 98.38 386 ILE A CA 1
ATOM 3108 C C . ILE A 1 386 ? 5.671 4.277 3.859 1.00 98.38 386 ILE A C 1
ATOM 3110 O O . ILE A 1 386 ? 5.945 4.443 2.672 1.00 98.38 386 ILE A O 1
ATOM 3114 N N . LEU A 1 387 ? 5.089 3.176 4.315 1.00 98.19 387 LEU A N 1
ATOM 3115 C CA . LEU A 1 387 ? 4.536 2.147 3.446 1.00 98.19 387 LEU A CA 1
ATOM 3116 C C . LEU A 1 387 ? 3.039 2.359 3.295 1.00 98.19 387 LEU A C 1
ATOM 3118 O O . LEU A 1 387 ? 2.347 2.706 4.249 1.00 98.19 387 LEU A O 1
ATOM 3122 N N . THR A 1 388 ? 2.526 2.103 2.105 1.00 97.75 388 THR A N 1
ATOM 3123 C CA . THR A 1 388 ? 1.090 1.997 1.867 1.00 97.75 388 THR A CA 1
ATOM 3124 C C . THR A 1 388 ? 0.829 0.932 0.808 1.00 97.75 388 THR A C 1
ATOM 3126 O O . THR A 1 388 ? 1.734 0.583 0.050 1.00 97.75 388 THR A O 1
ATOM 3129 N N . VAL A 1 389 ? -0.374 0.365 0.781 1.00 97.88 389 VAL A N 1
ATOM 3130 C CA . VAL A 1 389 ? -0.778 -0.621 -0.229 1.00 97.88 389 VAL A CA 1
ATOM 3131 C C . VAL A 1 389 ? -1.663 0.075 -1.253 1.00 97.88 389 VAL A C 1
ATOM 3133 O O . VAL A 1 389 ? -2.556 0.834 -0.893 1.00 97.88 389 VAL A O 1
ATOM 3136 N N . SER A 1 390 ? -1.407 -0.171 -2.534 1.00 95.19 390 SER A N 1
ATOM 3137 C CA . SER A 1 390 ? -2.208 0.397 -3.612 1.00 95.19 390 SER A CA 1
ATOM 3138 C C . SER A 1 390 ? -3.632 -0.173 -3.591 1.00 95.19 390 SER A C 1
ATOM 3140 O O . SER A 1 390 ? -3.773 -1.403 -3.609 1.00 95.19 390 SER A O 1
ATOM 3142 N N . PRO A 1 391 ? -4.679 0.673 -3.623 1.00 94.56 391 PRO A N 1
ATOM 3143 C CA . PRO A 1 391 ? -6.073 0.233 -3.691 1.00 94.56 391 PRO A CA 1
ATOM 3144 C C . PRO A 1 391 ? -6.468 -0.361 -5.042 1.00 94.56 391 PRO A C 1
ATOM 3146 O O . PRO A 1 391 ? -7.489 -1.035 -5.111 1.00 94.56 391 PRO A O 1
ATOM 3149 N N . VAL A 1 392 ? -5.675 -0.135 -6.092 1.00 93.31 392 VAL A N 1
ATOM 3150 C CA . VAL A 1 392 ? -5.998 -0.537 -7.466 1.00 93.31 392 VAL A CA 1
ATOM 3151 C C . VAL A 1 392 ? -5.899 -2.066 -7.613 1.00 93.31 392 VAL A C 1
ATOM 3153 O O . VAL A 1 392 ? -4.817 -2.619 -7.370 1.00 93.31 392 VAL A O 1
ATOM 3156 N N . PRO A 1 393 ? -6.991 -2.764 -7.986 1.00 93.44 393 PRO A N 1
ATOM 3157 C CA . PRO A 1 393 ? -6.976 -4.186 -8.341 1.00 93.44 393 PRO A CA 1
ATOM 3158 C C . PRO A 1 393 ? -6.016 -4.535 -9.487 1.00 93.44 393 PRO A C 1
ATOM 3160 O O . PRO A 1 393 ? -5.740 -3.692 -10.343 1.00 93.44 393 PRO A O 1
ATOM 3163 N N . LEU A 1 394 ? -5.561 -5.793 -9.541 1.00 92.75 394 LEU A N 1
ATOM 3164 C CA . LEU A 1 394 ? -4.750 -6.293 -10.659 1.00 92.75 394 LEU A CA 1
ATOM 3165 C C . LEU A 1 394 ? -5.539 -6.156 -11.965 1.00 92.75 394 LEU A C 1
ATOM 3167 O O . LEU A 1 394 ? -6.723 -6.495 -12.003 1.00 92.75 394 LEU A O 1
ATOM 3171 N N . ALA A 1 395 ? -4.890 -5.696 -13.038 1.00 91.31 395 ALA A N 1
ATOM 3172 C CA . ALA A 1 395 ? -5.527 -5.714 -14.362 1.00 91.31 395 ALA A CA 1
ATOM 3173 C C . ALA A 1 395 ? -5.672 -7.145 -14.912 1.00 91.31 395 ALA A C 1
ATOM 3175 O O . ALA A 1 395 ? -6.662 -7.467 -15.563 1.00 91.31 395 ALA A O 1
ATOM 3176 N N . ALA A 1 396 ? -4.685 -7.999 -14.637 1.00 91.94 396 ALA A N 1
ATOM 3177 C CA . ALA A 1 396 ? -4.639 -9.396 -15.046 1.00 91.94 396 ALA A CA 1
ATOM 3178 C C . ALA A 1 396 ? -3.844 -10.214 -14.019 1.00 91.94 396 ALA A C 1
ATOM 3180 O O . ALA A 1 396 ? -3.004 -9.665 -13.306 1.00 91.94 396 ALA A O 1
ATOM 3181 N N . THR A 1 397 ? -4.099 -11.520 -13.962 1.00 94.75 397 THR A N 1
ATOM 3182 C CA . THR A 1 397 ? -3.295 -12.485 -13.199 1.00 94.75 397 THR A CA 1
ATOM 3183 C C . THR A 1 397 ? -2.827 -13.590 -14.134 1.00 94.75 397 THR A C 1
ATOM 3185 O O . THR A 1 397 ? -3.563 -13.982 -15.045 1.00 94.75 397 THR A O 1
ATOM 3188 N N . ARG A 1 398 ? -1.595 -14.072 -13.942 1.00 95.06 398 ARG A N 1
ATOM 3189 C CA . ARG A 1 398 ? -1.073 -15.239 -14.677 1.00 95.06 398 ARG A CA 1
ATOM 3190 C C . ARG A 1 398 ? -1.307 -16.558 -13.932 1.00 95.06 398 ARG A C 1
ATOM 3192 O O . ARG A 1 398 ? -1.080 -17.622 -14.518 1.00 95.06 398 ARG A O 1
ATOM 3199 N N . GLU A 1 399 ? -1.761 -16.496 -12.683 1.00 94.19 399 GLU A N 1
ATOM 3200 C CA . GLU A 1 399 ? -2.231 -17.664 -11.938 1.00 94.19 399 GLU A CA 1
ATOM 3201 C C . GLU A 1 399 ? -3.435 -18.306 -12.635 1.00 94.19 399 GLU A C 1
ATOM 3203 O O . GLU A 1 399 ? -4.222 -17.631 -13.300 1.00 94.19 399 GLU A O 1
ATOM 3208 N N . ASP A 1 400 ? -3.623 -19.607 -12.426 1.00 95.62 400 ASP A N 1
ATOM 3209 C CA . ASP A 1 400 ? -4.864 -20.295 -12.801 1.00 95.62 400 ASP A CA 1
ATOM 3210 C C . ASP A 1 400 ? -5.962 -19.988 -11.766 1.00 95.62 400 ASP A C 1
ATOM 3212 O O . ASP A 1 400 ? -6.372 -20.825 -10.961 1.00 95.62 400 ASP A O 1
ATOM 3216 N N . SER A 1 401 ? -6.350 -18.713 -11.691 1.00 95.69 401 SER A N 1
ATOM 3217 C CA . SER A 1 401 ? -7.305 -18.193 -10.718 1.00 95.69 401 SER A CA 1
ATOM 3218 C C . SER A 1 401 ? -8.049 -16.980 -11.264 1.00 95.69 401 SER A C 1
ATOM 3220 O O . SER A 1 401 ? -7.590 -16.266 -12.154 1.00 95.69 401 SER A O 1
ATOM 3222 N N . HIS A 1 402 ? -9.222 -16.708 -10.700 1.00 98.00 402 HIS A N 1
ATOM 3223 C CA . HIS A 1 402 ? -9.978 -15.514 -11.046 1.00 98.00 402 HIS A CA 1
ATOM 3224 C C . HIS A 1 402 ? -9.245 -14.255 -10.548 1.00 98.00 402 HIS A C 1
ATOM 3226 O O . HIS A 1 402 ? -8.865 -14.180 -9.378 1.00 98.00 402 HIS A O 1
ATOM 3232 N N . VAL A 1 403 ? -9.128 -13.217 -11.389 1.00 95.94 403 VAL A N 1
ATOM 3233 C CA . VAL A 1 403 ? -8.376 -11.976 -11.083 1.00 95.94 403 VAL A CA 1
ATOM 3234 C C . VAL A 1 403 ? -8.801 -11.298 -9.775 1.00 95.94 403 VAL A C 1
ATOM 3236 O O . VAL A 1 403 ? -7.974 -10.735 -9.062 1.00 95.94 403 VAL A O 1
ATOM 3239 N N . LEU A 1 404 ? -10.083 -11.400 -9.407 1.00 97.00 404 LEU A N 1
ATOM 3240 C CA . LEU A 1 404 ? -10.587 -10.926 -8.113 1.00 97.00 404 LEU A CA 1
ATOM 3241 C C . LEU A 1 404 ? -9.945 -11.668 -6.927 1.00 97.00 404 LEU A C 1
ATOM 3243 O O . LEU A 1 404 ? -9.510 -11.027 -5.976 1.00 97.00 404 LEU A O 1
ATOM 3247 N N . VAL A 1 405 ? -9.848 -13.000 -6.992 1.00 98.19 405 VAL A N 1
ATOM 3248 C CA . VAL A 1 405 ? -9.240 -13.830 -5.937 1.00 98.19 405 VAL A CA 1
ATOM 3249 C C . VAL A 1 405 ? -7.738 -13.558 -5.859 1.00 98.19 405 VAL A C 1
ATOM 3251 O O . VAL A 1 405 ? -7.216 -13.339 -4.765 1.00 98.19 405 VAL A O 1
ATOM 3254 N N .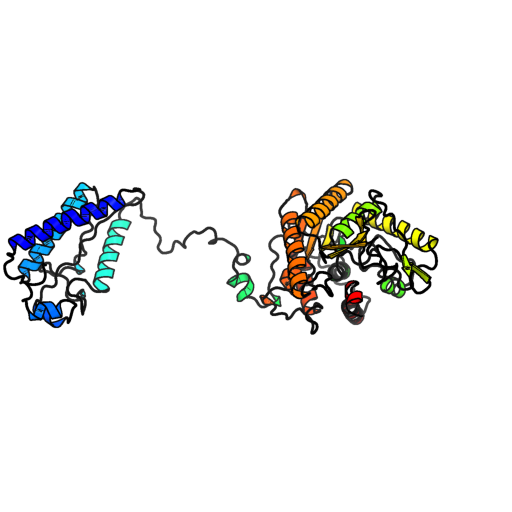 ALA A 1 406 ? -7.063 -13.486 -7.011 1.00 97.81 406 ALA A N 1
ATOM 3255 C CA . ALA A 1 406 ? -5.650 -13.117 -7.092 1.00 97.81 406 ALA A CA 1
ATOM 3256 C C . ALA A 1 406 ? -5.393 -11.712 -6.520 1.00 97.81 406 ALA A C 1
ATOM 3258 O O . ALA A 1 406 ? -4.459 -11.515 -5.744 1.00 97.81 406 ALA A O 1
ATOM 3259 N N . THR A 1 407 ? -6.276 -10.750 -6.809 1.00 96.56 407 THR A N 1
ATOM 3260 C CA . THR A 1 407 ? -6.216 -9.403 -6.229 1.00 96.56 407 THR A CA 1
ATOM 3261 C C . THR A 1 407 ? -6.353 -9.442 -4.717 1.00 96.56 407 THR A C 1
ATOM 3263 O O . THR A 1 407 ? -5.522 -8.861 -4.019 1.00 96.56 407 THR A O 1
ATOM 3266 N N . THR A 1 408 ? -7.369 -10.127 -4.187 1.00 98.00 408 THR A N 1
ATOM 3267 C CA . THR A 1 408 ? -7.562 -10.239 -2.737 1.00 98.00 408 THR A CA 1
ATOM 3268 C C . THR A 1 408 ? -6.338 -10.856 -2.065 1.00 98.00 408 THR A C 1
ATOM 3270 O O . THR A 1 408 ? -5.877 -10.320 -1.056 1.00 98.00 408 THR A O 1
ATOM 3273 N N . TYR A 1 409 ? -5.771 -11.922 -2.636 1.00 98.44 409 TYR A N 1
ATOM 3274 C CA . TYR A 1 409 ? -4.538 -12.531 -2.137 1.00 98.44 409 TYR A CA 1
ATOM 3275 C C . TYR A 1 409 ? -3.371 -11.537 -2.156 1.00 98.44 409 TYR A C 1
ATOM 3277 O O . TYR A 1 409 ? -2.781 -11.267 -1.109 1.00 98.44 409 TYR A O 1
ATOM 3285 N N . SER A 1 410 ? -3.094 -10.928 -3.312 1.00 98.12 410 SER A N 1
ATOM 3286 C CA . SER A 1 410 ? -1.969 -10.011 -3.501 1.00 98.12 410 SER A CA 1
ATOM 3287 C C . SER A 1 410 ? -2.021 -8.840 -2.516 1.00 98.12 410 SER A C 1
ATOM 3289 O O . SER A 1 410 ? -1.058 -8.582 -1.793 1.00 98.12 410 SER A O 1
ATOM 3291 N N . LYS A 1 411 ? -3.175 -8.173 -2.388 1.00 97.94 411 LYS A N 1
ATOM 3292 C CA . LYS A 1 411 ? -3.328 -7.045 -1.454 1.00 97.94 411 LYS A CA 1
ATOM 3293 C C . LYS A 1 411 ? -3.245 -7.483 0.007 1.00 97.94 411 LYS A C 1
ATOM 3295 O O . LYS A 1 411 ? -2.664 -6.756 0.811 1.00 97.94 411 LYS A O 1
ATOM 3300 N N . SER A 1 412 ? -3.742 -8.674 0.345 1.00 98.50 412 SER A N 1
ATOM 3301 C CA . SER A 1 412 ? -3.625 -9.229 1.700 1.00 98.50 412 SER A CA 1
ATOM 3302 C C . SER A 1 412 ? -2.169 -9.501 2.075 1.00 98.50 412 SER A C 1
ATOM 3304 O O . SER A 1 412 ? -1.732 -9.086 3.148 1.00 98.50 412 SER A O 1
ATOM 3306 N N . VAL A 1 413 ? -1.392 -10.117 1.178 1.00 98.75 413 VAL A N 1
ATOM 3307 C CA . VAL A 1 413 ? 0.046 -10.364 1.374 1.00 98.75 413 VAL A CA 1
ATOM 3308 C C . VAL A 1 413 ? 0.792 -9.056 1.636 1.00 98.75 413 VAL A C 1
ATOM 3310 O O . VAL A 1 413 ? 1.505 -8.930 2.633 1.00 98.75 413 VAL A O 1
ATOM 3313 N N . LEU A 1 414 ? 0.585 -8.054 0.776 1.00 98.62 414 LEU A N 1
ATOM 3314 C CA . LEU A 1 414 ? 1.248 -6.754 0.895 1.00 98.62 414 LEU A CA 1
ATOM 3315 C C . LEU A 1 414 ? 0.832 -6.016 2.173 1.00 98.62 414 LEU A C 1
ATOM 3317 O O . LEU A 1 414 ? 1.671 -5.389 2.823 1.00 98.62 414 LEU A O 1
ATOM 3321 N N . ARG A 1 415 ? -0.445 -6.111 2.564 1.00 98.31 415 ARG A N 1
ATOM 3322 C CA . ARG A 1 415 ? -0.962 -5.480 3.781 1.00 98.31 415 ARG A CA 1
ATOM 3323 C C . ARG A 1 415 ? -0.372 -6.096 5.043 1.00 98.31 415 ARG A C 1
ATOM 3325 O O . ARG A 1 415 ? -0.003 -5.341 5.946 1.00 98.31 415 ARG A O 1
ATOM 3332 N N . VAL A 1 416 ? -0.269 -7.425 5.102 1.00 98.44 416 VAL A N 1
ATOM 3333 C CA . VAL A 1 416 ? 0.370 -8.142 6.217 1.00 98.44 416 VAL A CA 1
ATOM 3334 C C . VAL A 1 416 ? 1.845 -7.762 6.305 1.00 98.44 416 VAL A C 1
ATOM 3336 O O . VAL A 1 416 ? 2.295 -7.327 7.364 1.00 98.44 416 VAL A O 1
ATOM 3339 N N . ALA A 1 417 ? 2.575 -7.816 5.186 1.00 98.38 417 ALA A N 1
ATOM 3340 C CA . ALA A 1 417 ? 3.991 -7.461 5.164 1.00 98.38 417 ALA A CA 1
ATOM 3341 C C . ALA A 1 417 ? 4.234 -6.011 5.623 1.00 98.38 417 ALA A C 1
ATOM 3343 O O . ALA A 1 417 ? 5.130 -5.751 6.427 1.00 98.38 417 ALA A O 1
ATOM 3344 N N . ALA A 1 418 ? 3.411 -5.061 5.168 1.00 97.88 418 ALA A N 1
ATOM 3345 C CA . ALA A 1 418 ? 3.508 -3.669 5.598 1.00 97.88 418 ALA A CA 1
ATOM 3346 C C . ALA A 1 418 ? 3.232 -3.491 7.105 1.00 97.88 418 ALA A C 1
ATOM 3348 O O . ALA A 1 418 ? 3.925 -2.702 7.752 1.00 97.88 418 ALA A O 1
ATOM 3349 N N . ASP A 1 419 ? 2.274 -4.238 7.673 1.00 96.81 419 ASP A N 1
ATOM 3350 C CA . ASP A 1 419 ? 1.979 -4.211 9.114 1.00 96.81 419 ASP A CA 1
ATOM 3351 C C . ASP A 1 419 ? 3.166 -4.699 9.939 1.00 96.81 419 ASP A C 1
ATOM 3353 O O . ASP A 1 419 ? 3.607 -4.030 10.872 1.00 96.81 419 ASP A O 1
ATOM 3357 N N . GLU A 1 420 ? 3.707 -5.861 9.577 1.00 97.62 420 GLU A N 1
ATOM 3358 C CA . GLU A 1 420 ? 4.813 -6.477 10.302 1.00 97.62 420 GLU A CA 1
ATOM 3359 C C . GLU A 1 420 ? 6.066 -5.603 10.279 1.00 97.62 420 GLU A C 1
ATOM 3361 O O . GLU A 1 420 ? 6.744 -5.445 11.299 1.00 97.62 420 GLU A O 1
ATOM 3366 N N . LEU A 1 421 ? 6.352 -4.973 9.136 1.00 97.38 421 LEU A N 1
ATOM 3367 C CA . LEU A 1 421 ? 7.458 -4.028 9.016 1.00 97.38 421 LEU A CA 1
ATOM 3368 C C . LEU A 1 421 ? 7.237 -2.780 9.877 1.00 97.38 421 LEU A C 1
ATOM 3370 O O . LEU A 1 421 ? 8.201 -2.298 10.473 1.00 97.38 421 LEU A O 1
ATOM 3374 N N . ALA A 1 422 ? 6.004 -2.273 9.965 1.00 96.06 422 ALA A N 1
ATOM 3375 C CA . ALA A 1 422 ? 5.663 -1.100 10.770 1.00 96.06 422 ALA A CA 1
ATOM 3376 C C . ALA A 1 422 ? 5.668 -1.382 12.283 1.00 96.06 422 ALA A C 1
ATOM 3378 O O . ALA A 1 422 ? 6.002 -0.497 13.071 1.00 96.06 422 ALA A O 1
ATOM 3379 N N . ARG A 1 423 ? 5.340 -2.610 12.709 1.00 93.19 423 ARG A N 1
ATOM 3380 C CA . ARG A 1 423 ? 5.334 -2.998 14.132 1.00 93.19 423 ARG A CA 1
ATOM 3381 C C . ARG A 1 423 ? 6.721 -3.018 14.760 1.00 93.19 423 ARG A C 1
ATOM 3383 O O . ARG A 1 423 ? 6.826 -2.826 15.968 1.00 93.19 423 ARG A O 1
ATOM 3390 N N . HIS A 1 424 ? 7.773 -3.265 13.980 1.00 88.88 424 HIS A N 1
ATOM 3391 C CA . HIS A 1 424 ? 9.130 -3.353 14.509 1.00 88.88 424 HIS A CA 1
ATOM 3392 C C . HIS A 1 424 ? 9.795 -1.959 14.546 1.00 88.88 424 HIS A C 1
ATOM 3394 O O . HIS A 1 424 ? 10.188 -1.442 13.495 1.00 88.88 424 HIS A O 1
ATOM 3400 N N . PRO A 1 425 ? 9.996 -1.329 15.725 1.00 80.50 425 PRO A N 1
ATOM 3401 C CA . PRO A 1 425 ? 10.370 0.090 15.799 1.00 80.50 425 PRO A CA 1
ATOM 3402 C C . PRO A 1 425 ? 11.716 0.427 15.142 1.00 80.50 425 PRO A C 1
ATOM 3404 O O . PRO A 1 425 ? 11.914 1.541 14.655 1.00 80.50 425 PRO A O 1
ATOM 3407 N N . SER A 1 426 ? 12.647 -0.535 15.086 1.00 84.25 426 SER A N 1
ATOM 3408 C CA . SER A 1 426 ? 13.956 -0.344 14.445 1.00 84.25 426 SER A CA 1
ATOM 3409 C C . SER A 1 426 ? 13.867 -0.079 12.942 1.00 84.25 426 SER A C 1
ATOM 3411 O O . SER A 1 426 ? 14.800 0.495 12.384 1.00 84.25 426 SER A O 1
ATOM 3413 N N . ASN A 1 427 ? 12.764 -0.464 12.294 1.00 86.31 427 ASN A N 1
ATOM 3414 C CA . ASN A 1 427 ? 12.592 -0.302 10.854 1.00 86.31 427 ASN A CA 1
ATOM 3415 C C . ASN A 1 427 ? 12.331 1.155 10.459 1.00 86.31 427 ASN A C 1
ATOM 3417 O O . ASN A 1 427 ? 12.502 1.499 9.293 1.00 86.31 427 ASN A O 1
ATOM 3421 N N . LYS A 1 428 ? 11.920 2.022 11.401 1.00 92.94 428 LYS A N 1
ATOM 3422 C CA . LYS A 1 428 ? 11.503 3.410 11.111 1.00 92.94 428 LYS A CA 1
ATOM 3423 C C . LYS A 1 428 ? 10.454 3.481 9.992 1.00 92.94 428 LYS A C 1
ATOM 3425 O O . LYS A 1 428 ? 10.480 4.392 9.161 1.00 92.94 428 LYS A O 1
ATOM 3430 N N . VAL A 1 429 ? 9.562 2.494 9.980 1.00 97.06 429 VAL A N 1
ATOM 3431 C CA . VAL A 1 429 ? 8.475 2.340 9.017 1.00 97.06 429 VAL A CA 1
ATOM 3432 C C . VAL A 1 429 ? 7.166 2.746 9.683 1.00 97.06 429 VAL A C 1
ATOM 3434 O O . VAL A 1 429 ? 6.893 2.352 10.813 1.00 97.06 429 VAL A O 1
ATOM 3437 N N . TYR A 1 430 ? 6.346 3.503 8.966 1.00 97.50 430 TYR A N 1
ATOM 3438 C CA . TYR A 1 430 ? 4.951 3.749 9.304 1.00 97.50 430 TYR A CA 1
ATOM 3439 C C . TYR A 1 430 ? 4.051 3.230 8.181 1.00 97.50 430 TYR A C 1
ATOM 3441 O O . TYR A 1 430 ? 4.358 3.445 7.012 1.00 97.50 430 TYR A O 1
ATOM 3449 N N . TYR A 1 431 ? 2.947 2.566 8.520 1.00 97.75 431 TYR A N 1
ATOM 3450 C CA . TYR A 1 431 ? 1.938 2.173 7.539 1.00 97.75 431 TYR A CA 1
ATOM 3451 C C . TYR A 1 431 ? 0.854 3.248 7.426 1.00 97.75 431 TYR A C 1
ATOM 3453 O O . TYR A 1 431 ? 0.207 3.585 8.417 1.00 97.75 431 TYR A O 1
ATOM 3461 N N . PHE A 1 432 ? 0.644 3.766 6.218 1.00 97.88 432 PHE A N 1
ATOM 3462 C CA . PHE A 1 432 ? -0.458 4.664 5.895 1.00 97.88 432 PHE A CA 1
ATOM 3463 C C . PHE A 1 432 ? -1.606 3.885 5.217 1.00 97.88 432 PHE A C 1
ATOM 3465 O O . PHE A 1 432 ? -1.373 3.264 4.177 1.00 97.88 432 PHE A O 1
ATOM 3472 N N . PRO A 1 433 ? -2.842 3.924 5.748 1.00 97.31 433 PRO A N 1
ATOM 3473 C CA . PRO A 1 433 ? -3.953 3.059 5.330 1.00 97.31 433 PRO A CA 1
ATOM 3474 C C . PRO A 1 433 ? -4.722 3.553 4.085 1.00 97.31 433 PRO A C 1
ATOM 3476 O O . PRO A 1 433 ? -5.947 3.661 4.106 1.00 97.31 433 PRO A O 1
ATOM 3479 N N . SER A 1 434 ? -4.032 3.880 2.982 1.00 96.38 434 SER A N 1
ATOM 3480 C CA . SER A 1 434 ? -4.716 4.315 1.746 1.00 96.38 434 SER A CA 1
ATOM 3481 C C . SER A 1 434 ? -5.588 3.216 1.125 1.00 96.38 434 SER A C 1
ATOM 3483 O O . SER A 1 434 ? -6.683 3.502 0.643 1.00 96.38 434 SER A O 1
ATOM 3485 N N . TYR A 1 435 ? -5.139 1.958 1.203 1.00 97.06 435 TYR A N 1
ATOM 3486 C CA . TYR A 1 435 ? -5.883 0.783 0.754 1.00 97.06 435 TYR A CA 1
ATOM 3487 C C . TYR A 1 435 ? -7.246 0.683 1.443 1.00 97.06 435 TYR A C 1
ATOM 3489 O O . TYR A 1 435 ? -8.271 0.554 0.776 1.00 97.06 435 TYR A O 1
ATOM 3497 N N . GLU A 1 436 ? -7.279 0.781 2.771 1.00 97.31 436 GLU A N 1
ATOM 3498 C CA . GLU A 1 436 ? -8.502 0.627 3.556 1.00 97.31 436 GLU A CA 1
ATOM 3499 C C . GLU A 1 436 ? -9.468 1.799 3.391 1.00 97.31 436 GLU A C 1
ATOM 3501 O O . GLU A 1 436 ? -10.676 1.571 3.387 1.00 97.31 436 GLU A O 1
ATOM 3506 N N . ILE A 1 437 ? -8.959 3.027 3.222 1.00 97.31 437 ILE A N 1
ATOM 3507 C CA . ILE A 1 437 ? -9.794 4.210 2.950 1.00 97.31 437 ILE A CA 1
ATOM 3508 C C . ILE A 1 437 ? -10.578 4.020 1.644 1.00 97.31 437 ILE A C 1
ATOM 3510 O O . ILE A 1 437 ? -11.764 4.326 1.589 1.00 97.31 437 ILE A O 1
ATOM 3514 N N . ILE A 1 438 ? -9.942 3.481 0.600 1.00 96.81 438 ILE A N 1
ATOM 3515 C CA . ILE A 1 438 ? -10.593 3.300 -0.705 1.00 96.81 438 ILE A CA 1
ATOM 3516 C C . ILE A 1 438 ? -11.465 2.041 -0.750 1.00 96.81 438 ILE A C 1
ATOM 3518 O O . ILE A 1 438 ? -12.582 2.076 -1.263 1.00 96.81 438 ILE A O 1
ATOM 3522 N N . THR A 1 439 ? -10.960 0.919 -0.236 1.00 96.12 439 THR A N 1
ATOM 3523 C CA . THR A 1 439 ? -11.589 -0.403 -0.415 1.00 96.12 439 THR A CA 1
ATOM 3524 C C . THR A 1 439 ? -12.549 -0.800 0.705 1.00 96.12 439 THR A C 1
ATOM 3526 O O . THR A 1 439 ? -13.256 -1.802 0.586 1.00 96.12 439 THR A O 1
ATOM 3529 N N . GLY A 1 440 ? -12.583 -0.045 1.805 1.00 94.62 440 GLY A N 1
ATOM 3530 C CA . GLY A 1 440 ? -13.377 -0.384 2.976 1.00 94.62 440 GLY A CA 1
ATOM 3531 C C . GLY A 1 440 ? -14.885 -0.382 2.709 1.00 94.62 440 GLY A C 1
ATOM 3532 O O . GLY A 1 440 ? -15.409 0.438 1.961 1.00 94.62 440 GLY A O 1
ATOM 3533 N N . ALA A 1 441 ? -15.614 -1.262 3.403 1.00 93.81 441 ALA A N 1
ATOM 3534 C CA . ALA A 1 441 ? -17.069 -1.399 3.256 1.00 93.81 441 ALA A CA 1
ATOM 3535 C C . ALA A 1 441 ? -17.848 -0.093 3.519 1.00 93.81 441 ALA A C 1
ATOM 3537 O O . ALA A 1 441 ? -18.919 0.107 2.956 1.00 93.81 441 ALA A O 1
ATOM 3538 N N . HIS A 1 442 ? -17.290 0.808 4.335 1.00 94.44 442 HIS A N 1
ATOM 3539 C CA . HIS A 1 442 ? -17.845 2.136 4.612 1.00 94.44 442 HIS A CA 1
ATOM 3540 C C . HIS A 1 442 ? -18.004 2.999 3.352 1.00 94.44 442 HIS A C 1
ATOM 3542 O O . HIS A 1 442 ? -18.909 3.824 3.293 1.00 94.44 442 HIS A O 1
ATOM 3548 N N . ALA A 1 443 ? -17.155 2.794 2.341 1.00 93.88 443 ALA A N 1
ATOM 3549 C CA . ALA A 1 443 ? -17.207 3.527 1.085 1.00 93.88 443 ALA A CA 1
ATOM 3550 C C . ALA A 1 443 ? -18.267 2.978 0.117 1.00 93.88 443 ALA A C 1
ATOM 3552 O O . ALA A 1 443 ? -18.579 3.639 -0.867 1.00 93.88 443 ALA A O 1
ATOM 3553 N N . ASN A 1 444 ? -18.803 1.770 0.350 1.00 93.38 444 ASN A N 1
ATOM 3554 C CA . ASN A 1 444 ? -19.773 1.099 -0.527 1.00 93.38 444 ASN A CA 1
ATOM 3555 C C . ASN A 1 444 ? -19.382 1.123 -2.027 1.00 93.38 444 ASN A C 1
ATOM 3557 O O . ASN A 1 444 ? -20.226 1.293 -2.904 1.00 93.38 444 ASN A O 1
ATOM 3561 N N . GLY A 1 445 ? -18.080 1.019 -2.324 1.00 93.56 445 GLY A N 1
ATOM 3562 C CA . GLY A 1 445 ? -17.541 1.081 -3.688 1.00 93.56 445 GLY A CA 1
ATOM 3563 C C . GLY A 1 445 ? -17.554 2.467 -4.350 1.00 93.56 445 GLY A C 1
ATOM 3564 O O . GLY A 1 445 ? -17.144 2.571 -5.501 1.00 93.56 445 GLY A O 1
ATOM 3565 N N . ALA A 1 446 ? -17.964 3.532 -3.653 1.00 94.19 446 ALA A N 1
ATOM 3566 C CA . ALA A 1 446 ? -18.109 4.883 -4.210 1.00 94.19 446 ALA A CA 1
ATOM 3567 C C . ALA A 1 446 ? -16.788 5.538 -4.656 1.00 94.19 446 ALA A C 1
ATOM 3569 O O . ALA A 1 446 ? -16.808 6.536 -5.373 1.00 94.19 446 ALA A O 1
ATOM 3570 N N . TYR A 1 447 ? -15.647 4.990 -4.231 1.00 95.69 447 TYR A N 1
ATOM 3571 C CA . TYR A 1 447 ? -14.316 5.458 -4.624 1.00 95.69 447 TYR A CA 1
ATOM 3572 C C . TYR A 1 447 ? -13.731 4.733 -5.836 1.00 95.69 447 TYR A C 1
ATOM 3574 O O . TYR A 1 447 ? -12.601 5.024 -6.222 1.00 95.69 447 TYR A O 1
ATOM 3582 N N . PHE A 1 448 ? -14.481 3.819 -6.452 1.00 95.00 448 PHE A N 1
ATOM 3583 C CA . PHE A 1 448 ? -14.102 3.205 -7.718 1.00 95.00 448 PHE A CA 1
ATOM 3584 C C . PHE A 1 448 ? -14.950 3.737 -8.872 1.00 95.00 448 PHE A C 1
ATOM 3586 O O . PHE A 1 448 ? -16.145 3.996 -8.726 1.00 95.00 448 PHE A O 1
ATOM 3593 N N . GLY A 1 449 ? -14.314 3.892 -10.031 1.00 92.62 449 GLY A N 1
ATOM 3594 C CA . GLY A 1 449 ? -14.977 4.231 -11.279 1.00 92.62 449 GLY A CA 1
ATOM 3595 C C . GLY A 1 449 ? -15.866 3.094 -11.806 1.00 92.62 449 GLY A C 1
ATOM 3596 O O . GLY A 1 449 ? -15.953 2.019 -11.203 1.00 92.62 449 GLY A O 1
ATOM 3597 N N . PRO A 1 450 ? -16.525 3.296 -12.962 1.00 91.50 450 PRO A N 1
ATOM 3598 C CA . PRO A 1 450 ? -17.425 2.302 -13.556 1.00 91.50 450 PRO A CA 1
ATOM 3599 C C . PRO A 1 450 ? -16.769 0.943 -13.853 1.00 91.50 450 PRO A C 1
ATOM 3601 O O . PRO A 1 450 ? -17.447 -0.084 -13.825 1.00 91.50 450 PRO A O 1
ATOM 3604 N N . ASP A 1 451 ? -15.456 0.931 -14.099 1.00 89.62 451 ASP A N 1
ATOM 3605 C CA . ASP A 1 451 ? -14.635 -0.269 -14.316 1.00 89.62 451 ASP A CA 1
ATOM 3606 C C . ASP A 1 451 ? -14.375 -1.079 -13.032 1.00 89.62 451 ASP A C 1
ATOM 3608 O O . ASP A 1 451 ? -13.860 -2.195 -13.098 1.00 89.62 451 ASP A O 1
ATOM 3612 N N . ARG A 1 452 ? -14.744 -0.530 -11.863 1.00 92.81 452 ARG A N 1
ATOM 3613 C CA . ARG A 1 452 ? -14.517 -1.091 -10.523 1.00 92.81 452 ARG A CA 1
ATOM 3614 C C . ARG A 1 452 ? -13.036 -1.304 -10.189 1.00 92.81 452 ARG A C 1
ATOM 3616 O O . ARG A 1 452 ? -12.716 -2.126 -9.329 1.00 92.81 452 ARG A O 1
ATOM 3623 N N . ARG A 1 453 ? -12.142 -0.573 -10.860 1.00 89.75 453 ARG A N 1
ATOM 3624 C CA . ARG A 1 453 ? -10.686 -0.682 -10.701 1.00 89.75 453 ARG A CA 1
ATOM 3625 C C . ARG A 1 453 ? -10.023 0.679 -10.543 1.00 89.75 453 ARG A C 1
ATOM 3627 O O . ARG A 1 453 ? -9.228 0.854 -9.618 1.00 89.75 453 ARG A O 1
ATOM 3634 N N . SER A 1 454 ? -10.348 1.628 -11.412 1.00 88.69 454 SER A N 1
ATOM 3635 C CA . SER A 1 454 ? -9.808 2.983 -11.356 1.00 88.69 454 SER A CA 1
ATOM 3636 C C . SER A 1 454 ? -10.340 3.705 -10.123 1.00 88.69 454 SER A C 1
ATOM 3638 O O . SER A 1 454 ? -11.535 3.647 -9.833 1.00 88.69 454 SER A O 1
ATOM 3640 N N . VAL A 1 455 ? -9.464 4.374 -9.373 1.00 91.62 455 VAL A N 1
ATOM 3641 C CA . VAL A 1 455 ? -9.881 5.164 -8.205 1.00 91.62 455 VAL A CA 1
ATOM 3642 C C . VAL A 1 455 ? -10.425 6.502 -8.688 1.00 91.62 455 VAL A C 1
ATOM 3644 O O . VAL A 1 455 ? -9.800 7.163 -9.515 1.00 91.62 455 VAL A O 1
ATOM 3647 N N . THR A 1 456 ? -11.585 6.907 -8.179 1.00 93.81 456 THR A N 1
ATOM 3648 C CA . THR A 1 456 ? -12.173 8.208 -8.510 1.00 93.81 456 THR A CA 1
ATOM 3649 C C . THR A 1 456 ? -11.342 9.351 -7.934 1.00 93.81 456 THR A C 1
ATOM 3651 O O . THR A 1 456 ? -10.683 9.210 -6.901 1.00 93.81 456 THR A O 1
ATOM 3654 N N . GLU A 1 457 ? -11.446 10.530 -8.546 1.00 90.94 457 GLU A N 1
ATOM 3655 C CA . GLU A 1 457 ? -10.828 11.753 -8.021 1.00 90.94 457 GLU A CA 1
ATOM 3656 C C . GLU A 1 457 ? -11.265 12.032 -6.576 1.00 90.94 457 GLU A C 1
ATOM 3658 O O . GLU A 1 457 ? -10.428 12.285 -5.715 1.00 90.94 457 GLU A O 1
ATOM 3663 N N . SER A 1 458 ? -12.555 11.856 -6.266 1.00 93.94 458 SER A N 1
ATOM 3664 C CA . SER A 1 458 ? -13.082 12.017 -4.906 1.00 93.94 458 SER A CA 1
ATOM 3665 C C . SER A 1 458 ? -12.433 11.071 -3.887 1.00 93.94 458 SER A C 1
ATOM 3667 O O . SER A 1 458 ? -12.196 11.464 -2.741 1.00 93.94 458 SER A O 1
ATOM 3669 N N . GLY A 1 459 ? -12.114 9.836 -4.289 1.00 94.69 459 GLY A N 1
ATOM 3670 C CA . GLY A 1 459 ? -11.390 8.878 -3.456 1.00 94.69 459 GLY A CA 1
ATOM 3671 C C . GLY A 1 459 ? -9.937 9.289 -3.245 1.00 94.69 459 GLY A C 1
ATOM 3672 O O . GLY A 1 459 ? -9.457 9.314 -2.107 1.00 94.69 459 GLY A O 1
ATOM 3673 N N . VAL A 1 460 ? -9.246 9.678 -4.320 1.00 93.69 460 VAL A N 1
ATOM 3674 C CA . VAL A 1 460 ? -7.870 10.196 -4.251 1.00 93.69 460 VAL A CA 1
ATOM 3675 C C . VAL A 1 460 ? -7.803 11.419 -3.337 1.00 93.69 460 VAL A C 1
ATOM 3677 O O . VAL A 1 460 ? -6.958 11.470 -2.442 1.00 93.69 460 VAL A O 1
ATOM 3680 N N . ASP A 1 461 ? -8.710 12.376 -3.502 1.00 94.38 461 ASP A N 1
ATOM 3681 C CA . ASP A 1 461 ? -8.786 13.589 -2.691 1.00 94.38 461 ASP A CA 1
ATOM 3682 C C . ASP A 1 461 ? -9.037 13.291 -1.218 1.00 94.38 461 ASP A C 1
ATOM 3684 O O . ASP A 1 461 ? -8.409 13.907 -0.350 1.00 94.38 461 ASP A O 1
ATOM 3688 N N . HIS A 1 462 ? -9.898 12.318 -0.911 1.00 96.00 462 HIS A N 1
ATOM 3689 C CA . HIS A 1 462 ? -10.118 11.891 0.464 1.00 96.00 462 HIS A CA 1
ATOM 3690 C C . HIS A 1 462 ? -8.825 11.349 1.091 1.00 96.00 462 HIS A C 1
ATOM 3692 O O . HIS A 1 462 ? -8.401 11.829 2.149 1.00 96.00 462 HIS A O 1
ATOM 3698 N N . VAL A 1 463 ? -8.143 10.422 0.412 1.00 96.25 463 VAL A N 1
ATOM 3699 C CA . VAL A 1 463 ? -6.867 9.870 0.891 1.00 96.25 463 VAL A CA 1
ATOM 3700 C C . VAL A 1 463 ? -5.828 10.975 1.061 1.00 96.25 463 VAL A C 1
ATOM 3702 O O . VAL A 1 463 ? -5.155 11.034 2.092 1.00 96.25 463 VAL A O 1
ATOM 3705 N N . MET A 1 464 ? -5.703 11.873 0.083 1.00 95.50 464 MET A N 1
ATOM 3706 C CA . MET A 1 464 ? -4.730 12.962 0.126 1.00 95.50 464 MET A CA 1
ATOM 3707 C C . MET A 1 464 ? -5.028 13.960 1.248 1.00 95.50 464 MET A C 1
ATOM 3709 O O . MET A 1 464 ? -4.101 14.404 1.925 1.00 95.50 464 MET A O 1
ATOM 3713 N N . ARG A 1 465 ? -6.299 14.278 1.516 1.00 95.62 465 ARG A N 1
ATOM 3714 C CA . ARG A 1 465 ? -6.694 15.128 2.650 1.00 95.62 465 ARG A CA 1
ATOM 3715 C C . ARG A 1 465 ? -6.285 14.506 3.985 1.00 95.62 465 ARG A C 1
ATOM 3717 O O . ARG A 1 465 ? -5.734 15.206 4.841 1.00 95.62 465 ARG A O 1
ATOM 3724 N N . ILE A 1 466 ? -6.506 13.203 4.164 1.00 96.75 466 ILE A N 1
ATOM 3725 C CA . ILE A 1 466 ? -6.068 12.491 5.374 1.00 96.75 466 ILE A CA 1
ATOM 3726 C C . ILE A 1 466 ? -4.538 12.474 5.449 1.00 96.75 466 ILE A C 1
ATOM 3728 O O . ILE A 1 466 ? -3.979 12.831 6.486 1.00 96.75 466 ILE A O 1
ATOM 3732 N N . PHE A 1 467 ? -3.851 12.136 4.353 1.00 96.56 467 PHE A N 1
ATOM 3733 C CA . PHE A 1 467 ? -2.389 12.099 4.305 1.00 96.56 467 PHE A CA 1
ATOM 3734 C C . PHE A 1 467 ? -1.785 13.437 4.739 1.00 96.56 467 PHE A C 1
ATOM 3736 O O . PHE A 1 467 ? -0.973 13.475 5.662 1.00 96.56 467 PHE A O 1
ATOM 3743 N N . MET A 1 468 ? -2.226 14.541 4.132 1.00 95.31 468 MET A N 1
ATOM 3744 C CA . MET A 1 468 ? -1.723 15.876 4.455 1.00 95.31 468 MET A CA 1
ATOM 3745 C C . MET A 1 468 ? -2.042 16.251 5.906 1.00 95.31 468 MET A C 1
ATOM 3747 O O . MET A 1 468 ? -1.148 16.584 6.677 1.00 95.31 468 MET A O 1
ATOM 3751 N N . SER A 1 469 ? -3.297 16.122 6.340 1.00 94.81 469 SER A N 1
ATOM 3752 C CA . SER A 1 469 ? -3.685 16.537 7.698 1.00 94.81 469 SER A CA 1
ATOM 3753 C C . SER A 1 469 ? -2.981 15.746 8.809 1.00 94.81 469 SER A C 1
ATOM 3755 O O . SER A 1 469 ? -2.656 16.299 9.868 1.00 94.81 469 SER A O 1
ATOM 3757 N N . ARG A 1 470 ? -2.722 14.453 8.587 1.00 95.38 470 ARG A N 1
ATOM 3758 C CA . ARG A 1 470 ? -2.182 13.557 9.614 1.00 95.38 470 ARG A CA 1
ATOM 3759 C C . ARG A 1 470 ? -0.670 13.414 9.559 1.00 95.38 470 ARG A C 1
ATOM 3761 O O . ARG A 1 470 ? -0.043 13.404 10.621 1.00 95.38 470 ARG A O 1
ATOM 3768 N N . LEU A 1 471 ? -0.083 13.325 8.367 1.00 96.00 471 LEU A N 1
ATOM 3769 C CA . LEU A 1 471 ? 1.338 13.021 8.197 1.00 96.00 471 LEU A CA 1
ATOM 3770 C C . LEU A 1 471 ? 2.198 14.258 7.962 1.00 96.00 471 LEU A C 1
ATOM 3772 O O . LEU A 1 471 ? 3.413 14.124 8.059 1.00 96.00 471 LEU A O 1
ATOM 3776 N N . THR A 1 472 ? 1.644 15.448 7.721 1.00 95.44 472 THR A N 1
ATOM 3777 C CA . THR A 1 472 ? 2.460 16.663 7.583 1.00 95.44 472 THR A CA 1
ATOM 3778 C C . THR A 1 472 ? 2.369 17.574 8.806 1.00 95.44 472 THR A C 1
ATOM 3780 O O . THR A 1 472 ? 1.443 17.498 9.629 1.00 95.44 472 THR A O 1
ATOM 3783 N N . THR A 1 473 ? 3.377 18.429 8.980 1.00 92.50 473 THR A N 1
ATOM 3784 C CA . THR A 1 473 ? 3.290 19.568 9.901 1.00 92.50 473 THR A CA 1
ATOM 3785 C C . THR A 1 473 ? 2.247 20.562 9.388 1.00 92.50 473 THR A C 1
ATOM 3787 O O . THR A 1 473 ? 1.992 20.619 8.183 1.00 92.50 473 THR A O 1
ATOM 3790 N N . GLN A 1 474 ? 1.626 21.328 10.294 1.00 75.88 474 GLN A N 1
ATOM 3791 C CA . GLN A 1 474 ? 0.784 22.450 9.874 1.00 75.88 474 GLN A CA 1
ATOM 3792 C C . GLN A 1 474 ? 1.637 23.398 9.032 1.00 75.88 474 GLN A C 1
ATOM 3794 O O . GLN A 1 474 ? 2.788 23.664 9.377 1.00 75.88 474 GLN A O 1
ATOM 3799 N N . MET A 1 475 ? 1.089 23.833 7.902 1.00 63.88 475 MET A N 1
ATOM 3800 C CA . MET A 1 475 ? 1.730 24.844 7.076 1.00 63.88 475 MET A CA 1
ATOM 3801 C C . MET A 1 475 ? 1.708 26.158 7.854 1.00 63.88 475 MET A C 1
ATOM 3803 O O . MET A 1 475 ? 0.650 26.548 8.359 1.00 63.88 475 MET A O 1
ATOM 3807 N N . ASP A 1 476 ? 2.851 26.835 7.947 1.00 52.16 476 ASP A N 1
ATOM 3808 C CA . ASP A 1 476 ? 2.851 28.246 8.309 1.00 52.16 476 ASP A CA 1
ATOM 3809 C C . ASP A 1 476 ? 1.991 28.954 7.253 1.00 52.16 476 ASP A C 1
ATOM 3811 O O . ASP A 1 476 ? 2.248 28.836 6.053 1.00 52.16 476 ASP A O 1
ATOM 3815 N N . LYS A 1 477 ? 0.896 29.597 7.677 1.00 40.62 477 LYS A N 1
ATOM 3816 C CA . LYS A 1 477 ? 0.048 30.396 6.785 1.00 40.62 477 LYS A CA 1
ATOM 3817 C C . LYS A 1 477 ? 0.830 31.641 6.358 1.00 40.62 477 LYS A C 1
ATOM 3819 O O . LYS A 1 477 ? 0.600 32.721 6.890 1.00 40.62 477 LYS A O 1
ATOM 3824 N N . GLU A 1 478 ? 1.754 31.500 5.420 1.00 41.06 478 GLU A N 1
ATOM 3825 C CA . GLU A 1 478 ? 2.099 32.617 4.549 1.00 41.06 478 GLU A CA 1
ATOM 3826 C C . GLU A 1 478 ? 0.969 32.765 3.525 1.00 41.06 478 GLU A C 1
ATOM 3828 O O . GLU A 1 478 ? 0.467 31.770 2.993 1.00 41.06 478 GLU A O 1
ATOM 3833 N N . GLU A 1 479 ? 0.507 34.002 3.323 1.00 32.28 479 GLU A N 1
ATOM 3834 C CA . GLU A 1 479 ? -0.532 34.321 2.343 1.00 32.28 479 GLU A CA 1
ATOM 3835 C C . GLU A 1 479 ? -0.189 33.691 0.985 1.00 32.28 479 GLU A C 1
ATOM 3837 O O . GLU A 1 479 ? 0.973 33.732 0.562 1.00 32.28 479 GLU A O 1
ATOM 3842 N N . PRO A 1 480 ? -1.172 33.088 0.293 1.00 37.03 480 PRO A N 1
ATOM 3843 C CA . PRO A 1 480 ? -0.914 32.459 -0.987 1.00 37.03 480 PRO A CA 1
ATOM 3844 C C . PRO A 1 480 ? -0.410 33.524 -1.963 1.00 37.03 480 PRO A C 1
ATOM 3846 O O . PRO A 1 480 ? -1.147 34.432 -2.342 1.00 37.03 480 PRO A O 1
ATOM 3849 N N . LYS A 1 481 ? 0.850 33.402 -2.393 1.00 35.31 481 LYS A N 1
ATOM 3850 C CA . LYS A 1 481 ? 1.294 34.036 -3.636 1.00 35.31 481 LYS A CA 1
ATOM 3851 C C . LYS A 1 481 ? 0.421 33.470 -4.750 1.00 35.31 481 LYS A C 1
ATOM 3853 O O . LYS A 1 481 ? 0.276 32.250 -4.834 1.00 35.31 481 LYS A O 1
ATOM 3858 N N . GLU A 1 482 ? -0.184 34.354 -5.542 1.00 28.53 482 GLU A N 1
ATOM 3859 C CA . GLU A 1 482 ? -1.054 33.975 -6.656 1.00 28.53 482 GLU A CA 1
ATOM 3860 C C . GLU A 1 482 ? -0.421 32.836 -7.474 1.00 28.53 482 GLU A C 1
ATOM 3862 O O . GLU A 1 482 ? 0.743 32.945 -7.876 1.00 28.53 482 GLU A O 1
ATOM 3867 N N . PRO A 1 483 ? -1.144 31.728 -7.712 1.00 37.66 483 PRO A N 1
ATOM 3868 C CA . PRO A 1 483 ? -0.645 30.676 -8.575 1.00 37.66 483 PRO A CA 1
ATOM 3869 C C . PRO A 1 483 ? -0.599 31.207 -10.010 1.00 37.66 483 PRO A C 1
ATOM 3871 O O . PRO A 1 483 ? -1.627 31.505 -10.610 1.00 37.66 483 PRO A O 1
ATOM 3874 N N . THR A 1 484 ? 0.595 31.283 -10.594 1.00 36.97 484 THR A N 1
ATOM 3875 C CA . THR A 1 484 ? 0.811 31.634 -12.009 1.00 36.97 484 THR A CA 1
ATOM 3876 C C . THR A 1 484 ? 0.421 30.517 -12.989 1.00 36.97 484 THR A C 1
ATOM 3878 O O . THR A 1 484 ? 0.810 30.564 -14.150 1.00 36.97 484 THR A O 1
ATOM 3881 N N . HIS A 1 485 ? -0.368 29.526 -12.567 1.00 39.12 485 HIS A N 1
ATOM 3882 C CA . HIS A 1 485 ? -0.900 28.479 -13.440 1.00 39.12 485 HIS A CA 1
ATOM 3883 C C . HIS A 1 485 ? -2.389 28.269 -13.152 1.00 39.12 485 HIS A C 1
ATOM 3885 O O . HIS A 1 485 ? -2.794 28.119 -11.998 1.00 39.12 485 HIS A O 1
ATOM 3891 N N . SER A 1 486 ? -3.211 28.305 -14.206 1.00 33.72 486 SER A N 1
ATOM 3892 C CA . SER A 1 486 ? -4.668 28.186 -14.125 1.00 33.72 486 SER A CA 1
ATOM 3893 C C . SER A 1 486 ? -5.067 26.873 -13.456 1.00 33.72 486 SER A C 1
ATOM 3895 O O . SER A 1 486 ? -4.559 25.810 -13.822 1.00 33.72 486 SER A O 1
ATOM 3897 N N . GLN A 1 487 ? -6.008 26.938 -12.509 1.00 34.91 487 GLN A N 1
ATOM 3898 C CA . GLN A 1 487 ? -6.568 25.765 -11.825 1.00 34.91 487 GLN A CA 1
ATOM 3899 C C . GLN A 1 487 ? -7.074 24.708 -12.826 1.00 34.91 487 GLN A C 1
ATOM 3901 O O . GLN A 1 487 ? -6.880 23.521 -12.591 1.00 34.91 487 GLN A O 1
ATOM 3906 N N . ASP A 1 488 ? -7.558 25.132 -13.997 1.00 31.33 488 ASP A N 1
ATOM 3907 C CA . ASP A 1 488 ? -7.975 24.260 -15.106 1.00 31.33 488 ASP A CA 1
ATOM 3908 C C . ASP A 1 488 ? -6.859 23.344 -15.659 1.00 31.33 488 ASP A C 1
ATOM 3910 O O . ASP A 1 488 ? -7.147 22.262 -16.167 1.00 31.33 488 ASP A O 1
ATOM 3914 N N . SER A 1 489 ? -5.579 23.725 -15.533 1.00 37.47 489 SER A N 1
ATOM 3915 C CA . SER A 1 489 ? -4.447 22.905 -16.013 1.00 37.47 489 SER A CA 1
ATOM 3916 C C . SER A 1 489 ? -4.141 21.723 -15.089 1.00 37.47 489 SER A C 1
ATOM 3918 O O . SER A 1 489 ? -3.829 20.633 -15.559 1.00 37.47 489 SER A O 1
ATOM 3920 N N . VAL A 1 490 ? -4.328 21.905 -13.778 1.00 39.94 490 VAL A N 1
ATOM 3921 C CA . VAL A 1 490 ? -4.151 20.846 -12.773 1.00 39.94 490 VAL A CA 1
ATOM 3922 C C . VAL A 1 490 ? -5.252 19.790 -12.914 1.00 39.94 490 VAL A C 1
ATOM 3924 O O . VAL A 1 490 ? -4.977 18.598 -12.790 1.00 39.94 490 VAL A O 1
ATOM 3927 N N . PHE A 1 491 ? -6.480 20.217 -13.233 1.00 37.94 491 PHE A N 1
ATOM 3928 C CA . PHE A 1 491 ? -7.615 19.323 -13.488 1.00 37.94 491 PHE A CA 1
ATOM 3929 C C . PHE A 1 491 ? -7.433 18.480 -14.761 1.00 37.94 491 PHE A C 1
ATOM 3931 O O . PHE A 1 491 ? -7.672 17.274 -14.733 1.00 37.94 491 PHE A O 1
ATOM 3938 N N . ALA A 1 492 ? -6.941 19.068 -15.858 1.00 34.34 492 ALA A N 1
ATOM 3939 C CA . ALA A 1 492 ? -6.654 18.320 -17.087 1.00 34.34 492 ALA A CA 1
ATOM 3940 C C . ALA A 1 492 ? -5.511 17.296 -16.909 1.00 34.34 492 ALA A C 1
ATOM 3942 O O . ALA A 1 492 ? -5.574 16.187 -17.442 1.00 34.34 492 ALA A O 1
ATOM 3943 N N . GLU A 1 493 ? -4.489 17.624 -16.115 1.00 41.12 493 GLU A N 1
ATOM 3944 C CA . GLU A 1 493 ? -3.390 16.702 -15.803 1.00 41.12 493 GLU A CA 1
ATOM 3945 C C . GLU A 1 493 ? -3.795 15.560 -14.860 1.00 41.12 493 GLU A C 1
ATOM 3947 O O . GLU A 1 493 ? -3.241 14.467 -14.962 1.00 41.12 493 GLU A O 1
ATOM 3952 N N . LEU A 1 494 ? -4.747 15.774 -13.945 1.00 39.09 494 LEU A N 1
ATOM 3953 C CA . LEU A 1 494 ? -5.281 14.719 -13.072 1.00 39.09 494 LEU A CA 1
ATOM 3954 C C . LEU A 1 494 ? -6.060 13.664 -13.870 1.00 39.09 494 LEU A C 1
ATOM 3956 O O . LEU A 1 494 ? -5.884 12.468 -13.622 1.00 39.09 494 LEU A O 1
ATOM 3960 N N . GLN A 1 495 ? -6.827 14.096 -14.875 1.00 34.88 495 GLN A N 1
ATOM 3961 C CA . GLN A 1 495 ? -7.490 13.212 -15.838 1.00 34.88 495 GLN A CA 1
ATOM 3962 C C . GLN A 1 495 ? -6.459 12.372 -16.616 1.00 34.88 495 GLN A C 1
ATOM 3964 O O . GLN A 1 495 ? -6.608 11.161 -16.729 1.00 34.88 495 GLN A O 1
ATOM 3969 N N . ALA A 1 496 ? -5.347 12.981 -17.047 1.00 39.41 496 ALA A N 1
ATOM 3970 C CA . ALA A 1 496 ? -4.280 12.287 -17.773 1.00 39.41 496 ALA A CA 1
ATOM 3971 C C . ALA A 1 496 ? -3.529 11.222 -16.940 1.00 39.41 496 ALA A C 1
ATOM 3973 O O . ALA A 1 496 ? -2.977 10.285 -17.510 1.00 39.41 496 ALA A O 1
ATOM 3974 N N . ILE A 1 497 ? -3.507 11.331 -15.601 1.00 44.84 497 ILE A N 1
ATOM 3975 C CA . ILE A 1 497 ? -2.972 10.286 -14.698 1.00 44.84 497 ILE A CA 1
ATOM 3976 C C . ILE A 1 497 ? -3.963 9.135 -14.549 1.00 44.84 497 ILE A C 1
ATOM 3978 O O . ILE A 1 497 ? -3.549 7.980 -14.486 1.00 44.84 497 ILE A O 1
ATOM 3982 N N . ALA A 1 498 ? -5.262 9.440 -14.473 1.00 38.44 498 ALA A N 1
ATOM 3983 C CA . ALA A 1 498 ? -6.299 8.414 -14.506 1.00 38.44 498 ALA A CA 1
ATOM 3984 C C . ALA A 1 498 ? -6.270 7.653 -15.846 1.00 38.44 498 ALA A C 1
ATOM 3986 O O . ALA A 1 498 ? -6.480 6.443 -15.862 1.00 38.44 498 ALA A O 1
ATOM 3987 N N . ASP A 1 499 ? -5.904 8.345 -16.930 1.00 35.44 499 ASP A N 1
ATOM 3988 C CA . ASP A 1 499 ? -5.686 7.787 -18.269 1.00 35.44 499 ASP A CA 1
ATOM 3989 C C . ASP A 1 499 ? -4.269 7.208 -18.484 1.00 35.44 499 ASP A C 1
ATOM 3991 O O . ASP A 1 499 ? -3.975 6.667 -19.559 1.00 35.44 499 ASP A O 1
ATOM 3995 N N . ALA A 1 500 ? -3.366 7.292 -17.495 1.00 42.34 500 ALA A N 1
ATOM 3996 C CA . ALA A 1 500 ? -2.025 6.728 -17.603 1.00 42.34 500 ALA A CA 1
ATOM 3997 C C . ALA A 1 500 ? -2.124 5.199 -17.586 1.00 42.34 500 ALA A C 1
ATOM 3999 O O . ALA A 1 500 ? -2.200 4.578 -16.527 1.00 42.34 500 ALA A O 1
ATOM 4000 N N . ILE A 1 501 ? -2.108 4.603 -18.783 1.00 50.62 501 ILE A N 1
ATOM 4001 C CA . ILE A 1 501 ? -2.154 3.155 -19.016 1.00 50.62 501 ILE A CA 1
ATOM 4002 C C . ILE A 1 501 ? -1.134 2.473 -18.099 1.00 50.62 501 ILE A C 1
ATOM 4004 O O . ILE A 1 501 ? 0.077 2.494 -18.358 1.00 50.62 501 ILE A O 1
ATOM 4008 N N . CYS A 1 502 ? -1.621 1.854 -17.023 1.00 61.56 502 CYS A N 1
ATOM 4009 C CA . CYS A 1 502 ? -0.800 1.075 -16.102 1.00 61.56 502 CYS A CA 1
ATOM 4010 C C . CYS A 1 502 ? -0.051 -0.007 -16.898 1.00 61.56 502 CYS A C 1
ATOM 4012 O O . CYS A 1 502 ? -0.588 -0.525 -17.877 1.00 61.56 502 CYS A O 1
ATOM 4014 N N . ASP A 1 503 ? 1.185 -0.361 -16.522 1.00 67.94 503 ASP A N 1
ATOM 4015 C CA . ASP A 1 503 ? 1.948 -1.384 -17.267 1.00 67.94 503 ASP A CA 1
ATOM 4016 C C . ASP A 1 503 ? 1.174 -2.712 -17.328 1.00 67.94 503 ASP A C 1
ATOM 4018 O O . ASP A 1 503 ? 1.250 -3.441 -18.312 1.00 67.94 503 ASP A O 1
ATOM 4022 N N . GLU A 1 504 ? 0.358 -2.977 -16.306 1.00 71.25 504 GLU A N 1
ATOM 4023 C CA . GLU A 1 504 ? -0.528 -4.137 -16.223 1.00 71.25 504 GLU A CA 1
ATOM 4024 C C . GLU A 1 504 ? -1.651 -4.146 -17.274 1.00 71.25 504 GLU A C 1
ATOM 4026 O O . GLU A 1 504 ? -2.090 -5.215 -17.691 1.00 71.25 504 GLU A O 1
ATOM 4031 N N . GLU A 1 505 ? -2.131 -2.987 -17.735 1.00 69.50 505 GLU A N 1
ATOM 4032 C CA . GLU A 1 505 ? -3.210 -2.923 -18.737 1.00 69.50 505 GLU A CA 1
ATOM 4033 C C . GLU A 1 505 ? -2.764 -3.401 -20.117 1.00 69.50 505 GLU A C 1
ATOM 4035 O O . GLU A 1 505 ? -3.600 -3.734 -20.958 1.00 69.50 505 GLU A O 1
ATOM 4040 N N . LEU A 1 506 ? -1.452 -3.501 -20.340 1.00 67.81 506 LEU A N 1
ATOM 4041 C CA . LEU A 1 506 ? -0.897 -4.101 -21.548 1.00 67.81 506 LEU A CA 1
ATOM 4042 C C . LEU A 1 506 ? -1.250 -5.589 -21.662 1.00 67.81 506 LEU A C 1
ATOM 4044 O O . LEU A 1 506 ? -1.332 -6.102 -22.773 1.00 67.81 506 LEU A O 1
ATOM 4048 N N . TYR A 1 507 ? -1.498 -6.272 -20.541 1.00 65.94 507 TYR A N 1
ATOM 4049 C CA . TYR A 1 507 ? -1.969 -7.658 -20.550 1.00 65.94 507 TYR A CA 1
ATOM 4050 C C . TYR A 1 507 ? -3.457 -7.777 -20.889 1.00 65.94 507 TYR A C 1
ATOM 4052 O O . TYR A 1 507 ? -3.886 -8.810 -21.387 1.00 65.94 507 TYR A O 1
ATOM 4060 N N . ALA A 1 508 ? -4.249 -6.738 -20.609 1.00 55.31 508 ALA A N 1
ATOM 4061 C CA . ALA A 1 508 ? -5.702 -6.754 -20.782 1.00 55.31 508 ALA A CA 1
ATOM 4062 C C . ALA A 1 508 ? -6.147 -6.476 -22.231 1.00 55.31 508 ALA A C 1
ATOM 4064 O O . ALA A 1 508 ? -7.320 -6.647 -22.558 1.00 55.31 508 ALA A O 1
ATOM 4065 N N . ARG A 1 509 ? -5.226 -6.026 -23.095 1.00 46.31 509 ARG A N 1
ATOM 4066 C CA . ARG A 1 509 ? -5.475 -5.699 -24.506 1.00 46.31 509 ARG A CA 1
ATOM 4067 C C . ARG A 1 509 ? -4.764 -6.687 -25.436 1.00 46.31 509 ARG A C 1
ATOM 4069 O O . ARG A 1 509 ? -3.839 -6.289 -26.141 1.00 46.31 509 ARG A O 1
ATOM 4076 N N . GLN A 1 510 ? -5.187 -7.948 -25.448 1.00 36.62 510 GLN A N 1
ATOM 4077 C CA . GLN A 1 510 ? -4.932 -8.872 -26.561 1.00 36.62 510 GLN A CA 1
ATOM 4078 C C . GLN A 1 510 ? -6.164 -9.716 -26.850 1.00 36.62 510 GLN A C 1
ATOM 4080 O O . GLN A 1 510 ? -6.742 -10.254 -25.881 1.00 36.62 510 GLN A O 1
#

Radius of gyration: 39.84 Å; Cα contacts (8 Å, |Δi|>4): 728; chains: 1; bounding box: 86×78×96 Å

Solvent-accessible surface area (backbone atoms only — not comparable to full-atom values): 28693 Å² total; per-residue (Å²): 118,70,62,43,50,53,91,95,59,51,73,66,58,50,43,52,49,45,30,51,50,35,40,53,52,52,52,56,56,51,58,66,61,59,76,68,86,81,70,94,62,74,46,69,72,76,65,53,46,61,59,56,61,65,57,54,67,70,34,67,24,94,53,51,73,57,52,75,80,28,55,69,41,57,46,67,62,33,46,50,44,50,52,43,31,52,52,28,43,52,53,51,30,55,75,72,73,34,51,73,48,80,77,46,69,86,49,40,35,100,86,65,24,36,18,80,89,22,59,27,86,43,36,73,80,46,55,26,73,61,31,52,53,50,44,50,51,47,50,49,54,60,51,47,71,36,85,93,50,67,79,73,56,92,79,61,66,76,84,48,99,63,72,82,58,58,58,83,80,36,63,58,65,42,43,75,73,39,57,54,94,68,52,72,91,79,85,76,71,96,60,62,48,46,56,80,39,28,34,30,42,44,16,27,75,71,32,34,57,54,46,51,54,38,45,79,68,66,30,36,62,39,68,51,48,81,71,96,63,54,70,68,59,25,49,76,42,45,46,71,53,35,23,37,74,53,72,63,35,38,32,45,61,45,51,30,49,52,52,27,46,35,71,66,76,43,80,66,88,76,67,73,19,51,31,96,90,71,28,29,33,40,57,69,37,41,69,44,45,83,82,41,27,91,38,71,66,58,44,55,50,50,52,53,56,48,32,52,17,46,41,48,42,62,56,61,37,39,34,40,38,39,22,46,45,45,35,67,42,29,27,35,70,85,78,63,49,61,27,81,54,56,51,50,76,68,30,38,70,68,46,78,89,48,43,38,83,46,70,58,52,43,68,54,43,40,52,30,44,50,53,36,50,54,54,43,40,73,68,21,72,75,46,31,36,37,35,31,42,46,64,54,58,59,68,63,61,90,60,101,59,58,45,68,60,53,29,54,50,36,54,49,34,52,47,51,35,42,50,59,47,30,71,40,74,91,62,42,34,42,67,47,68,53,25,52,65,45,68,31,77,71,35,72,59,69,24,38,38,97,82,70,39,51,70,27,69,71,35,52,50,50,48,49,53,51,47,49,70,64,39,32,55,84,75,80,86,67,81,81,74,79,74,95,61,64,71,69,57,59,55,56,51,52,52,51,56,75,63,49,78,51,78,51,48,64,71,65,69,122

Mean predicted aligned error: 15.1 Å

pLDDT: mean 87.6, std 15.72, range [28.53, 98.81]

Sequence (510 aa):
MGLVDIPGITDADISLSVYNTAINSYSDWLKLFELGKTFPQYIVFPPPPVESSQWIIDSKSQFSEKLLTSSVKNAQSRLNFYNIQCSAIKKIAHQHLIQCIDLPKEVISQNGFLAEDCLKEGDPTHGNALYGKRVLNRIFETIITNPEYVNFDVNQRKTHPYSHLPDHAFWKQSISNREAGDVDPVTSPPFKISQKDKVATAGSCFAQHISKRLRSNGFNFLITEQAETTEESASRRGFYDFSARYGNVYTARQLLQLFERAFCYFRPLEHIWRRSDGNFCDPFRPRIEPDGFASEEELMKDVRQHLAAVRRMFKQLDVFVFTLGLTECWMSRLDGAVYPVAPGVAGGIYDESKYAFVNFGVEEVLADMRSFLNKLHLVNRKAKVILTVSPVPLAATREDSHVLVATTYSKSVLRVAADELARHPSNKVYYFPSYEIITGAHANGAYFGPDRRSVTESGVDHVMRIFMSRLTTQMDKEEPKEPTHSQDSVFAELQAIADAICDEELYARQ